Protein AF-A0A0S7Y2W1-F1 (afdb_monomer)

pLDDT: mean 72.7, std 24.84, range [23.05, 98.62]

Solvent-accessible surface area (backbone atoms only — not comparable to full-atom values): 31743 Å² total; per-residue (Å²): 130,84,72,62,83,74,75,79,83,82,77,90,70,100,69,80,58,69,64,49,76,47,76,58,91,68,38,47,42,45,44,77,60,74,34,75,77,49,68,63,55,72,82,65,51,53,74,35,91,76,59,32,92,58,105,47,81,64,59,63,89,79,58,59,99,83,70,77,91,80,84,64,79,58,63,87,35,86,49,98,77,64,60,84,53,72,41,71,43,101,91,46,84,44,82,55,78,64,83,71,84,94,58,95,67,83,90,63,98,88,68,87,90,90,82,95,78,75,82,55,83,41,72,62,61,70,60,70,80,49,94,81,67,68,93,90,64,47,70,59,57,53,54,50,50,42,67,77,53,62,88,75,54,52,67,42,35,39,42,66,37,43,69,32,78,87,80,55,23,41,34,30,38,50,73,44,78,52,29,36,39,40,33,69,56,30,81,81,44,50,72,45,35,38,37,40,31,68,49,90,41,62,29,4,46,45,51,47,34,90,98,47,94,46,58,49,43,32,32,12,60,16,82,62,76,68,64,96,71,57,97,48,104,56,62,100,58,93,60,91,67,76,49,76,45,42,71,76,43,52,32,34,33,39,36,40,66,44,77,35,32,56,87,38,67,35,53,38,41,36,35,72,36,74,11,11,30,57,23,36,31,77,66,22,72,60,48,35,30,38,29,36,29,52,78,41,101,50,57,36,27,34,38,23,66,65,68,37,26,40,29,40,36,28,12,71,92,36,88,53,42,34,30,40,37,33,51,54,40,37,28,39,85,88,53,93,47,68,71,46,35,20,56,43,71,74,44,77,45,82,72,36,34,12,39,67,32,32,29,37,36,37,30,20,19,22,87,74,58,28,35,39,19,37,30,41,39,40,31,64,26,84,60,67,20,45,44,42,38,32,44,38,35,41,39,28,63,47,53,40,78,56,40,58,39,26,62,43,46,46,23,48,45,96,52,61,49,74,88,73,47,66,50,42,37,38,43,36,31,40,73,88,67,54,73,35,36,47,70,78,50,84,83,58,90,90,67,75,83,41,64,83,61,54,70,52,53,48,34,40,17,37,33,39,26,39,7,75,38,15,19,46,36,38,33,37,37,49,61,34,56,50,84,46,45,29,31,45,46,78,40,91,55,46,61,30,43,40,36,27,44,51,47,96,64,55,54,42,52,52,76,45,62,40,33,37,38,36,34,40,35,29,24,40,28,57,83,56,45,69,68,58,46,52,52,52,26,53,50,24,60,74,71,72,43,75,66,37,72,80,30,48,64,78,75,76,73,82,78,68,79,84,73,90,128

Mean predicted aligned error: 14.21 Å

Structure (mmCIF, N/CA/C/O backbone):
data_AF-A0A0S7Y2W1-F1
#
_entry.id   AF-A0A0S7Y2W1-F1
#
loop_
_atom_site.group_PDB
_atom_site.id
_atom_site.type_symbol
_atom_site.label_atom_id
_atom_site.label_alt_id
_atom_site.label_comp_id
_atom_site.label_asym_id
_atom_site.label_entity_id
_atom_site.label_seq_id
_atom_site.pdbx_PDB_ins_code
_atom_site.Cartn_x
_atom_site.Cartn_y
_atom_site.Cartn_z
_atom_site.occupancy
_atom_site.B_iso_or_equiv
_atom_site.auth_seq_id
_atom_site.auth_comp_id
_atom_site.auth_asym_id
_atom_site.auth_atom_id
_atom_site.pdbx_PDB_model_num
ATOM 1 N N . GLY A 1 1 ? -55.046 2.857 3.311 1.00 31.03 1 GLY A N 1
ATOM 2 C CA . GLY A 1 1 ? -55.440 1.716 4.162 1.00 31.03 1 GLY A CA 1
ATOM 3 C C . GLY A 1 1 ? -55.831 2.244 5.523 1.00 31.03 1 GLY A C 1
ATOM 4 O O . GLY A 1 1 ? -55.173 3.163 5.993 1.00 31.03 1 GLY A O 1
ATOM 5 N N . ARG A 1 2 ? -56.920 1.745 6.119 1.00 23.05 2 ARG A N 1
ATOM 6 C CA . ARG A 1 2 ? -57.318 2.135 7.481 1.00 23.05 2 ARG A CA 1
ATOM 7 C C . ARG A 1 2 ? -56.310 1.540 8.466 1.00 23.05 2 ARG A C 1
ATOM 9 O O . ARG A 1 2 ? -56.149 0.326 8.495 1.00 23.05 2 ARG A O 1
ATOM 16 N N . LEU A 1 3 ? -55.638 2.386 9.244 1.00 25.62 3 LEU A N 1
ATOM 17 C CA . LEU A 1 3 ? -54.863 1.946 10.404 1.00 25.62 3 LEU A CA 1
ATOM 18 C C . LEU A 1 3 ? -55.822 1.201 11.342 1.00 25.62 3 LEU A C 1
ATOM 20 O O . LEU A 1 3 ? -56.829 1.768 11.765 1.00 25.62 3 LEU A O 1
ATOM 24 N N . ARG A 1 4 ? -55.549 -0.076 11.630 1.00 31.97 4 ARG A N 1
ATOM 25 C CA . ARG A 1 4 ? -56.208 -0.764 12.749 1.00 31.97 4 ARG A CA 1
ATOM 26 C C . ARG A 1 4 ? -55.829 -0.035 14.038 1.00 31.97 4 ARG A C 1
ATOM 28 O O . ARG A 1 4 ? -54.741 0.537 14.108 1.00 31.97 4 ARG A O 1
ATOM 35 N N . GLU A 1 5 ? -56.726 -0.038 15.025 1.00 28.73 5 GLU A N 1
ATOM 36 C CA . GLU A 1 5 ? -56.510 0.651 16.302 1.00 28.73 5 GLU A CA 1
ATOM 37 C C . GLU A 1 5 ? -55.088 0.403 16.842 1.00 28.73 5 GLU A C 1
ATOM 39 O O . GLU A 1 5 ? -54.649 -0.755 16.893 1.00 28.73 5 GLU A O 1
ATOM 44 N N . PRO A 1 6 ? -54.346 1.462 17.226 1.00 32.47 6 PRO A N 1
ATOM 45 C CA . PRO A 1 6 ? -53.005 1.309 17.765 1.00 32.47 6 PRO A CA 1
ATOM 46 C C . PRO A 1 6 ? -53.057 0.406 18.998 1.00 32.47 6 PRO A C 1
ATOM 48 O O . PRO A 1 6 ? -53.756 0.698 19.970 1.00 32.47 6 PRO A O 1
ATOM 51 N N . ARG A 1 7 ? -52.300 -0.695 18.992 1.00 31.27 7 ARG A N 1
ATOM 52 C CA . ARG A 1 7 ? -52.049 -1.442 20.227 1.00 31.27 7 ARG A CA 1
ATOM 53 C C . ARG A 1 7 ? -51.009 -0.681 21.037 1.00 31.27 7 ARG A C 1
ATOM 55 O O . ARG A 1 7 ? -49.819 -0.732 20.743 1.00 31.27 7 ARG A O 1
ATOM 62 N N . TRP A 1 8 ? -51.476 0.023 22.059 1.00 31.52 8 TRP A N 1
ATOM 63 C CA . TRP A 1 8 ? -50.626 0.680 23.042 1.00 31.52 8 TRP A CA 1
ATOM 64 C C . TRP A 1 8 ? -50.061 -0.367 24.003 1.00 31.52 8 TRP A C 1
ATOM 66 O O . TRP A 1 8 ? -50.803 -1.003 24.752 1.00 31.52 8 TRP A O 1
ATOM 76 N N . PHE A 1 9 ? -48.745 -0.560 23.997 1.00 32.03 9 PHE A N 1
ATOM 77 C CA . PHE A 1 9 ? -48.080 -1.400 24.988 1.00 32.03 9 PHE A CA 1
ATOM 78 C C . PHE A 1 9 ? -47.732 -0.541 26.205 1.00 32.03 9 PHE A C 1
ATOM 80 O O . PHE A 1 9 ? -46.790 0.247 26.167 1.00 32.03 9 PHE A O 1
ATOM 87 N N . ARG A 1 10 ? -48.493 -0.684 27.296 1.00 29.34 10 ARG A N 1
ATOM 88 C CA . ARG A 1 10 ? -48.122 -0.124 28.602 1.00 29.34 10 ARG A CA 1
ATOM 89 C C . ARG A 1 10 ? -47.265 -1.162 29.324 1.00 29.34 10 ARG A C 1
ATOM 91 O O . ARG A 1 10 ? -47.771 -2.208 29.722 1.00 29.34 10 ARG A O 1
ATOM 98 N N . LEU A 1 11 ? -45.961 -0.914 29.426 1.00 32.41 11 LEU A N 1
ATOM 99 C CA . LEU A 1 11 ? -45.044 -1.823 30.114 1.00 32.41 11 LEU A CA 1
ATOM 100 C C . LEU A 1 11 ? -45.219 -1.677 31.638 1.00 32.41 11 LEU A C 1
ATOM 102 O O . LEU A 1 11 ? -45.155 -0.555 32.144 1.00 32.41 11 LEU A O 1
ATOM 106 N N . PRO A 1 12 ? -45.450 -2.771 32.383 1.00 23.36 12 PRO A N 1
ATOM 107 C CA . PRO A 1 12 ? -45.489 -2.727 33.837 1.00 23.36 12 PRO A CA 1
ATOM 108 C C . PRO A 1 12 ? -44.055 -2.658 34.382 1.00 23.36 12 PRO A C 1
ATOM 110 O O . PRO A 1 12 ? -43.239 -3.537 34.111 1.00 23.36 12 PRO A O 1
ATOM 113 N N . GLY A 1 13 ? -43.756 -1.614 35.155 1.00 24.48 13 GLY A N 1
ATOM 114 C CA . GLY A 1 13 ? -42.472 -1.429 35.838 1.00 24.48 13 GLY A CA 1
ATOM 115 C C . GLY A 1 13 ? -41.826 -0.089 35.499 1.00 24.48 13 GLY A C 1
ATOM 116 O O . GLY A 1 13 ? -41.272 0.087 34.418 1.00 24.48 13 GLY A O 1
ATOM 117 N N . GLY A 1 14 ? -41.899 0.856 36.437 1.00 25.89 14 GLY A N 1
ATOM 118 C CA . GLY A 1 14 ? -41.299 2.187 36.334 1.00 25.89 14 GLY A CA 1
ATOM 119 C C . GLY A 1 14 ? -39.775 2.169 36.442 1.00 25.89 14 GLY A C 1
ATOM 120 O O . GLY A 1 14 ? -39.230 2.602 37.450 1.00 25.89 14 GLY A O 1
ATOM 121 N N . VAL A 1 15 ? -39.087 1.683 35.407 1.00 26.41 15 VAL A N 1
ATOM 122 C CA . VAL A 1 15 ? -37.630 1.827 35.268 1.00 26.41 15 VAL A CA 1
ATOM 123 C C . VAL A 1 15 ? -37.313 2.431 33.890 1.00 26.41 15 VAL A C 1
ATOM 125 O O . VAL A 1 15 ? -37.639 1.804 32.878 1.00 26.41 15 VAL A O 1
ATOM 128 N N . PRO A 1 16 ? -36.695 3.625 33.814 1.00 29.11 16 PRO A N 1
ATOM 129 C CA . PRO A 1 16 ? -36.333 4.260 32.551 1.00 29.11 16 PRO A CA 1
ATOM 130 C C . PRO A 1 16 ? -35.096 3.607 31.910 1.00 29.11 16 PRO A C 1
ATOM 132 O O . PRO A 1 16 ? -34.121 3.295 32.588 1.00 29.11 16 PRO A O 1
ATOM 135 N N . GLY A 1 17 ? -35.134 3.442 30.581 1.00 35.44 17 GLY A N 1
ATOM 136 C CA . GLY A 1 17 ? -34.006 3.008 29.747 1.00 35.44 17 GLY A CA 1
ATOM 137 C C . GLY A 1 17 ? -33.986 1.512 29.427 1.00 35.44 17 GLY A C 1
ATOM 138 O O . GLY A 1 17 ? -33.156 0.777 29.959 1.00 35.44 17 GLY A O 1
ATOM 139 N N . ARG A 1 18 ? -34.864 1.036 28.528 1.00 37.72 18 ARG A N 1
ATOM 140 C CA . ARG A 1 18 ? -34.728 -0.299 27.909 1.00 37.72 18 ARG A CA 1
ATOM 141 C C . ARG A 1 18 ? -35.209 -0.345 26.459 1.00 37.72 18 ARG A C 1
ATOM 143 O O . ARG A 1 18 ? -36.130 0.359 26.066 1.00 37.72 18 ARG A O 1
ATOM 150 N N . PHE A 1 19 ? -34.564 -1.230 25.696 1.00 44.97 19 PHE A N 1
ATOM 151 C CA . PHE A 1 19 ? -34.805 -1.522 24.284 1.00 44.97 19 PHE A CA 1
ATOM 152 C C . PHE A 1 19 ? -36.180 -2.163 24.053 1.00 44.97 19 PHE A C 1
ATOM 154 O O . PHE A 1 19 ? -36.626 -2.989 24.851 1.00 44.97 19 PHE A O 1
ATOM 161 N N . VAL A 1 20 ? -36.800 -1.880 22.905 1.00 41.03 20 VAL A N 1
ATOM 162 C CA . VAL A 1 20 ? -37.996 -2.593 22.427 1.00 41.03 20 VAL A CA 1
ATOM 163 C C . VAL A 1 20 ? -37.582 -3.522 21.299 1.00 41.03 20 VAL A C 1
ATOM 165 O O . VAL A 1 20 ? -37.137 -3.059 20.257 1.00 41.03 20 VAL A O 1
ATOM 168 N N . VAL A 1 21 ? -37.740 -4.830 21.485 1.00 40.34 21 VAL A N 1
ATOM 169 C CA . VAL A 1 21 ? -37.571 -5.821 20.416 1.00 40.34 21 VAL A CA 1
ATOM 170 C C . VAL A 1 21 ? -38.959 -6.288 19.986 1.00 40.34 21 VAL A C 1
ATOM 172 O O . VAL A 1 21 ? -39.668 -6.924 20.762 1.00 40.34 21 VAL A O 1
ATOM 175 N N . ALA A 1 22 ? -39.350 -5.963 18.759 1.00 43.84 22 ALA A N 1
ATOM 176 C CA . ALA A 1 22 ? -40.616 -6.351 18.155 1.00 43.84 22 ALA A CA 1
ATOM 177 C C . ALA A 1 22 ? -40.390 -7.434 17.090 1.00 43.84 22 ALA A C 1
ATOM 179 O O . ALA A 1 22 ? -39.445 -7.369 16.303 1.00 43.84 22 ALA A O 1
ATOM 180 N N . ARG A 1 23 ? -41.278 -8.429 17.052 1.00 40.25 23 ARG A N 1
ATOM 181 C CA . ARG A 1 23 ? -41.306 -9.479 16.028 1.00 40.25 23 ARG A CA 1
ATOM 182 C C . ARG A 1 23 ? -42.548 -9.302 15.158 1.00 40.25 23 ARG A C 1
ATOM 184 O O . ARG A 1 23 ? -43.637 -9.130 15.700 1.00 40.25 23 ARG A O 1
ATOM 191 N N . SER A 1 24 ? -42.402 -9.394 13.839 1.00 39.84 24 SER A N 1
ATOM 192 C CA . SER A 1 24 ? -43.529 -9.564 12.909 1.00 39.84 24 SER A CA 1
ATOM 193 C C . SER A 1 24 ? -43.168 -10.613 11.866 1.00 39.84 24 SER A C 1
ATOM 195 O O . SER A 1 24 ? -42.170 -10.472 11.160 1.00 39.84 24 SER A O 1
ATOM 197 N N . GLY A 1 25 ? -43.943 -11.699 11.817 1.00 50.44 25 GLY A N 1
ATOM 198 C CA . GLY A 1 25 ? -43.584 -12.893 11.049 1.00 50.44 25 GLY A CA 1
ATOM 199 C C . GLY A 1 25 ? -42.219 -13.451 11.476 1.00 50.44 25 GLY A C 1
ATOM 200 O O . GLY A 1 25 ? -41.982 -13.709 12.665 1.00 50.44 25 GLY A O 1
ATOM 201 N N . ASP A 1 26 ? -41.315 -13.592 10.507 1.00 41.84 26 ASP A N 1
ATOM 202 C CA . ASP A 1 26 ? -39.933 -14.054 10.708 1.00 41.84 26 ASP A CA 1
ATOM 203 C C . ASP A 1 26 ? -38.921 -12.912 10.909 1.00 41.84 26 ASP A C 1
ATOM 205 O O . ASP A 1 26 ? -37.743 -13.162 11.165 1.00 41.84 26 ASP A O 1
ATOM 209 N N . ALA A 1 27 ? -39.366 -11.655 10.834 1.00 36.28 27 ALA A N 1
ATOM 210 C CA . ALA A 1 27 ? -38.512 -10.485 10.983 1.00 36.28 27 ALA A CA 1
ATOM 211 C C . ALA A 1 27 ? -38.484 -9.975 12.431 1.00 36.28 27 ALA A C 1
ATOM 213 O O . ALA A 1 27 ? -39.504 -9.932 13.131 1.00 36.28 27 ALA A O 1
ATOM 214 N N . TRP A 1 28 ? -37.301 -9.534 12.855 1.00 41.47 28 TRP A N 1
ATOM 215 C CA . TRP A 1 28 ? -37.066 -8.898 14.148 1.00 41.47 28 TRP A CA 1
ATOM 216 C C . TRP A 1 28 ? -36.629 -7.450 13.944 1.00 41.47 28 TRP A C 1
ATOM 218 O O . TRP A 1 28 ? -35.726 -7.177 13.155 1.00 41.47 28 TRP A O 1
ATOM 228 N N . VAL A 1 29 ? -37.250 -6.536 14.686 1.00 41.69 29 VAL A N 1
ATOM 229 C CA . VAL A 1 29 ? -36.908 -5.111 14.724 1.00 41.69 29 VAL A CA 1
ATOM 230 C C . VAL A 1 29 ? -36.593 -4.742 16.165 1.00 41.69 29 VAL A C 1
ATOM 232 O O . VAL A 1 29 ? -37.319 -5.133 17.076 1.00 41.69 29 VAL A O 1
ATOM 235 N N . ALA A 1 30 ? -35.512 -4.001 16.386 1.00 40.59 30 ALA A N 1
ATOM 236 C CA . ALA A 1 30 ? -35.139 -3.531 17.712 1.00 40.59 30 ALA A CA 1
ATOM 237 C C . ALA A 1 30 ? -34.963 -2.012 17.743 1.00 40.59 30 ALA A C 1
ATOM 239 O O . ALA A 1 30 ? -34.388 -1.434 16.823 1.00 40.59 30 ALA A O 1
ATOM 240 N N . PHE A 1 31 ? -35.427 -1.399 18.829 1.00 43.69 31 PHE A N 1
ATOM 241 C CA . PHE A 1 31 ? -35.347 0.028 19.119 1.00 43.69 31 PHE A CA 1
ATOM 242 C C . PHE A 1 31 ? -34.580 0.241 20.418 1.00 43.69 31 PHE A C 1
ATOM 244 O O . PHE A 1 31 ? -34.719 -0.549 21.351 1.00 43.69 31 PHE A O 1
ATOM 251 N N . THR A 1 32 ? -33.816 1.327 20.493 1.00 41.78 32 THR A N 1
ATOM 252 C CA . THR A 1 32 ? -33.110 1.762 21.703 1.00 41.78 32 THR A CA 1
ATOM 253 C C . THR A 1 32 ? -33.430 3.217 22.004 1.00 41.78 32 THR A C 1
ATOM 255 O O . THR A 1 32 ? -33.570 4.006 21.072 1.00 41.78 32 THR A O 1
ATOM 258 N N . TRP A 1 33 ? -33.516 3.571 23.285 1.00 42.47 33 TRP A N 1
ATOM 259 C CA . TRP A 1 33 ? -33.535 4.959 23.746 1.00 42.47 33 TRP A CA 1
ATOM 260 C C . TRP A 1 33 ? -32.718 5.089 25.041 1.00 42.47 33 TRP A C 1
ATOM 262 O O . TRP A 1 33 ? -32.592 4.127 25.803 1.00 42.47 33 TRP A O 1
ATOM 272 N N . PHE A 1 34 ? -32.142 6.269 25.267 1.00 37.03 34 PHE A N 1
ATOM 273 C CA . PHE A 1 34 ? -31.281 6.582 26.414 1.00 37.03 34 PHE A CA 1
ATOM 274 C C . PHE A 1 34 ? -32.102 7.235 27.542 1.00 37.03 34 PHE A C 1
ATOM 276 O O . PHE A 1 34 ? -33.079 7.920 27.256 1.00 37.03 34 PHE A O 1
ATOM 283 N N . ASN A 1 35 ? -31.770 6.964 28.810 1.00 35.28 35 ASN A N 1
ATOM 284 C CA . ASN A 1 35 ? -32.618 7.311 29.962 1.00 35.28 35 ASN A CA 1
ATOM 285 C C . ASN A 1 35 ? -32.823 8.828 30.178 1.00 35.28 35 ASN A C 1
ATOM 287 O O . ASN A 1 35 ? -32.133 9.664 29.608 1.00 35.28 35 ASN A O 1
ATOM 291 N N . ASP A 1 36 ? -33.768 9.143 31.063 1.00 34.94 36 ASP A N 1
ATOM 292 C CA . ASP A 1 36 ? -34.206 10.472 31.508 1.00 34.94 36 ASP A CA 1
ATOM 293 C C . ASP A 1 36 ? -33.162 11.272 32.307 1.00 34.94 36 ASP A C 1
ATOM 295 O O . ASP A 1 36 ? -33.399 12.435 32.622 1.00 34.94 36 ASP A O 1
ATOM 299 N N . ARG A 1 37 ? -32.010 10.674 32.629 1.00 35.69 37 ARG A N 1
ATOM 300 C CA . ARG A 1 37 ? -30.893 11.353 33.296 1.00 35.69 37 ARG A CA 1
ATOM 301 C C . ARG A 1 37 ? -29.730 11.664 32.361 1.00 35.69 37 ARG A C 1
ATOM 303 O O . ARG A 1 37 ? -28.777 12.263 32.822 1.00 35.69 37 ARG A O 1
ATOM 310 N N . GLY A 1 38 ? -29.743 11.214 31.103 1.00 35.00 38 GLY A N 1
ATOM 311 C CA . GLY A 1 38 ? -28.592 11.349 30.195 1.00 35.00 38 GLY A CA 1
ATOM 312 C C . GLY A 1 38 ? -27.335 10.568 30.632 1.00 35.00 38 GLY A C 1
ATOM 313 O O . GLY A 1 38 ? -26.314 10.583 29.943 1.00 35.00 38 GLY A O 1
ATOM 314 N N . ASN A 1 39 ? -27.388 9.830 31.746 1.00 36.19 39 ASN A N 1
ATOM 315 C CA . ASN A 1 39 ? -26.213 9.242 32.385 1.00 36.19 39 ASN A CA 1
ATOM 316 C C . ASN A 1 39 ? -25.981 7.802 31.921 1.00 36.19 39 ASN A C 1
ATOM 318 O O . ASN A 1 39 ? -26.181 6.857 32.675 1.00 36.19 39 ASN A O 1
ATOM 322 N N . CYS A 1 40 ? -25.546 7.612 30.674 1.00 35.12 40 CYS A N 1
ATOM 323 C CA . CYS A 1 40 ? -24.935 6.341 30.256 1.00 35.12 40 CYS A CA 1
ATOM 324 C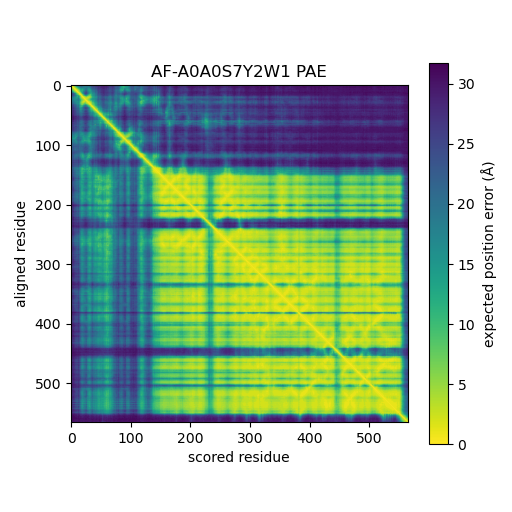 C . CYS A 1 40 ? -23.430 6.276 30.581 1.00 35.12 40 CYS A C 1
ATOM 326 O O . CYS A 1 40 ? -22.810 5.229 30.425 1.00 35.12 40 CYS A O 1
ATOM 328 N N . TYR A 1 41 ? -22.829 7.387 31.018 1.00 36.97 41 TYR A N 1
ATOM 329 C CA . TYR A 1 41 ? -21.380 7.528 31.162 1.00 36.97 41 TYR A CA 1
ATOM 330 C C . TYR A 1 41 ? -20.813 6.935 32.460 1.00 36.97 41 TYR A C 1
ATOM 332 O O . TYR A 1 41 ? -19.689 6.439 32.439 1.00 36.97 41 TYR A O 1
ATOM 340 N N . GLU A 1 42 ? -21.571 6.935 33.562 1.00 36.41 42 GLU A N 1
ATOM 341 C CA . GLU A 1 42 ? -21.140 6.316 34.829 1.00 36.41 42 GLU A CA 1
ATOM 342 C C . GLU A 1 42 ? -21.306 4.788 34.805 1.00 36.41 42 GLU A C 1
ATOM 344 O O . GLU A 1 42 ? -20.407 4.059 35.228 1.00 36.41 42 GLU A O 1
ATOM 349 N N . ASP A 1 43 ? -22.395 4.287 34.211 1.00 34.91 43 ASP A N 1
ATOM 350 C CA . ASP A 1 43 ? -22.717 2.851 34.184 1.00 34.91 43 ASP A CA 1
ATOM 351 C C . ASP A 1 43 ? -21.922 2.046 33.138 1.00 34.91 43 ASP A C 1
ATOM 353 O O . ASP A 1 43 ? -21.851 0.818 33.217 1.00 34.91 43 ASP A O 1
ATOM 357 N N . LEU A 1 44 ? -21.288 2.710 32.162 1.00 36.09 44 LEU A N 1
ATOM 358 C CA . LEU A 1 44 ? -20.422 2.057 31.167 1.00 36.09 44 LEU A CA 1
ATOM 359 C C . LEU A 1 44 ? -18.949 1.951 31.606 1.00 36.09 44 LEU A C 1
ATOM 361 O O . LEU A 1 44 ? -18.152 1.351 30.883 1.00 36.09 44 LEU A O 1
ATOM 365 N N . GLY A 1 45 ? -18.612 2.450 32.803 1.00 33.44 45 GLY A N 1
ATOM 366 C CA . GLY A 1 45 ? -17.292 2.360 33.431 1.00 33.44 45 GLY A CA 1
ATOM 367 C C . GLY A 1 45 ? -16.219 3.226 32.756 1.00 33.44 45 GLY A C 1
ATOM 368 O O . GLY A 1 45 ? -16.026 3.181 31.549 1.00 33.44 45 GLY A O 1
ATOM 369 N N . GLY A 1 46 ? -15.463 4.009 33.529 1.00 39.00 46 GLY A N 1
ATOM 370 C CA . GLY A 1 46 ? -14.368 4.847 33.019 1.00 39.00 46 GLY A CA 1
ATOM 371 C C . GLY A 1 46 ? -14.237 6.170 33.776 1.00 39.00 46 GLY A C 1
ATOM 372 O O . GLY A 1 46 ? -15.036 6.462 34.656 1.00 39.00 46 GLY A O 1
ATOM 373 N N . ALA A 1 47 ? -13.232 6.984 33.435 1.00 38.53 47 ALA A N 1
ATOM 374 C CA . ALA A 1 47 ? -13.009 8.308 34.043 1.00 38.53 47 ALA A CA 1
ATOM 375 C C . ALA A 1 47 ? -13.958 9.412 33.509 1.00 38.53 47 ALA A C 1
ATOM 377 O O . ALA A 1 47 ? -13.742 10.587 33.782 1.00 38.53 47 ALA A O 1
ATOM 378 N N . GLY A 1 48 ? -14.977 9.044 32.724 1.00 37.38 48 GLY A N 1
ATOM 379 C CA . GLY A 1 48 ? -15.837 9.971 31.985 1.00 37.38 48 GLY A CA 1
ATOM 380 C C . GLY A 1 48 ? -15.228 10.427 30.651 1.00 37.38 48 GLY A C 1
ATOM 381 O O . GLY A 1 48 ? -14.008 10.510 30.496 1.00 37.38 48 GLY A O 1
ATOM 382 N N . ALA A 1 49 ? -16.090 10.730 29.673 1.00 35.16 49 ALA A N 1
ATOM 383 C CA . ALA A 1 49 ? -15.699 11.227 28.345 1.00 35.16 49 ALA A CA 1
ATOM 384 C C . ALA A 1 49 ? -15.008 12.608 28.392 1.00 35.16 49 ALA A C 1
ATOM 386 O O . ALA A 1 49 ? -14.282 12.967 27.471 1.00 35.16 49 ALA A O 1
ATOM 387 N N . TRP A 1 50 ? -15.197 13.342 29.494 1.00 37.94 50 TRP A N 1
ATOM 388 C CA . TRP A 1 50 ? -14.625 14.666 29.746 1.00 37.94 50 TRP A CA 1
ATOM 389 C C . TRP A 1 50 ? -13.194 14.634 30.302 1.00 37.94 50 TRP A C 1
ATOM 391 O O . TRP A 1 50 ? -12.519 15.660 30.311 1.00 37.94 50 TRP A O 1
ATOM 401 N N . ALA A 1 51 ? -12.700 13.475 30.756 1.00 36.78 51 ALA A N 1
ATOM 402 C CA . ALA A 1 51 ? -11.332 13.352 31.248 1.00 36.78 51 ALA A CA 1
ATOM 403 C C . ALA A 1 51 ? -10.352 13.336 30.062 1.00 36.78 51 ALA A C 1
ATOM 405 O O . ALA A 1 51 ? -10.093 12.287 29.463 1.00 36.78 51 ALA A O 1
ATOM 406 N N . GLY A 1 52 ? -9.811 14.505 29.724 1.00 36.38 52 GLY A N 1
ATOM 407 C CA . GLY A 1 52 ? -8.889 14.712 28.613 1.00 36.38 52 GLY A CA 1
ATOM 408 C C . GLY A 1 52 ? -7.538 13.985 28.735 1.00 36.38 52 GLY A C 1
ATOM 409 O O . GLY A 1 52 ? -7.230 13.288 29.718 1.00 36.38 52 GLY A O 1
ATOM 410 N N . PRO A 1 53 ? -6.706 14.064 27.686 1.00 33.16 53 PRO A N 1
ATOM 411 C CA . PRO A 1 53 ? -5.339 13.582 27.709 1.00 33.16 53 PRO A CA 1
ATOM 412 C C . PRO A 1 53 ? -4.418 14.628 28.370 1.00 33.16 53 PRO A C 1
ATOM 414 O O . PRO A 1 53 ? -3.722 15.347 27.677 1.00 33.16 53 PRO A O 1
ATOM 417 N N . GLY A 1 54 ? -4.365 14.647 29.705 1.00 36.91 54 GLY A N 1
ATOM 418 C CA . GLY A 1 54 ? -3.694 15.719 30.464 1.00 36.91 54 GLY A CA 1
ATOM 419 C C . GLY A 1 54 ? -4.720 16.735 30.968 1.00 36.91 54 GLY A C 1
ATOM 420 O O . GLY A 1 54 ? -5.888 16.623 30.604 1.00 36.91 54 GLY A O 1
ATOM 421 N N . ASP A 1 55 ? -4.311 17.690 31.801 1.00 35.38 55 ASP A N 1
ATOM 422 C CA . ASP A 1 55 ? -5.168 18.761 32.348 1.00 35.38 55 ASP A CA 1
ATOM 423 C C . ASP A 1 55 ? -5.637 19.784 31.278 1.00 35.38 55 ASP A C 1
ATOM 425 O O . ASP A 1 55 ? -5.934 20.934 31.586 1.00 35.38 55 ASP A O 1
ATOM 429 N N . GLU A 1 56 ? -5.724 19.375 30.009 1.00 35.03 56 GLU A N 1
ATOM 430 C CA . GLU A 1 56 ? -6.214 20.170 28.882 1.00 35.03 56 GLU A CA 1
ATOM 431 C C . GLU A 1 56 ? -7.455 19.511 28.256 1.00 35.03 56 GLU A C 1
ATOM 433 O O . GLU A 1 56 ? -7.550 18.283 28.129 1.00 35.03 56 GLU A O 1
ATOM 438 N N . ALA A 1 57 ? -8.434 20.346 27.895 1.00 32.50 57 ALA A N 1
ATOM 439 C CA . ALA A 1 57 ? -9.757 19.937 27.426 1.00 32.50 57 ALA A CA 1
ATOM 440 C C . ALA A 1 57 ? -9.687 19.003 26.191 1.00 32.50 57 ALA A C 1
ATOM 442 O O . ALA A 1 57 ? -8.895 19.245 25.279 1.00 32.50 57 ALA A O 1
ATOM 443 N N . PRO A 1 58 ? -10.496 17.927 26.123 1.00 37.66 58 PRO A N 1
ATOM 444 C CA . PRO A 1 58 ? -10.432 16.968 25.021 1.00 37.66 58 PRO A CA 1
ATOM 445 C C . PRO A 1 58 ? -10.977 17.553 23.706 1.00 37.66 58 PRO A C 1
ATOM 447 O O . PRO A 1 58 ? -12.173 17.807 23.581 1.00 37.66 58 PRO A O 1
ATOM 450 N N . TYR A 1 59 ? -10.095 17.696 22.714 1.00 45.28 59 TYR A N 1
ATOM 451 C CA . TYR A 1 59 ? -10.405 18.073 21.328 1.00 45.28 59 TYR A CA 1
ATOM 452 C C . TYR A 1 59 ? -11.423 17.121 20.642 1.00 45.28 59 TYR A C 1
ATOM 454 O O . TYR A 1 59 ? -11.541 15.943 20.996 1.00 45.28 59 TYR A O 1
ATOM 462 N N . TYR A 1 60 ? -12.161 17.657 19.658 1.00 48.41 60 TYR A N 1
ATOM 463 C CA . TYR A 1 60 ? -13.310 17.063 18.940 1.00 48.41 60 TYR A CA 1
ATOM 464 C C . TYR A 1 60 ? -13.045 15.722 18.224 1.00 48.41 60 TYR A C 1
ATOM 466 O O . TYR A 1 60 ? -13.967 14.960 17.943 1.00 48.41 60 TYR A O 1
ATOM 474 N N . ASP A 1 61 ? -11.788 15.406 17.921 1.00 44.59 61 ASP A N 1
ATOM 475 C CA . ASP A 1 61 ? -11.353 14.251 17.121 1.00 44.59 61 ASP A CA 1
ATOM 476 C C . ASP A 1 61 ? -11.539 12.893 17.822 1.00 44.59 61 ASP A C 1
ATOM 478 O O . ASP A 1 61 ? -11.549 11.837 17.176 1.00 44.59 61 ASP A O 1
ATOM 482 N N . ARG A 1 62 ? -11.676 12.926 19.152 1.00 47.34 62 ARG A N 1
ATOM 483 C CA . ARG A 1 62 ? -11.729 11.753 20.044 1.00 47.34 62 ARG A CA 1
ATOM 484 C C . ARG A 1 62 ? -13.111 11.520 20.653 1.00 47.34 62 ARG A C 1
ATOM 486 O O . ARG A 1 62 ? -13.284 10.598 21.455 1.00 47.34 62 ARG A O 1
ATOM 493 N N . TRP A 1 63 ? -14.078 12.340 20.256 1.00 46.62 63 TRP A N 1
ATOM 494 C CA . TRP A 1 63 ? -15.475 12.284 20.659 1.00 46.62 63 TRP A CA 1
ATOM 495 C C . TRP A 1 63 ? -16.185 11.120 19.943 1.00 46.62 63 TRP A C 1
ATOM 497 O O . TRP A 1 63 ? -15.964 10.871 18.761 1.00 46.62 63 TRP A O 1
ATOM 507 N N . GLY A 1 64 ? -17.048 10.385 20.645 1.00 38.06 64 GLY A N 1
ATOM 508 C CA . GLY A 1 64 ? -18.056 9.545 20.001 1.00 38.06 64 GLY A CA 1
ATOM 509 C C . GLY A 1 64 ? -19.099 10.440 19.329 1.00 38.06 64 GLY A C 1
ATOM 510 O O . GLY A 1 64 ? -19.431 11.498 19.854 1.00 38.06 64 GLY A O 1
ATOM 511 N N . HIS A 1 65 ? -19.638 10.041 18.175 1.00 34.69 65 HIS A N 1
ATOM 512 C CA . HIS A 1 65 ? -20.473 10.929 17.342 1.00 34.69 65 HIS A CA 1
ATOM 513 C C . HIS A 1 65 ? -21.875 11.278 17.907 1.00 34.69 65 HIS A C 1
ATOM 515 O O . HIS A 1 65 ? -22.776 11.618 17.146 1.00 34.69 65 HIS A O 1
ATOM 521 N N . LEU A 1 66 ? -22.097 11.153 19.219 1.00 37.62 66 LEU A N 1
ATOM 522 C CA . LEU A 1 66 ? -23.384 11.385 19.891 1.00 37.62 66 LEU A CA 1
ATOM 523 C C . LEU A 1 66 ? -23.389 12.609 20.818 1.00 37.62 66 LEU A C 1
ATOM 525 O O . LEU A 1 66 ? -24.338 12.774 21.581 1.00 37.62 66 LEU A O 1
ATOM 529 N N . TYR A 1 67 ? -22.341 13.430 20.804 1.00 42.34 67 TYR A N 1
ATOM 530 C CA . TYR A 1 67 ? -22.201 14.532 21.753 1.00 42.34 67 TYR A CA 1
ATOM 531 C C . TYR A 1 67 ? -22.644 15.864 21.139 1.00 42.34 67 TYR A C 1
ATOM 533 O O . TYR A 1 67 ? -22.204 16.227 20.049 1.00 42.34 67 TYR A O 1
ATOM 541 N N . ASP A 1 68 ? -23.518 16.576 21.853 1.00 39.03 68 ASP A N 1
ATOM 542 C CA . ASP A 1 68 ? -23.840 17.979 21.591 1.00 39.03 68 ASP A CA 1
ATOM 543 C C . ASP A 1 68 ? -22.720 18.865 22.164 1.00 39.03 68 ASP A C 1
ATOM 545 O O . ASP A 1 68 ? -22.218 18.623 23.263 1.00 39.03 68 ASP A O 1
ATOM 549 N N . GLN A 1 69 ? -22.283 19.846 21.379 1.00 41.38 69 GLN A N 1
ATOM 550 C CA . GLN A 1 69 ? -21.027 20.581 21.544 1.00 41.38 69 GLN A CA 1
ATOM 551 C C . GLN A 1 69 ? -21.159 21.863 22.387 1.00 41.38 69 GLN A C 1
ATOM 553 O O . GLN A 1 69 ? -20.139 22.459 22.722 1.00 41.38 69 GLN A O 1
ATOM 558 N N . TRP A 1 70 ? -22.374 22.301 22.745 1.00 36.66 70 TRP A N 1
ATOM 559 C CA . TRP A 1 70 ? -22.592 23.684 23.207 1.00 36.66 70 TRP A CA 1
ATOM 560 C C . TRP A 1 70 ? -23.526 23.837 24.419 1.00 36.66 70 TRP A C 1
ATOM 562 O O . TRP A 1 70 ? -24.283 24.800 24.508 1.00 36.66 70 TRP A O 1
ATOM 572 N N . GLY A 1 71 ? -23.428 22.933 25.398 1.00 34.19 71 GLY A N 1
ATOM 573 C CA . GLY A 1 71 ? -24.000 23.167 26.732 1.00 34.19 71 GLY A CA 1
ATOM 574 C C . GLY A 1 71 ? -25.509 22.934 26.860 1.00 34.19 71 GLY A C 1
ATOM 575 O O . GLY A 1 71 ? -26.174 23.646 27.607 1.00 34.19 71 GLY A O 1
ATOM 576 N N . GLY A 1 72 ? -26.042 21.929 26.166 1.00 34.09 72 GLY A N 1
ATOM 577 C CA . GLY A 1 72 ? -27.342 21.336 26.481 1.00 34.09 72 GLY A CA 1
ATOM 578 C C . GLY A 1 72 ? -27.170 20.026 27.248 1.00 34.09 72 GLY A C 1
ATOM 579 O O . GLY A 1 72 ? -26.169 19.331 27.060 1.00 34.09 72 GLY A O 1
ATOM 580 N N . ASP A 1 73 ? -28.138 19.674 28.099 1.00 33.97 73 ASP A N 1
ATOM 581 C CA . ASP A 1 73 ? -28.216 18.332 28.684 1.00 33.97 73 ASP A CA 1
ATOM 582 C C . ASP A 1 73 ? -28.080 17.283 27.561 1.00 33.97 73 ASP A C 1
ATOM 584 O O . ASP A 1 73 ? -28.886 17.282 26.624 1.00 33.97 73 ASP A O 1
ATOM 588 N N . PRO A 1 74 ? -27.066 16.398 27.592 1.00 33.12 74 PRO A N 1
ATOM 589 C CA . PRO A 1 74 ? -26.855 15.456 26.509 1.00 33.12 74 PRO A CA 1
ATOM 590 C C . PRO A 1 74 ? -27.995 14.435 26.463 1.00 33.12 74 PRO A C 1
ATOM 592 O O . PRO A 1 74 ? -28.223 13.673 27.403 1.00 33.12 74 PRO A O 1
ATOM 595 N N . GLY A 1 75 ? -28.666 14.367 25.313 1.00 34.38 75 GLY A N 1
ATOM 596 C CA . GLY A 1 75 ? -29.616 13.310 24.985 1.00 34.38 75 GLY A CA 1
ATOM 597 C C . GLY A 1 75 ? -31.086 13.727 24.980 1.00 34.38 75 GLY A C 1
ATOM 598 O O . GLY A 1 75 ? -31.483 14.846 25.275 1.00 34.38 75 GLY A O 1
ATOM 599 N N . TRP A 1 76 ? -31.920 12.761 24.605 1.00 34.38 76 TRP A N 1
ATOM 600 C CA . TRP A 1 76 ? -33.353 12.862 24.299 1.00 34.38 76 TRP A CA 1
ATOM 601 C C . TRP A 1 76 ? -34.252 13.173 25.512 1.00 34.38 76 TRP A C 1
ATOM 603 O O . TRP A 1 76 ? -35.470 13.012 25.448 1.00 34.38 76 TRP A O 1
ATOM 613 N N . SER A 1 77 ? -33.653 13.579 26.625 1.00 35.62 77 SER A N 1
ATOM 614 C CA . SER A 1 77 ? -34.243 13.639 27.958 1.00 35.62 77 SER A CA 1
ATOM 615 C C . SER A 1 77 ? -34.416 15.056 28.505 1.00 35.62 77 SER A C 1
ATOM 617 O O . SER A 1 77 ? -34.750 15.207 29.674 1.00 35.62 77 SER A O 1
ATOM 619 N N . ALA A 1 78 ? -34.302 16.094 27.674 1.00 33.56 78 ALA A N 1
ATOM 620 C CA . ALA A 1 78 ? -34.535 17.479 28.100 1.00 33.56 78 ALA A CA 1
ATOM 621 C C . ALA A 1 78 ? -36.014 17.815 28.436 1.00 33.56 78 ALA A C 1
ATOM 623 O O . ALA A 1 78 ? -36.335 18.967 28.710 1.00 33.56 78 ALA A O 1
ATOM 624 N N . GLY A 1 79 ? -36.947 16.848 28.432 1.00 38.25 79 GLY A N 1
ATOM 625 C CA . GLY A 1 79 ? -38.348 17.114 28.783 1.00 38.25 79 GLY A CA 1
ATOM 626 C C . GLY A 1 79 ? -39.160 15.884 29.199 1.00 38.25 79 GLY A C 1
ATOM 627 O O . GLY A 1 79 ? -39.084 14.826 28.576 1.00 38.25 79 GLY A O 1
ATOM 628 N N . ARG A 1 80 ? -40.008 16.046 30.229 1.00 38.75 80 ARG A N 1
ATOM 629 C CA . ARG A 1 80 ? -40.914 15.010 30.782 1.00 38.75 80 ARG A CA 1
ATOM 630 C C . ARG A 1 80 ? -41.962 14.473 29.785 1.00 38.75 80 ARG A C 1
ATOM 632 O O . ARG A 1 80 ? -42.649 13.506 30.101 1.00 38.75 80 ARG A O 1
ATOM 639 N N . SER A 1 81 ? -42.111 15.096 28.616 1.00 39.72 81 SER A N 1
ATOM 640 C CA . SER A 1 81 ? -43.161 14.843 27.615 1.00 39.72 81 SER A CA 1
ATOM 641 C C . SER A 1 81 ? -42.703 14.047 26.377 1.00 39.72 81 SER A C 1
ATOM 643 O O . SER A 1 81 ? -43.523 13.748 25.501 1.00 39.72 81 SER A O 1
ATOM 645 N N . ALA A 1 82 ? -41.425 13.663 26.285 1.00 40.66 82 ALA A N 1
ATOM 646 C CA . ALA A 1 82 ? -40.905 12.877 25.163 1.00 40.66 82 ALA A CA 1
ATOM 647 C C . ALA A 1 82 ? -41.533 11.465 25.102 1.00 40.66 82 ALA A C 1
ATOM 649 O O . ALA A 1 82 ? -41.609 10.766 26.113 1.00 40.66 82 ALA A O 1
ATOM 650 N N . HIS A 1 83 ? -41.977 11.017 23.918 1.00 39.69 83 HIS A N 1
ATOM 651 C CA . HIS A 1 83 ? -42.582 9.689 23.737 1.00 39.69 83 HIS A CA 1
ATOM 652 C C . HIS A 1 83 ? -42.342 9.093 22.339 1.00 39.69 83 HIS A C 1
ATOM 654 O O . HIS A 1 83 ? -42.202 9.807 21.350 1.00 39.69 83 HIS A O 1
ATOM 660 N N . LEU A 1 84 ? -42.329 7.755 22.260 1.00 39.62 84 LEU A N 1
ATOM 661 C CA . LEU A 1 84 ? -42.158 6.972 21.031 1.00 39.62 84 LEU A CA 1
ATOM 662 C C . LEU A 1 84 ? -43.400 6.102 20.772 1.00 39.62 84 LEU A C 1
ATOM 664 O O . LEU A 1 84 ? -43.800 5.332 21.646 1.00 39.62 84 LEU A O 1
ATOM 668 N N . GLY A 1 85 ? -43.981 6.176 19.569 1.00 35.97 85 GLY A N 1
ATOM 669 C CA . GLY A 1 85 ? -45.123 5.354 19.151 1.00 35.97 85 GLY A CA 1
ATOM 670 C C . GLY A 1 85 ? -44.760 4.356 18.047 1.00 35.97 85 GLY A C 1
ATOM 671 O O . GLY A 1 85 ? -44.165 4.727 17.037 1.00 35.97 85 GLY A O 1
ATOM 672 N N . LEU A 1 86 ? -45.144 3.087 18.212 1.00 37.44 86 LEU A N 1
ATOM 673 C CA . LEU A 1 86 ? -45.005 2.057 17.178 1.00 37.44 86 LEU A CA 1
ATOM 674 C C . LEU A 1 86 ? -46.383 1.698 16.610 1.00 37.44 86 LEU A C 1
ATOM 676 O O . LEU A 1 86 ? -47.266 1.304 17.372 1.00 37.44 86 LEU A O 1
ATOM 680 N N . ALA A 1 87 ? -46.561 1.783 15.290 1.00 35.25 87 ALA A N 1
ATOM 681 C CA . ALA A 1 87 ? -47.798 1.386 14.624 1.00 35.25 87 ALA A CA 1
ATOM 682 C C . ALA A 1 87 ? -47.554 0.213 13.663 1.00 35.25 87 ALA A C 1
ATOM 684 O O . ALA A 1 87 ? -46.572 0.164 12.920 1.00 35.25 87 ALA A O 1
ATOM 685 N N . ASN A 1 88 ? -48.464 -0.759 13.677 1.00 35.75 88 ASN A N 1
ATOM 686 C CA . ASN A 1 88 ? -48.462 -1.861 12.721 1.00 35.75 88 ASN A CA 1
ATOM 687 C C . ASN A 1 88 ? -49.491 -1.555 11.626 1.00 35.75 88 ASN A C 1
ATOM 689 O O . ASN A 1 88 ? -50.663 -1.344 11.943 1.00 35.75 88 ASN A O 1
ATOM 693 N N . ALA A 1 89 ? -49.058 -1.500 10.367 1.00 36.56 89 ALA A N 1
ATOM 694 C CA . ALA A 1 89 ? -49.933 -1.312 9.218 1.00 36.56 89 ALA A CA 1
ATOM 695 C C . ALA A 1 89 ? -50.029 -2.614 8.410 1.00 36.56 89 ALA A C 1
ATOM 697 O O . ALA A 1 89 ? -49.114 -3.435 8.413 1.00 36.56 89 ALA A O 1
ATOM 698 N N . ASP A 1 90 ? -51.119 -2.782 7.660 1.00 34.16 90 ASP A N 1
ATOM 699 C CA . ASP A 1 90 ? -51.360 -3.988 6.852 1.00 34.16 90 ASP A CA 1
ATOM 700 C C . ASP A 1 90 ? -50.284 -4.223 5.758 1.00 34.16 90 ASP A C 1
ATOM 702 O O . ASP A 1 90 ? -50.209 -5.309 5.191 1.00 34.16 90 ASP A O 1
ATOM 706 N N . THR A 1 91 ? -49.424 -3.233 5.472 1.00 33.69 91 THR A N 1
ATOM 707 C CA . THR A 1 91 ? -48.321 -3.297 4.491 1.00 33.69 91 THR A CA 1
ATOM 708 C C . THR A 1 91 ? -46.919 -3.375 5.115 1.00 33.69 91 THR A C 1
ATOM 710 O O . THR A 1 91 ? -45.932 -3.330 4.384 1.00 33.69 91 THR A O 1
ATOM 713 N N . GLY A 1 92 ? -46.798 -3.453 6.446 1.00 33.69 92 GLY A N 1
ATOM 714 C CA . GLY A 1 92 ? -45.516 -3.476 7.163 1.00 33.69 92 GLY A CA 1
ATOM 715 C C . GLY A 1 92 ? -45.493 -2.584 8.410 1.00 33.69 92 GLY A C 1
ATOM 716 O O . GLY A 1 92 ? -46.497 -1.989 8.799 1.00 33.69 92 GLY A O 1
ATOM 717 N N . PHE A 1 93 ? -44.330 -2.477 9.059 1.00 36.75 93 PHE A N 1
ATOM 718 C CA . PHE A 1 93 ? -44.163 -1.578 10.204 1.00 36.75 93 PHE A CA 1
ATOM 719 C C . PHE A 1 93 ? -44.136 -0.114 9.758 1.00 36.75 93 PHE A C 1
ATOM 721 O O . PHE A 1 93 ? -43.363 0.249 8.873 1.00 36.75 93 PHE A O 1
ATOM 728 N N . ALA A 1 94 ? -44.917 0.728 10.434 1.00 33.75 94 ALA A N 1
ATOM 729 C CA . ALA A 1 94 ? -44.788 2.175 10.362 1.00 33.75 94 ALA A CA 1
ATOM 730 C C . ALA A 1 94 ? -44.234 2.680 11.701 1.00 33.75 94 ALA A C 1
ATOM 732 O O . ALA A 1 94 ? -44.824 2.480 12.765 1.00 33.75 94 ALA A O 1
ATOM 733 N N . VAL A 1 95 ? -43.066 3.314 11.650 1.00 37.97 95 VAL A N 1
ATOM 734 C CA . VAL A 1 95 ? -42.459 3.974 12.807 1.00 37.97 95 VAL A CA 1
ATOM 735 C C . VAL A 1 95 ? -42.757 5.464 12.675 1.00 37.97 95 VAL A C 1
ATOM 737 O O . VAL A 1 95 ? -42.298 6.098 11.730 1.00 37.97 95 VAL A O 1
ATOM 740 N N . THR A 1 96 ? -43.544 6.009 13.598 1.00 34.44 96 THR A N 1
ATOM 741 C CA . THR A 1 96 ? -43.925 7.431 13.633 1.00 34.44 96 THR A CA 1
ATOM 742 C C . THR A 1 96 ? -43.321 8.087 14.865 1.00 34.44 96 THR A C 1
ATOM 744 O O . THR A 1 96 ? -43.489 7.595 15.981 1.00 34.44 96 THR A O 1
ATOM 747 N N . TRP A 1 97 ? -42.564 9.164 14.652 1.00 42.47 97 TRP A N 1
ATOM 748 C CA . TRP A 1 97 ? -41.746 9.838 15.663 1.00 42.47 97 TRP A CA 1
ATOM 749 C C . TRP A 1 97 ? -42.209 11.279 15.864 1.00 42.47 97 TRP A C 1
ATOM 751 O O . TRP A 1 97 ? -42.444 11.985 14.886 1.00 42.47 97 TRP A O 1
ATOM 761 N N . HIS A 1 98 ? -42.293 11.716 17.124 1.00 35.16 98 HIS A N 1
ATOM 762 C CA . HIS A 1 98 ? -42.687 13.075 17.496 1.00 35.16 98 HIS A CA 1
ATOM 763 C C . HIS A 1 98 ? -41.813 13.582 18.654 1.00 35.16 98 HIS A C 1
ATOM 765 O O . HIS A 1 98 ? -41.608 12.864 19.631 1.00 35.16 98 HIS A O 1
ATOM 771 N N . TRP A 1 99 ? -41.313 14.817 18.559 1.00 38.53 99 TRP A N 1
ATOM 772 C CA . TRP A 1 99 ? -40.637 15.529 19.649 1.00 38.53 99 TRP A CA 1
ATOM 773 C C . TRP A 1 99 ? -41.207 16.945 19.749 1.00 38.53 99 TRP A C 1
ATOM 775 O O . TRP A 1 99 ? -41.397 17.597 18.723 1.00 38.53 99 TRP A O 1
ATOM 785 N N . LEU A 1 100 ? -41.504 17.400 20.967 1.00 35.69 100 LEU A N 1
ATOM 786 C CA . LEU A 1 100 ? -42.090 18.711 21.239 1.00 35.69 100 LEU A CA 1
ATOM 787 C C . LEU A 1 100 ? -41.362 19.355 22.425 1.00 35.69 100 LEU A C 1
ATOM 789 O O . LEU A 1 100 ? -41.399 18.827 23.537 1.00 35.69 100 LEU A O 1
ATOM 793 N N . HIS A 1 101 ? -40.705 20.488 22.179 1.00 32.78 101 HIS A N 1
ATOM 794 C CA . HIS A 1 101 ? -40.137 21.339 23.222 1.00 32.78 101 HIS A CA 1
ATOM 795 C C . HIS A 1 101 ? -41.254 22.203 23.812 1.00 32.78 101 HIS A C 1
ATOM 797 O O . HIS A 1 101 ? -41.923 22.901 23.057 1.00 32.78 101 HIS A O 1
ATOM 803 N N . GLU A 1 102 ? -41.485 22.107 25.124 1.00 35.25 102 GLU A N 1
ATOM 804 C CA . GLU A 1 102 ? -42.461 22.929 25.868 1.00 35.25 102 GLU A CA 1
ATOM 805 C C . GLU A 1 102 ? -43.898 22.970 25.299 1.00 35.25 102 GLU A C 1
ATOM 807 O O . GLU A 1 102 ? -44.624 23.936 25.510 1.00 35.25 102 GLU A O 1
ATOM 812 N N . ALA A 1 103 ? -44.350 21.935 24.582 1.00 34.97 103 ALA A N 1
ATOM 813 C CA . ALA A 1 103 ? -45.704 21.943 24.027 1.00 34.97 103 ALA A CA 1
AT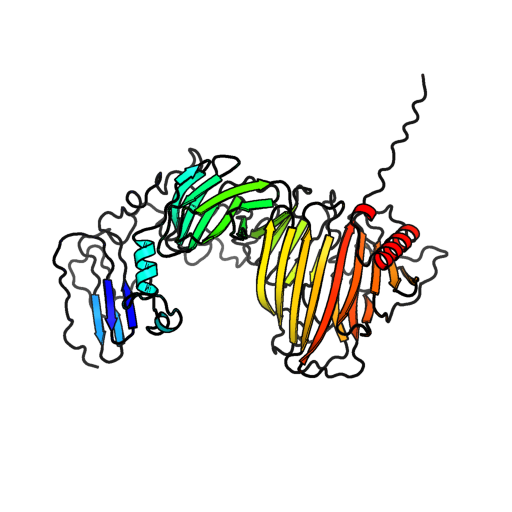OM 814 C C . ALA A 1 103 ? -46.742 21.384 25.009 1.00 34.97 103 ALA A C 1
ATOM 816 O O . ALA A 1 103 ? -46.673 20.218 25.405 1.00 34.97 103 ALA A O 1
ATOM 817 N N . ASP A 1 104 ? -47.766 22.189 25.285 1.00 37.41 104 ASP A N 1
ATOM 818 C CA . ASP A 1 104 ? -49.028 21.758 25.898 1.00 37.41 104 ASP A CA 1
ATOM 819 C C . ASP A 1 104 ? -49.959 21.033 24.896 1.00 37.41 104 ASP A C 1
ATOM 821 O O . ASP A 1 104 ? -51.004 20.496 25.274 1.00 37.41 104 ASP A O 1
ATOM 825 N N . GLU A 1 105 ? -49.594 20.978 23.608 1.00 39.12 105 GLU A N 1
ATOM 826 C CA . GLU A 1 105 ? -50.413 20.386 22.544 1.00 39.12 105 GLU A CA 1
ATOM 827 C C . GLU A 1 105 ? -49.982 18.967 22.128 1.00 39.12 105 GLU A C 1
ATOM 829 O O . GLU A 1 105 ? -48.804 18.615 22.079 1.00 39.12 105 GLU A O 1
ATOM 834 N N . LYS A 1 106 ? -50.966 18.128 21.773 1.00 40.78 106 LYS A N 1
ATOM 835 C CA . LYS A 1 106 ? -50.751 16.767 21.249 1.00 40.78 106 LYS A CA 1
ATOM 836 C C . LYS A 1 106 ? -50.234 16.812 19.806 1.00 40.78 106 LYS A C 1
ATOM 838 O O . LYS A 1 106 ? -50.845 17.440 18.948 1.00 40.78 106 LYS A O 1
ATOM 843 N N . ALA A 1 107 ? -49.171 16.060 19.520 1.00 38.53 107 ALA A N 1
ATOM 844 C CA . ALA A 1 107 ? -48.601 15.932 18.178 1.00 38.53 107 ALA A CA 1
ATOM 845 C C . ALA A 1 107 ? -49.634 15.466 17.124 1.00 38.53 107 ALA A C 1
ATOM 847 O O . ALA A 1 107 ? -50.418 14.548 17.376 1.00 38.53 107 ALA A O 1
ATOM 848 N N . THR A 1 108 ? -49.602 16.065 15.925 1.00 39.34 108 THR A N 1
ATOM 849 C CA . THR A 1 108 ? -50.436 15.683 14.769 1.00 39.34 108 THR A CA 1
ATOM 850 C C . THR A 1 108 ? -49.583 15.154 13.600 1.00 39.34 108 THR A C 1
ATOM 852 O O . THR A 1 108 ? -48.376 15.402 13.557 1.00 39.34 108 THR A O 1
ATOM 855 N N . PRO A 1 109 ? -50.170 14.419 12.630 1.00 34.22 109 PRO A N 1
ATOM 856 C CA . PRO A 1 109 ? -49.431 13.714 11.570 1.00 34.22 109 PRO A CA 1
ATOM 857 C C . PRO A 1 109 ? -48.611 14.574 10.587 1.00 34.22 109 PRO A C 1
ATOM 859 O O . PRO A 1 109 ? -47.900 14.004 9.765 1.00 34.22 109 PRO A O 1
ATOM 862 N N . ASN A 1 110 ? -48.697 15.909 10.641 1.00 35.25 110 ASN A N 1
ATOM 863 C CA . ASN A 1 110 ? -48.142 16.812 9.619 1.00 35.25 110 ASN A CA 1
ATOM 864 C C . ASN A 1 110 ? -46.925 17.644 10.084 1.00 35.25 110 ASN A C 1
ATOM 866 O O . ASN A 1 110 ? -46.530 18.584 9.399 1.00 35.25 110 ASN A O 1
ATOM 870 N N . MET A 1 111 ? -46.322 17.323 11.230 1.00 33.34 111 MET A N 1
ATOM 871 C CA . MET A 1 111 ? -45.168 18.042 11.797 1.00 33.34 111 MET A CA 1
ATOM 872 C C . MET A 1 111 ? -43.878 17.215 11.654 1.00 33.34 111 MET A C 1
ATOM 874 O O . MET A 1 111 ? -43.890 16.021 11.947 1.00 33.34 111 MET A O 1
ATOM 878 N N . ALA A 1 112 ? -42.761 17.819 11.225 1.00 26.84 112 ALA A N 1
ATOM 879 C CA . ALA A 1 112 ? -41.527 17.090 10.890 1.00 26.84 112 ALA A CA 1
ATOM 880 C C . ALA A 1 112 ? -40.256 17.746 11.453 1.00 26.84 112 ALA A C 1
ATOM 882 O O . ALA A 1 112 ? -39.942 18.821 10.972 1.00 26.84 112 ALA A O 1
ATOM 883 N N . TYR A 1 113 ? -39.488 17.090 12.350 1.00 38.75 113 TYR A N 1
ATOM 884 C CA . TYR A 1 113 ? -38.080 17.429 12.702 1.00 38.75 113 TYR A CA 1
ATOM 885 C C . TYR A 1 113 ? -37.283 16.238 13.329 1.00 38.75 113 TYR A C 1
ATOM 887 O O . TYR A 1 113 ? -37.855 15.176 13.564 1.00 38.75 113 TYR A O 1
ATOM 895 N N . ARG A 1 114 ? -35.942 16.379 13.490 1.00 23.95 114 ARG A N 1
ATOM 896 C CA . ARG A 1 114 ? -34.872 15.333 13.387 1.00 23.95 114 ARG A CA 1
ATOM 897 C C . ARG A 1 114 ? -34.310 14.740 14.708 1.00 23.95 114 ARG A C 1
ATOM 899 O O . ARG A 1 114 ? -34.131 15.465 15.674 1.00 23.95 114 ARG A O 1
ATOM 906 N N . GLY A 1 115 ? -33.873 13.465 14.668 1.00 33.53 115 GLY A N 1
ATOM 907 C CA . GLY A 1 115 ? -33.028 12.787 15.678 1.00 33.53 115 GLY A CA 1
ATOM 908 C C . GLY A 1 115 ? -32.420 11.452 15.179 1.00 33.53 115 GLY A C 1
ATOM 909 O O . GLY A 1 115 ? -32.858 10.924 14.156 1.00 33.53 115 GLY A O 1
ATOM 910 N N . LEU A 1 116 ? -31.391 10.913 15.860 1.00 34.31 116 LEU A N 1
ATOM 911 C CA . LEU A 1 116 ? -30.687 9.670 15.480 1.00 34.31 116 LEU A CA 1
ATOM 912 C C . LEU A 1 116 ? -31.447 8.383 15.853 1.00 34.31 116 LEU A C 1
ATOM 914 O O . LEU A 1 116 ? -31.738 8.113 17.016 1.00 34.31 116 LEU A O 1
ATOM 918 N N . LEU A 1 117 ? -31.651 7.531 14.851 1.00 38.22 117 LEU A N 1
ATOM 919 C CA . LEU A 1 117 ? -32.277 6.220 14.960 1.00 38.22 117 LEU A CA 1
ATOM 920 C C . LEU A 1 117 ? -31.310 5.118 14.510 1.00 38.22 117 LEU A C 1
ATOM 922 O O . LEU A 1 117 ? -30.831 5.141 13.378 1.00 38.22 117 LEU A O 1
ATOM 926 N N . ALA A 1 118 ? -31.085 4.106 15.349 1.00 37.94 118 ALA A N 1
ATOM 927 C CA . ALA A 1 118 ? -30.376 2.891 14.950 1.00 37.94 118 ALA A CA 1
ATOM 928 C C . ALA A 1 118 ? -31.380 1.766 14.652 1.00 37.94 118 ALA A C 1
ATOM 930 O O . ALA A 1 118 ? -31.764 1.013 15.544 1.00 37.94 118 ALA A O 1
ATOM 931 N N . LEU A 1 119 ? -31.800 1.638 13.390 1.00 40.81 119 LEU A N 1
ATOM 932 C CA . LEU A 1 119 ? -32.578 0.485 12.925 1.00 40.81 119 LEU A CA 1
ATOM 933 C C . LEU A 1 119 ? -31.631 -0.653 12.553 1.00 40.81 119 LEU A C 1
ATOM 935 O O . LEU A 1 119 ? -30.713 -0.485 11.747 1.00 40.81 119 LEU A O 1
ATOM 939 N N . ARG A 1 120 ? -31.859 -1.831 13.131 1.00 42.25 120 ARG A N 1
ATOM 940 C CA . ARG A 1 120 ? -31.144 -3.056 12.768 1.00 42.25 120 ARG A CA 1
ATOM 941 C C . ARG A 1 120 ? -32.152 -4.065 12.244 1.00 42.25 120 ARG A C 1
ATOM 943 O O . ARG A 1 120 ? -33.068 -4.454 12.963 1.00 42.25 120 ARG A O 1
ATOM 950 N N . PHE A 1 121 ? -31.950 -4.480 11.001 1.00 39.00 121 PHE A N 1
ATOM 951 C CA . PHE A 1 121 ? -32.716 -5.530 10.351 1.00 39.00 121 PHE A CA 1
ATOM 952 C C . PHE A 1 121 ? -31.840 -6.779 10.317 1.00 39.00 121 PHE A C 1
ATOM 954 O O . PHE A 1 121 ? -30.719 -6.727 9.818 1.00 39.00 121 PHE A O 1
ATOM 961 N N . GLY A 1 122 ? -32.327 -7.871 10.896 1.00 40.47 122 GLY A N 1
ATOM 962 C CA . GLY A 1 122 ? -31.789 -9.202 10.646 1.00 40.47 122 GLY A CA 1
ATOM 963 C C . GLY A 1 122 ? -32.814 -9.958 9.823 1.00 40.47 122 GLY A C 1
ATOM 964 O O . GLY A 1 122 ? -33.999 -9.938 10.173 1.00 40.47 122 GLY A O 1
ATOM 965 N N . ASP A 1 123 ? -32.384 -10.599 8.740 1.00 40.53 123 ASP A N 1
ATOM 966 C CA . ASP A 1 123 ? -33.236 -11.597 8.114 1.00 40.53 123 ASP A CA 1
ATOM 967 C C . ASP A 1 123 ? -33.353 -12.796 9.071 1.00 40.53 123 ASP A C 1
ATOM 969 O O . ASP A 1 123 ? -32.420 -13.155 9.792 1.00 40.53 123 ASP A O 1
ATOM 973 N N . GLY A 1 124 ? -34.541 -13.387 9.176 1.00 40.88 124 GLY A N 1
ATOM 974 C CA . GLY A 1 124 ? -34.753 -14.561 10.027 1.00 40.88 124 GLY A CA 1
ATOM 975 C C . GLY A 1 124 ? -33.986 -15.809 9.558 1.00 40.88 124 GLY A C 1
ATOM 976 O O . GLY A 1 124 ? -34.054 -16.842 10.223 1.00 40.88 124 GLY A O 1
ATOM 977 N N . SER A 1 125 ? -33.268 -15.742 8.429 1.00 43.16 125 SER A N 1
ATOM 978 C CA . SER A 1 125 ? -32.612 -16.872 7.764 1.00 43.16 125 SER A CA 1
ATOM 979 C C . SER A 1 125 ? -31.162 -17.109 8.195 1.00 43.16 125 SER A C 1
ATOM 981 O O . SER A 1 125 ? -30.685 -18.243 8.089 1.00 43.16 125 SER A O 1
ATOM 983 N N . ASP A 1 126 ? -30.472 -16.118 8.761 1.00 43.22 126 ASP A N 1
ATOM 984 C CA . ASP A 1 126 ? -29.069 -16.281 9.176 1.00 43.22 126 ASP A CA 1
ATOM 985 C C . ASP A 1 126 ? -28.856 -17.186 10.409 1.00 43.22 126 ASP A C 1
ATOM 987 O O . ASP A 1 126 ? -27.742 -17.649 10.676 1.00 43.22 126 ASP A O 1
ATOM 991 N N . GLY A 1 127 ? -29.934 -17.575 11.101 1.00 41.91 127 GLY A N 1
ATOM 992 C CA . GLY A 1 127 ? -29.904 -18.650 12.101 1.00 41.91 127 GLY A CA 1
ATOM 993 C C . GLY A 1 127 ? -29.702 -20.056 11.506 1.00 41.91 127 GLY A C 1
ATOM 994 O O . GLY A 1 127 ? -29.271 -20.967 12.214 1.00 41.91 127 GLY A O 1
ATOM 995 N N . ALA A 1 128 ? -29.962 -20.258 10.206 1.00 38.19 128 ALA A N 1
ATOM 996 C CA . ALA A 1 128 ? -29.949 -21.587 9.584 1.00 38.19 128 ALA A CA 1
ATOM 997 C C . ALA A 1 128 ? -28.564 -22.041 9.078 1.00 38.19 128 ALA A C 1
ATOM 999 O O . ALA A 1 128 ? -28.327 -23.243 8.934 1.00 38.19 128 ALA A O 1
ATOM 1000 N N . ARG A 1 129 ? -27.614 -21.123 8.832 1.00 40.22 129 ARG A N 1
ATOM 1001 C CA . ARG A 1 129 ? -26.274 -21.474 8.304 1.00 40.22 129 ARG A CA 1
ATOM 1002 C C . ARG A 1 129 ? -25.201 -21.711 9.369 1.00 40.22 129 ARG A C 1
ATOM 1004 O O . ARG A 1 129 ? -24.154 -22.277 9.057 1.00 40.22 129 ARG A O 1
ATOM 1011 N N . ARG A 1 130 ? -25.460 -21.397 10.642 1.00 43.59 130 ARG A N 1
ATOM 1012 C CA . ARG A 1 130 ? -24.605 -21.792 11.777 1.00 43.59 130 ARG A CA 1
ATOM 1013 C C . ARG A 1 130 ? -25.313 -22.862 12.611 1.00 43.59 130 ARG A C 1
ATOM 1015 O O . ARG A 1 130 ? -25.958 -22.554 13.605 1.00 43.59 130 ARG A O 1
ATOM 1022 N N . ARG A 1 131 ? -25.131 -24.137 12.238 1.00 39.31 131 ARG A N 1
ATOM 1023 C CA . ARG A 1 131 ? -25.686 -25.374 12.855 1.00 39.31 131 ARG A CA 1
ATOM 1024 C C . ARG 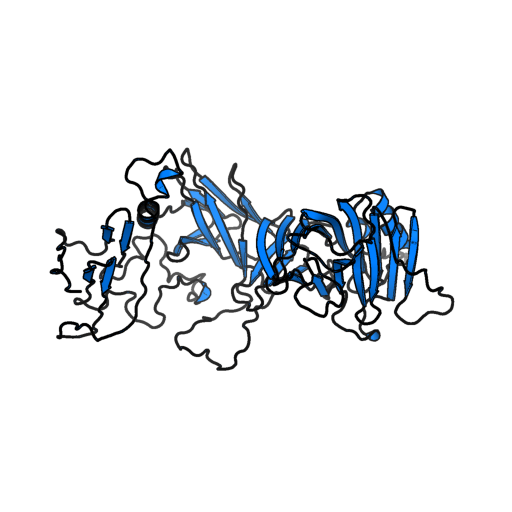A 1 131 ? -25.408 -25.600 14.367 1.00 39.31 131 ARG A C 1
ATOM 1026 O O . ARG A 1 131 ? -25.509 -26.724 14.846 1.00 39.31 131 ARG A O 1
ATOM 1033 N N . ARG A 1 132 ? -25.033 -24.579 15.142 1.00 42.50 132 ARG A N 1
ATOM 1034 C CA . ARG A 1 132 ? -24.720 -24.674 16.581 1.00 42.50 132 ARG A CA 1
ATOM 1035 C C . ARG A 1 132 ? -25.219 -23.491 17.426 1.00 42.50 132 ARG A C 1
ATOM 1037 O O . ARG A 1 132 ? -24.721 -23.315 18.535 1.00 42.50 132 ARG A O 1
ATOM 1044 N N . GLN A 1 133 ? -26.166 -22.675 16.956 1.00 41.69 133 GLN A N 1
ATOM 1045 C CA . GLN A 1 133 ? -26.824 -21.708 17.846 1.00 41.69 133 GLN A CA 1
ATOM 1046 C C . GLN A 1 133 ? -28.104 -22.308 18.465 1.00 41.69 133 GLN A C 1
ATOM 1048 O O . GLN A 1 133 ? -28.875 -22.944 17.747 1.00 41.69 133 GLN A O 1
ATOM 1053 N N . PRO A 1 134 ? -28.338 -22.150 19.785 1.00 40.94 134 PRO A N 1
ATOM 1054 C CA . PRO A 1 134 ? -29.578 -22.579 20.433 1.00 40.94 134 PRO A CA 1
ATOM 1055 C C . PRO A 1 134 ? -30.798 -21.910 19.787 1.00 40.94 134 PRO A C 1
ATOM 1057 O O . PRO A 1 134 ? -30.753 -20.718 19.475 1.00 40.94 134 PRO A O 1
ATOM 1060 N N . ALA A 1 135 ? -31.892 -22.657 19.625 1.00 37.88 135 ALA A N 1
ATOM 1061 C CA . ALA A 1 135 ? -33.152 -22.145 19.090 1.00 37.88 135 ALA A CA 1
ATOM 1062 C C . ALA A 1 135 ? -33.604 -20.880 19.855 1.00 37.88 135 ALA A C 1
ATOM 1064 O O . ALA A 1 135 ? -33.766 -20.914 21.074 1.00 37.88 135 ALA A O 1
ATOM 1065 N N . GLY A 1 136 ? -33.779 -19.754 19.147 1.00 44.25 136 GLY A N 1
ATOM 1066 C CA . GLY A 1 136 ? -34.281 -18.487 19.712 1.00 44.25 136 GLY A CA 1
ATOM 1067 C C . GLY A 1 136 ? -33.281 -17.323 19.826 1.00 44.25 136 GLY A C 1
ATOM 1068 O O . GLY A 1 136 ? -33.643 -16.267 20.362 1.00 44.25 136 GLY A O 1
ATOM 1069 N N . ARG A 1 137 ? -32.045 -17.472 19.330 1.00 47.88 137 ARG A N 1
ATOM 1070 C CA . ARG A 1 137 ? -31.088 -16.362 19.158 1.00 47.88 137 ARG A CA 1
ATOM 1071 C C . ARG A 1 137 ? -31.065 -15.874 17.710 1.00 47.88 137 ARG A C 1
ATOM 1073 O O . ARG A 1 137 ? -30.973 -16.678 16.792 1.00 47.88 137 ARG A O 1
ATOM 1080 N N . THR A 1 138 ? -31.157 -14.560 17.526 1.00 52.91 138 THR A N 1
ATOM 1081 C CA . THR A 1 138 ? -30.946 -13.873 16.243 1.00 52.91 138 THR A CA 1
ATOM 1082 C C . THR A 1 138 ? -29.717 -12.980 16.356 1.00 52.91 138 THR A C 1
ATOM 1084 O O . THR A 1 138 ? -29.391 -12.524 17.454 1.00 52.91 138 THR A O 1
ATOM 1087 N N . GLU A 1 139 ? -29.052 -12.681 15.239 1.00 51.28 139 GLU A N 1
ATOM 1088 C CA . GLU A 1 139 ? -27.891 -11.780 15.224 1.00 51.28 139 GLU A CA 1
ATOM 1089 C C . GLU A 1 139 ? -28.212 -10.417 15.862 1.00 51.28 139 GLU A C 1
ATOM 1091 O O . GLU A 1 139 ? -27.418 -9.886 16.638 1.00 51.28 139 GLU A O 1
ATOM 1096 N N . ALA A 1 140 ? -29.408 -9.881 15.605 1.00 49.19 140 ALA A N 1
ATOM 1097 C CA . ALA A 1 140 ? -29.881 -8.650 16.231 1.00 49.19 140 ALA A CA 1
ATOM 1098 C C . ALA A 1 140 ? -29.906 -8.762 17.767 1.00 49.19 140 ALA A C 1
ATOM 1100 O O . ALA A 1 140 ? -29.386 -7.887 18.459 1.00 49.19 140 ALA A O 1
ATOM 1101 N N . ARG A 1 141 ? -30.438 -9.865 18.315 1.00 51.22 141 ARG A N 1
ATOM 1102 C CA . ARG A 1 141 ? -30.477 -10.115 19.764 1.00 51.22 141 ARG A CA 1
ATOM 1103 C C . ARG A 1 141 ? -29.079 -10.305 20.355 1.00 51.22 141 ARG A C 1
ATOM 1105 O O . ARG A 1 141 ? -28.820 -9.796 21.445 1.00 51.22 141 ARG A O 1
ATOM 1112 N N . ASP A 1 142 ? -28.183 -10.997 19.654 1.00 54.69 142 ASP A N 1
ATOM 1113 C CA . ASP A 1 142 ? -26.795 -11.197 20.086 1.00 54.69 142 ASP A CA 1
ATOM 1114 C C . ASP A 1 142 ? -26.017 -9.868 20.103 1.00 54.69 142 ASP A C 1
ATOM 1116 O O . ASP A 1 142 ? -25.322 -9.583 21.079 1.00 54.69 142 ASP A O 1
ATOM 1120 N N . ARG A 1 143 ? -26.194 -9.006 19.091 1.00 51.38 143 ARG A N 1
ATOM 1121 C CA . ARG A 1 143 ? -25.597 -7.657 19.040 1.00 51.38 143 ARG A CA 1
ATOM 1122 C C . ARG A 1 143 ? -26.135 -6.740 20.145 1.00 51.38 143 ARG A C 1
ATOM 1124 O O . ARG A 1 143 ? -25.354 -6.045 20.785 1.00 51.38 143 ARG A O 1
ATOM 1131 N N . ILE A 1 144 ? -27.437 -6.781 20.429 1.00 52.22 144 ILE A N 1
ATOM 1132 C CA . ILE A 1 144 ? -28.055 -6.022 21.536 1.00 52.22 144 ILE A CA 1
ATOM 1133 C C . ILE A 1 144 ? -27.579 -6.539 22.897 1.00 52.22 144 ILE A C 1
ATOM 1135 O O . ILE A 1 144 ? -27.249 -5.761 23.786 1.00 52.22 144 ILE A O 1
ATOM 1139 N N . THR A 1 145 ? -27.492 -7.859 23.065 1.00 53.78 145 THR A N 1
ATOM 1140 C CA . THR A 1 145 ? -26.951 -8.464 24.292 1.00 53.78 145 THR A CA 1
ATOM 1141 C C . THR A 1 145 ? -25.486 -8.078 24.484 1.00 53.78 145 THR A C 1
ATOM 1143 O O . THR A 1 145 ? -25.063 -7.823 25.610 1.00 53.78 145 THR A O 1
ATOM 1146 N N . ALA A 1 146 ? -24.715 -8.006 23.394 1.00 52.66 146 ALA A N 1
ATOM 1147 C CA . ALA A 1 146 ? -23.337 -7.541 23.427 1.00 52.66 146 ALA A CA 1
ATOM 1148 C C . ALA A 1 146 ? -23.230 -6.055 23.800 1.00 52.66 146 ALA A C 1
ATOM 1150 O O . ALA A 1 146 ? -22.336 -5.710 24.563 1.00 52.66 146 ALA A O 1
ATOM 1151 N N . PHE A 1 147 ? -24.160 -5.218 23.332 1.00 52.66 147 PHE A N 1
ATOM 1152 C CA . PHE A 1 147 ? -24.261 -3.809 23.711 1.00 52.66 147 PHE A CA 1
ATOM 1153 C C . PHE A 1 147 ? -24.603 -3.617 25.197 1.00 52.66 147 PHE A C 1
ATOM 1155 O O . PHE A 1 147 ? -24.003 -2.783 25.861 1.00 52.66 147 PHE A O 1
ATOM 1162 N N . HIS A 1 148 ? -25.529 -4.413 25.740 1.00 50.88 148 HIS A N 1
ATOM 1163 C CA . HIS A 1 148 ? -25.900 -4.366 27.161 1.00 50.88 148 HIS A CA 1
ATOM 1164 C C . HIS A 1 148 ? -24.835 -4.919 28.106 1.00 50.88 148 HIS A C 1
ATOM 1166 O O . HIS A 1 148 ? -24.836 -4.595 29.287 1.00 50.88 148 HIS A O 1
ATOM 1172 N N . ASN A 1 149 ? -23.966 -5.791 27.601 1.00 60.59 149 ASN A N 1
ATOM 1173 C CA . ASN A 1 149 ? -22.897 -6.408 28.371 1.00 60.59 149 ASN A CA 1
ATOM 1174 C C . ASN A 1 149 ? -21.573 -6.238 27.623 1.00 60.59 149 ASN A C 1
ATOM 1176 O O . ASN A 1 149 ? -21.024 -7.240 27.131 1.00 60.59 149 ASN A O 1
ATOM 1180 N N . PRO A 1 150 ? -21.073 -4.996 27.487 1.00 66.50 150 PRO A N 1
ATOM 1181 C CA . PRO A 1 150 ? -19.834 -4.751 26.775 1.00 66.50 150 PRO A CA 1
ATOM 1182 C C . PRO A 1 150 ? -18.696 -5.504 27.459 1.00 66.50 150 PRO A C 1
ATOM 1184 O O . PRO A 1 150 ? -18.616 -5.592 28.687 1.00 66.50 150 PRO A O 1
ATOM 1187 N N . VAL A 1 151 ? -17.815 -6.106 26.661 1.00 76.25 151 VAL A N 1
ATOM 1188 C CA . VAL A 1 151 ? -16.668 -6.825 27.218 1.00 76.25 151 VAL A CA 1
ATOM 1189 C C . VAL A 1 151 ? -15.571 -5.826 27.526 1.00 76.25 151 VAL A C 1
ATOM 1191 O O . VAL A 1 151 ? -14.780 -5.484 26.653 1.00 76.25 151 VAL A O 1
ATOM 1194 N N . ILE A 1 152 ? -15.507 -5.384 28.776 1.00 82.06 152 ILE A N 1
ATOM 1195 C CA . ILE A 1 152 ? -14.452 -4.486 29.243 1.00 82.06 152 ILE A CA 1
ATOM 1196 C C . ILE A 1 152 ? -13.251 -5.331 29.713 1.00 82.06 152 ILE A C 1
ATOM 1198 O O . ILE A 1 152 ? -13.416 -6.221 30.556 1.00 82.06 152 ILE A O 1
ATOM 1202 N N . PRO A 1 153 ? -12.041 -5.116 29.166 1.00 90.25 153 PRO A N 1
ATOM 1203 C CA . PRO A 1 153 ? -10.840 -5.817 29.599 1.00 90.25 153 PRO A CA 1
ATOM 1204 C C . PRO A 1 153 ? -10.310 -5.251 30.918 1.00 90.25 153 PRO A C 1
ATOM 1206 O O . PRO A 1 153 ? -10.455 -4.069 31.217 1.00 90.25 153 PRO A O 1
ATOM 1209 N N . THR A 1 154 ? -9.582 -6.073 31.671 1.00 93.62 154 THR A N 1
ATOM 1210 C CA . THR A 1 154 ? -8.637 -5.549 32.667 1.00 93.62 154 THR A CA 1
ATOM 1211 C C . THR A 1 154 ? -7.410 -5.004 31.939 1.00 93.62 154 THR A C 1
ATOM 1213 O O . THR A 1 154 ? -6.872 -5.684 31.058 1.00 93.62 154 THR A O 1
ATOM 1216 N N . LEU A 1 155 ? -6.970 -3.797 32.300 1.00 92.81 155 LEU A N 1
ATOM 1217 C CA . LEU A 1 155 ? -5.880 -3.087 31.632 1.00 92.81 155 LEU A CA 1
ATOM 1218 C C . LEU A 1 155 ? -4.624 -2.996 32.499 1.00 92.81 155 LEU A C 1
ATOM 1220 O O . LEU A 1 155 ? -4.699 -2.789 33.706 1.00 92.81 155 LEU A O 1
ATOM 1224 N N . GLN A 1 156 ? -3.471 -3.095 31.845 1.00 96.81 156 GLN A N 1
ATOM 1225 C CA . GLN A 1 156 ? -2.163 -2.715 32.376 1.00 96.81 156 GLN A CA 1
ATOM 1226 C C . GLN A 1 156 ? -1.466 -1.846 31.323 1.00 96.81 156 GLN A C 1
ATOM 1228 O O . GLN A 1 156 ? -1.482 -2.193 30.142 1.00 96.81 156 GLN A O 1
ATOM 1233 N N . GLY A 1 157 ? -0.876 -0.718 31.728 1.00 92.56 157 GLY A N 1
ATOM 1234 C CA . GLY A 1 157 ? -0.222 0.209 30.791 1.00 92.56 157 GLY A CA 1
ATOM 1235 C C . GLY A 1 157 ? -1.183 0.926 29.832 1.00 92.56 157 GLY A C 1
ATOM 1236 O O . GLY A 1 157 ? -0.778 1.375 28.757 1.00 92.56 157 GLY A O 1
ATOM 1237 N N . GLY A 1 158 ? -2.465 1.003 30.194 1.00 89.75 158 GLY A N 1
ATOM 1238 C CA . GLY A 1 158 ? -3.471 1.789 29.491 1.00 89.75 158 GLY A CA 1
ATOM 1239 C C . GLY A 1 158 ? -4.643 2.147 30.400 1.00 89.75 158 GLY A C 1
ATOM 1240 O O . GLY A 1 158 ? -4.822 1.557 31.465 1.00 89.75 158 GLY A O 1
ATOM 1241 N N . GLN A 1 159 ? -5.447 3.111 29.964 1.00 82.25 159 GLN A N 1
ATOM 1242 C CA . GLN A 1 159 ? -6.618 3.608 30.677 1.00 82.25 159 GLN A CA 1
ATOM 1243 C C . GLN A 1 159 ? -7.854 3.476 29.790 1.00 82.25 159 GLN A C 1
ATOM 1245 O O . GLN A 1 159 ? -7.893 4.037 28.693 1.00 82.25 159 GLN A O 1
ATOM 1250 N N . PHE A 1 160 ? -8.863 2.748 30.272 1.00 79.62 160 PHE A N 1
ATOM 1251 C CA . PHE A 1 160 ? -10.155 2.650 29.599 1.00 79.62 160 PHE A CA 1
ATOM 1252 C C . PHE A 1 160 ? -10.846 4.009 29.651 1.00 79.62 160 PHE A C 1
ATOM 1254 O O . PHE A 1 160 ? -10.903 4.632 30.715 1.00 79.62 160 PHE A O 1
ATOM 1261 N N . ARG A 1 161 ? -11.323 4.482 28.500 1.00 71.00 161 ARG A N 1
ATOM 1262 C CA . ARG A 1 161 ? -11.989 5.780 28.385 1.00 71.00 161 ARG A CA 1
ATOM 1263 C C . ARG A 1 161 ? -13.487 5.609 28.234 1.00 71.00 161 ARG A C 1
ATOM 1265 O O . ARG A 1 161 ? -14.226 6.079 29.092 1.00 71.00 161 ARG A O 1
ATOM 1272 N N . CYS A 1 162 ? -13.914 4.921 27.182 1.00 63.53 162 CYS A N 1
ATOM 1273 C CA . CYS A 1 162 ? -15.323 4.670 26.910 1.00 63.53 162 CYS A CA 1
ATOM 1274 C C . CYS A 1 162 ? -15.506 3.523 25.905 1.00 63.53 162 CYS A C 1
ATOM 1276 O O . CYS A 1 162 ? -14.546 3.008 25.324 1.00 63.53 162 CYS A O 1
ATOM 1278 N N . LEU A 1 163 ? -16.763 3.142 25.691 1.00 63.84 163 LEU A N 1
ATOM 1279 C CA . LEU A 1 163 ? -17.205 2.370 24.535 1.00 63.84 163 LEU A CA 1
ATOM 1280 C C . LEU A 1 163 ? -17.785 3.341 23.498 1.00 63.84 163 LEU A C 1
ATOM 1282 O O . LEU A 1 163 ? -18.809 3.973 23.756 1.00 63.84 163 LEU A O 1
ATOM 1286 N N . ASP A 1 164 ? -17.163 3.431 22.325 1.00 62.31 164 ASP A N 1
ATOM 1287 C CA . ASP A 1 164 ? -17.751 4.083 21.158 1.00 62.31 164 ASP A CA 1
ATOM 1288 C C . ASP A 1 164 ? -18.888 3.202 20.640 1.00 62.31 164 ASP A C 1
ATOM 1290 O O . ASP A 1 164 ? -18.673 2.124 20.085 1.00 62.31 164 ASP A O 1
ATOM 1294 N N . VAL A 1 165 ? -20.119 3.638 20.875 1.00 53.88 165 VAL A N 1
ATOM 1295 C CA . VAL A 1 165 ? -21.327 2.869 20.565 1.00 53.88 165 VAL A CA 1
ATOM 1296 C C . VAL A 1 165 ? -21.664 2.829 19.075 1.00 53.88 165 VAL A C 1
ATOM 1298 O O . VAL A 1 165 ? -22.396 1.935 18.643 1.00 53.88 165 VAL A O 1
ATOM 1301 N N . LEU A 1 166 ? -21.146 3.771 18.285 1.00 52.75 166 LEU A N 1
ATOM 1302 C CA . LEU A 1 166 ? -21.398 3.838 16.846 1.00 52.75 166 LEU A CA 1
ATOM 1303 C C . LEU A 1 166 ? -20.431 2.939 16.087 1.00 52.75 166 LEU A C 1
ATOM 1305 O O . LEU A 1 166 ? -20.859 2.159 15.233 1.00 52.75 166 LEU A O 1
ATOM 1309 N N . GLU A 1 167 ? -19.156 2.992 16.465 1.00 58.78 167 GLU A N 1
ATOM 1310 C CA . GLU A 1 167 ? -18.118 2.112 15.924 1.00 58.78 167 GLU A CA 1
ATOM 1311 C C . GLU A 1 167 ? -18.083 0.741 16.624 1.00 58.78 167 GLU A C 1
ATOM 1313 O O . GLU A 1 167 ? -17.439 -0.191 16.141 1.00 58.78 167 GLU A O 1
ATOM 1318 N N . ASN A 1 168 ? -18.803 0.589 17.745 1.00 66.06 168 ASN A N 1
ATOM 1319 C CA . ASN A 1 168 ? -18.747 -0.571 18.640 1.00 66.06 168 ASN A CA 1
ATOM 1320 C C . ASN A 1 168 ? -17.300 -0.896 19.067 1.00 66.06 168 ASN A C 1
ATOM 1322 O O . ASN A 1 168 ? -16.858 -2.049 19.010 1.00 66.06 168 ASN A O 1
ATOM 1326 N N . ALA A 1 169 ? -16.555 0.137 19.469 1.00 74.44 169 ALA A N 1
ATOM 1327 C CA . ALA A 1 169 ? -15.125 0.063 19.751 1.00 74.44 169 ALA A CA 1
ATOM 1328 C C . ALA A 1 169 ? -14.786 0.507 21.178 1.00 74.44 169 ALA A C 1
ATOM 1330 O O . ALA A 1 169 ? -15.261 1.526 21.668 1.00 74.44 169 ALA A O 1
ATOM 1331 N N . LEU A 1 170 ? -13.925 -0.247 21.858 1.00 80.75 170 LEU A N 1
ATOM 1332 C CA . LEU A 1 170 ? -13.352 0.154 23.139 1.00 80.75 170 LEU A CA 1
ATOM 1333 C C . LEU A 1 170 ? -12.280 1.211 22.910 1.00 80.75 170 LEU A C 1
ATOM 1335 O O . LEU A 1 170 ? -11.294 0.943 22.225 1.00 80.75 170 LEU A O 1
ATOM 1339 N N . VAL A 1 171 ? -12.434 2.369 23.538 1.00 79.62 171 VAL A N 1
ATOM 1340 C CA . VAL A 1 171 ? -11.485 3.475 23.443 1.00 79.62 171 VAL A CA 1
ATOM 1341 C C . VAL A 1 171 ? -10.549 3.442 24.647 1.00 79.62 171 VAL A C 1
ATOM 1343 O O . VAL A 1 171 ? -10.982 3.487 25.803 1.00 79.62 171 VAL A O 1
ATOM 1346 N N . ILE A 1 172 ? -9.248 3.337 24.384 1.00 84.69 172 ILE A N 1
ATOM 1347 C CA . ILE A 1 172 ? -8.209 3.160 25.401 1.00 84.69 172 ILE A CA 1
ATOM 1348 C C . ILE A 1 172 ? -7.091 4.174 25.160 1.00 84.69 172 ILE A C 1
ATOM 1350 O O . ILE A 1 172 ? -6.601 4.315 24.044 1.00 84.69 172 ILE A O 1
ATOM 1354 N N . LYS A 1 173 ? -6.643 4.850 26.222 1.00 86.44 173 LYS A N 1
ATOM 1355 C CA . LYS A 1 173 ? -5.424 5.669 26.201 1.00 86.44 173 LYS A CA 1
ATOM 1356 C C . LYS A 1 173 ? -4.226 4.808 26.583 1.00 86.44 173 LYS A C 1
ATOM 1358 O O . LYS A 1 173 ? -4.254 4.170 27.636 1.00 86.44 173 LYS A O 1
ATOM 1363 N N . LYS A 1 174 ? -3.160 4.831 25.790 1.00 90.75 174 LYS A N 1
ATOM 1364 C CA . LYS A 1 174 ? -1.859 4.261 26.161 1.00 90.75 174 LYS A CA 1
ATOM 1365 C C . LYS A 1 174 ? -1.232 5.076 27.300 1.00 90.75 174 LYS A C 1
ATOM 1367 O O . LYS A 1 174 ? -1.192 6.302 27.235 1.00 90.75 174 LYS A O 1
ATOM 1372 N N . THR A 1 175 ? -0.757 4.407 28.351 1.00 90.88 175 THR A N 1
ATOM 1373 C CA . THR A 1 175 ? -0.106 5.063 29.509 1.00 90.88 175 THR A CA 1
ATOM 1374 C C . THR A 1 175 ? 1.271 4.494 29.847 1.00 90.88 175 THR A C 1
ATOM 1376 O O . THR A 1 175 ? 1.972 5.054 30.681 1.00 90.88 175 THR A O 1
ATOM 1379 N N . ALA A 1 176 ? 1.681 3.407 29.193 1.00 92.75 176 ALA A N 1
ATOM 1380 C CA . ALA A 1 176 ? 3.018 2.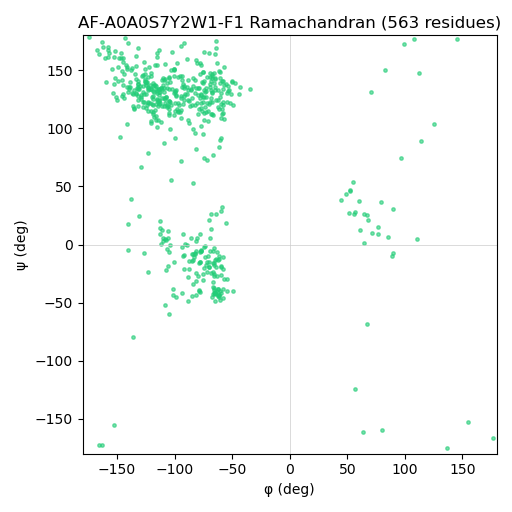831 29.291 1.00 92.75 176 ALA A CA 1
ATOM 1381 C C . ALA A 1 176 ? 3.485 2.354 27.909 1.00 92.75 176 ALA A C 1
ATOM 1383 O O . ALA A 1 176 ? 2.707 2.352 26.959 1.00 92.75 176 ALA A O 1
ATOM 1384 N N . GLU A 1 177 ? 4.742 1.923 27.792 1.00 91.31 177 GLU A N 1
ATOM 1385 C CA . GLU A 1 177 ? 5.314 1.394 26.542 1.00 91.31 177 GLU A CA 1
ATOM 1386 C C . GLU A 1 177 ? 4.541 0.178 26.000 1.00 91.31 177 GLU A C 1
ATOM 1388 O O . GLU A 1 177 ? 4.321 0.060 24.795 1.00 91.31 177 GLU A O 1
ATOM 1393 N N . VAL A 1 178 ? 4.090 -0.698 26.903 1.00 95.50 178 VAL A N 1
ATOM 1394 C CA . VAL A 1 178 ? 3.284 -1.878 26.582 1.00 95.50 178 VAL A CA 1
ATOM 1395 C C . VAL A 1 178 ? 1.902 -1.733 27.207 1.00 95.50 178 VAL A C 1
ATOM 1397 O O . VAL A 1 178 ? 1.778 -1.608 28.427 1.00 95.50 178 VAL A O 1
ATOM 1400 N N . THR A 1 179 ? 0.860 -1.825 26.381 1.00 96.88 179 THR A N 1
ATOM 1401 C CA . THR A 1 179 ? -0.532 -1.881 26.839 1.00 96.88 179 THR A CA 1
ATOM 1402 C C . THR A 1 179 ? -1.046 -3.313 26.741 1.00 96.88 179 THR A C 1
ATOM 1404 O O . THR A 1 179 ? -1.091 -3.899 25.660 1.00 96.88 179 THR A O 1
ATOM 1407 N N . LYS A 1 180 ? -1.458 -3.888 27.872 1.00 97.94 180 LYS A N 1
ATOM 1408 C CA . LYS A 1 180 ? -1.992 -5.251 27.961 1.00 97.94 180 LYS A CA 1
ATOM 1409 C C . LYS A 1 180 ? -3.481 -5.225 28.284 1.00 97.94 180 LYS A C 1
ATOM 1411 O O . LYS A 1 180 ? -3.894 -4.643 29.286 1.00 97.94 180 LYS A O 1
ATOM 1416 N N . LEU A 1 181 ? -4.269 -5.907 27.457 1.00 97.12 181 LEU A N 1
ATOM 1417 C CA . LEU A 1 181 ? -5.711 -6.067 27.591 1.00 97.12 181 LEU A CA 1
ATOM 1418 C C . LEU A 1 181 ? -6.007 -7.522 27.949 1.00 97.12 181 LEU A C 1
ATOM 1420 O O . LEU A 1 181 ? -5.679 -8.435 27.191 1.00 97.12 181 LEU A O 1
ATOM 1424 N N . THR A 1 182 ? -6.628 -7.751 29.103 1.00 96.75 182 THR A N 1
ATOM 1425 C CA . THR A 1 182 ? -7.032 -9.091 29.544 1.00 96.75 182 THR A CA 1
ATOM 1426 C C . THR A 1 182 ? -8.547 -9.200 29.544 1.00 96.75 182 THR A C 1
ATOM 1428 O O . THR A 1 182 ? -9.224 -8.686 30.433 1.00 96.75 182 THR A O 1
ATOM 1431 N N . PHE A 1 183 ? -9.078 -9.912 28.558 1.00 94.31 183 PHE A N 1
ATOM 1432 C CA . PHE A 1 183 ? -10.491 -10.239 28.466 1.00 94.31 183 PHE A CA 1
ATOM 1433 C C . PHE A 1 183 ? -10.767 -11.553 29.197 1.00 94.31 183 PHE A C 1
ATOM 1435 O O . PHE A 1 183 ? -10.034 -12.541 29.058 1.00 94.31 183 PHE A O 1
ATOM 1442 N N . ARG A 1 184 ? -11.847 -11.581 29.984 1.00 92.56 184 ARG A N 1
ATOM 1443 C CA . ARG A 1 184 ? -12.360 -12.832 30.559 1.00 92.56 184 ARG A CA 1
ATOM 1444 C C . ARG A 1 184 ? -12.856 -13.751 29.438 1.00 92.56 184 ARG A C 1
ATOM 1446 O O . ARG A 1 184 ? -13.076 -13.313 28.312 1.00 92.56 184 ARG A O 1
ATOM 1453 N N . ARG A 1 185 ? -13.041 -15.032 29.769 1.00 90.75 185 ARG A N 1
ATOM 1454 C CA . ARG A 1 185 ? -13.699 -15.997 28.881 1.00 90.75 185 ARG A CA 1
ATOM 1455 C C . ARG A 1 185 ? -15.029 -15.426 28.404 1.00 90.75 185 ARG A C 1
ATOM 1457 O O . ARG A 1 185 ? -15.855 -15.047 29.231 1.00 90.75 185 ARG A O 1
ATOM 1464 N N . ASP A 1 186 ? -15.248 -15.454 27.097 1.00 86.62 186 ASP A N 1
ATOM 1465 C CA . ASP A 1 186 ? -16.499 -15.019 26.495 1.00 86.62 186 ASP A CA 1
ATOM 1466 C C . ASP A 1 186 ? -17.200 -16.201 25.830 1.00 86.62 186 ASP A C 1
ATOM 1468 O O . ASP A 1 186 ? -16.840 -16.615 24.732 1.00 86.62 186 ASP A O 1
ATOM 1472 N N . ALA A 1 187 ? -18.213 -16.765 26.493 1.00 80.62 187 ALA A N 1
ATOM 1473 C CA . ALA A 1 187 ? -18.913 -17.962 26.011 1.00 80.62 187 ALA A CA 1
ATOM 1474 C C . ALA A 1 187 ? -19.580 -17.780 24.632 1.00 80.62 187 ALA A C 1
ATOM 1476 O O . ALA A 1 187 ? -19.898 -18.769 23.974 1.00 80.62 187 ALA A O 1
ATOM 1477 N N . LEU A 1 188 ? -19.787 -16.532 24.205 1.00 76.38 188 LEU A N 1
ATOM 1478 C CA . LEU A 1 188 ? -20.348 -16.171 22.906 1.00 76.38 188 LEU A CA 1
ATOM 1479 C C . LEU A 1 188 ? -19.297 -16.123 21.784 1.00 76.38 188 LEU A C 1
ATOM 1481 O O . LEU A 1 188 ? -19.679 -16.107 20.616 1.00 76.38 188 LEU A O 1
ATOM 1485 N N . GLY A 1 189 ? -18.001 -16.118 22.113 1.00 80.94 189 GLY A N 1
ATOM 1486 C CA . GLY A 1 189 ? -16.920 -15.983 21.136 1.00 80.94 189 GLY A CA 1
ATOM 1487 C C . GLY A 1 189 ? -16.999 -14.675 20.345 1.00 80.94 189 GLY A C 1
ATOM 1488 O O . GLY A 1 189 ? -16.773 -14.677 19.136 1.00 80.94 189 GLY A O 1
ATOM 1489 N N . ARG A 1 190 ? -17.397 -13.578 21.003 1.00 81.44 190 ARG A N 1
ATOM 1490 C CA . ARG A 1 190 ? -17.560 -12.254 20.389 1.00 81.44 190 ARG A CA 1
ATOM 1491 C C . ARG A 1 190 ? -16.237 -11.712 19.859 1.00 81.44 190 ARG A C 1
ATOM 1493 O O . ARG A 1 190 ? -15.165 -12.044 20.360 1.00 81.44 190 ARG A O 1
ATOM 1500 N N . THR A 1 191 ? -16.328 -10.810 18.888 1.00 86.00 191 THR A N 1
ATOM 1501 C CA . THR A 1 191 ? -15.213 -9.962 18.461 1.00 86.00 191 THR A CA 1
ATOM 1502 C C . THR A 1 191 ? -15.371 -8.583 19.083 1.00 86.00 191 THR A C 1
ATOM 1504 O O . THR A 1 191 ? -16.444 -7.990 19.005 1.00 86.00 191 THR A O 1
ATOM 1507 N N . VAL A 1 192 ? -14.306 -8.089 19.705 1.00 86.62 192 VAL A N 1
ATOM 1508 C CA . VAL A 1 192 ? -14.236 -6.739 20.270 1.00 86.62 192 VAL A CA 1
ATOM 1509 C C . VAL A 1 192 ? -13.375 -5.875 19.363 1.00 86.62 192 VAL A C 1
ATOM 1511 O O . VAL A 1 192 ? -12.288 -6.303 18.976 1.00 86.62 192 VAL A O 1
ATOM 1514 N N . HIS A 1 193 ? -13.831 -4.669 19.044 1.00 87.75 193 HIS A N 1
ATOM 1515 C CA . HIS A 1 193 ? -13.006 -3.671 18.368 1.00 87.75 193 HIS A CA 1
ATOM 1516 C C . HIS A 1 193 ? -12.334 -2.791 19.417 1.00 87.75 193 HIS A C 1
ATOM 1518 O O . HIS A 1 193 ? -12.946 -2.438 20.423 1.00 87.75 193 HIS A O 1
ATOM 1524 N N . VAL A 1 194 ? -11.061 -2.479 19.216 1.00 92.00 194 VAL A N 1
ATOM 1525 C CA . VAL A 1 194 ? -10.260 -1.679 20.139 1.00 92.00 194 VAL A CA 1
ATOM 1526 C C . VAL A 1 194 ? -9.631 -0.538 19.364 1.00 92.00 194 VAL A C 1
ATOM 1528 O O . VAL A 1 194 ? -9.012 -0.778 18.332 1.00 92.00 194 VAL A O 1
ATOM 1531 N N . ARG A 1 195 ? -9.762 0.671 19.907 1.00 91.00 195 ARG A N 1
ATOM 1532 C CA . ARG A 1 195 ? -9.102 1.902 19.482 1.00 91.00 195 ARG A CA 1
ATOM 1533 C C . ARG A 1 195 ? -8.157 2.336 20.599 1.00 91.00 195 ARG A C 1
ATOM 1535 O O . ARG A 1 195 ? -8.602 2.758 21.666 1.00 91.00 195 ARG A O 1
ATOM 1542 N N . LEU A 1 196 ? -6.856 2.176 20.383 1.00 92.12 196 LEU A N 1
ATOM 1543 C CA . LEU A 1 196 ? -5.811 2.591 21.317 1.00 92.12 196 LEU A CA 1
ATOM 1544 C C . LEU A 1 196 ? -5.123 3.847 20.776 1.00 92.12 196 LEU A C 1
ATOM 1546 O O . LEU A 1 196 ? -4.519 3.794 19.710 1.00 92.12 196 LEU A O 1
ATOM 1550 N N . PHE A 1 197 ? -5.179 4.945 21.526 1.00 89.94 197 PHE A N 1
ATOM 1551 C CA . PHE A 1 197 ? -4.555 6.218 21.150 1.00 89.94 197 PHE A CA 1
ATOM 1552 C C . PHE A 1 197 ? -3.432 6.620 22.113 1.00 89.94 197 PHE A C 1
ATOM 1554 O O . PHE A 1 197 ? -3.324 6.094 23.227 1.00 89.94 197 PHE A O 1
ATOM 1561 N N . GLY A 1 198 ? -2.609 7.582 21.695 1.00 87.56 198 GLY A N 1
ATOM 1562 C CA . GLY A 1 198 ? -1.407 8.004 22.421 1.00 87.56 198 GLY A CA 1
ATOM 1563 C C . GLY A 1 198 ? -0.164 7.215 22.010 1.00 87.56 198 GLY A C 1
ATOM 1564 O O . GLY A 1 198 ? 0.721 6.973 22.836 1.00 87.56 198 GLY A O 1
ATOM 1565 N N . LEU A 1 199 ? -0.121 6.768 20.753 1.00 90.62 199 LEU A N 1
ATOM 1566 C CA . LEU A 1 199 ? 1.105 6.259 20.151 1.00 90.62 199 LEU A CA 1
ATOM 1567 C C . LEU A 1 199 ? 2.109 7.406 19.982 1.00 90.62 199 LEU A C 1
ATOM 1569 O O . LEU A 1 199 ? 1.723 8.541 19.715 1.00 90.62 199 LEU A O 1
ATOM 1573 N N . SER A 1 200 ? 3.400 7.101 20.104 1.00 85.06 200 SER A N 1
ATOM 1574 C CA . SER A 1 200 ? 4.464 8.019 19.673 1.00 85.06 200 SER A CA 1
ATOM 1575 C C . SER A 1 200 ? 4.505 8.165 18.149 1.00 85.06 200 SER A C 1
ATOM 1577 O O . SER A 1 200 ? 5.009 9.156 17.626 1.00 85.06 200 SER A O 1
ATOM 1579 N N . GLY A 1 201 ? 3.999 7.148 17.441 1.00 79.62 201 GLY A N 1
ATOM 1580 C CA . GLY A 1 201 ? 3.919 7.123 15.987 1.00 79.62 201 GLY A CA 1
ATOM 1581 C C . GLY A 1 201 ? 5.257 6.838 15.296 1.00 79.62 201 GLY A C 1
ATOM 1582 O O . GLY A 1 201 ? 5.395 7.029 14.083 1.00 79.62 201 GLY A O 1
ATOM 1583 N N . THR A 1 202 ? 6.241 6.355 16.060 1.00 70.81 202 THR A N 1
ATOM 1584 C CA . THR A 1 202 ? 7.569 5.984 15.570 1.00 70.81 202 THR A CA 1
ATOM 1585 C C . THR A 1 202 ? 7.644 4.471 15.317 1.00 70.81 202 THR A C 1
ATOM 1587 O O . THR A 1 202 ? 7.537 3.659 16.229 1.00 70.81 202 THR A O 1
ATOM 1590 N N . GLY A 1 203 ? 7.818 4.062 14.054 1.00 81.38 203 GLY A N 1
ATOM 1591 C CA . GLY A 1 203 ? 8.008 2.648 13.685 1.00 81.38 203 GLY A CA 1
ATOM 1592 C C . GLY A 1 203 ? 6.732 1.797 13.610 1.00 81.38 203 GLY A C 1
ATOM 1593 O O . GLY A 1 203 ? 5.640 2.305 13.384 1.00 81.38 203 GLY A O 1
ATOM 1594 N N . GLY A 1 204 ? 6.880 0.476 13.703 1.00 90.94 204 GLY A N 1
ATOM 1595 C CA . GLY A 1 204 ? 5.780 -0.488 13.624 1.00 90.94 204 GLY A CA 1
ATOM 1596 C C . GLY A 1 204 ? 5.020 -0.641 14.944 1.00 90.94 204 GLY A C 1
ATOM 1597 O O . GLY A 1 204 ? 5.548 -0.379 16.022 1.00 90.94 204 GLY A O 1
ATOM 1598 N N . VAL A 1 205 ? 3.778 -1.124 14.870 1.00 94.00 205 VAL A N 1
ATOM 1599 C CA . VAL A 1 205 ? 2.996 -1.511 16.055 1.00 94.00 205 VAL A CA 1
ATOM 1600 C C . VAL A 1 205 ? 2.786 -3.017 16.046 1.00 94.00 205 VAL A C 1
ATOM 1602 O O . VAL A 1 205 ? 2.224 -3.569 15.103 1.00 94.00 205 VAL A O 1
ATOM 1605 N N . ALA A 1 206 ? 3.232 -3.689 17.103 1.00 94.06 206 ALA A N 1
ATOM 1606 C CA . ALA A 1 206 ? 2.984 -5.103 17.326 1.00 94.06 206 ALA A CA 1
ATOM 1607 C C . ALA A 1 206 ? 1.709 -5.281 18.155 1.00 94.06 206 ALA A C 1
ATOM 1609 O O . ALA A 1 206 ? 1.619 -4.771 19.274 1.00 94.06 206 ALA A O 1
ATOM 1610 N N . VAL A 1 207 ? 0.751 -6.051 17.635 1.00 95.38 207 VAL A N 1
ATOM 1611 C CA . VAL A 1 207 ? -0.415 -6.517 18.395 1.00 95.38 207 VAL A CA 1
ATOM 1612 C C . VAL A 1 207 ? -0.356 -8.032 18.477 1.00 95.38 207 VAL A C 1
ATOM 1614 O O . VAL A 1 207 ? -0.514 -8.731 17.480 1.00 95.38 207 VAL A O 1
ATOM 1617 N N . THR A 1 208 ? -0.098 -8.549 19.675 1.00 94.56 208 THR A N 1
ATOM 1618 C CA . THR A 1 208 ? 0.110 -9.982 19.898 1.00 94.56 208 THR A CA 1
ATOM 1619 C C . THR A 1 208 ? -0.990 -10.563 20.768 1.00 94.56 208 THR A C 1
ATOM 1621 O O . THR A 1 208 ? -1.352 -10.003 21.803 1.00 94.56 208 THR A O 1
ATOM 1624 N N . ALA A 1 209 ? -1.515 -11.710 20.349 1.00 91.56 209 ALA A N 1
ATOM 1625 C CA . ALA A 1 209 ? -2.416 -12.539 21.131 1.00 91.56 209 ALA A CA 1
ATOM 1626 C C . ALA A 1 209 ? -2.131 -14.014 20.789 1.00 91.56 209 ALA A C 1
ATOM 1628 O O . ALA A 1 209 ? -2.084 -14.357 19.605 1.00 91.56 209 ALA A O 1
ATOM 1629 N N . PRO A 1 210 ? -1.899 -14.903 21.775 1.00 85.00 210 PRO A N 1
ATOM 1630 C CA . PRO A 1 210 ? -1.514 -16.287 21.500 1.00 85.00 210 PRO A CA 1
ATOM 1631 C C . PRO A 1 210 ? -2.494 -17.003 20.562 1.00 85.00 210 PRO A C 1
ATOM 1633 O O . PRO A 1 210 ? -3.687 -17.093 20.851 1.00 85.00 210 PRO A O 1
ATOM 1636 N N . GLY A 1 211 ? -1.982 -17.517 19.439 1.00 80.94 211 GLY A N 1
ATOM 1637 C CA . GLY A 1 211 ? -2.769 -18.253 18.442 1.00 80.94 211 GLY A CA 1
ATOM 1638 C C . GLY A 1 211 ? -3.739 -17.403 17.612 1.00 80.94 211 GLY A C 1
ATOM 1639 O O . GLY A 1 211 ? -4.560 -17.972 16.895 1.00 80.94 211 GLY A O 1
ATOM 1640 N N . LEU A 1 212 ? -3.667 -16.070 17.697 1.00 82.06 212 LEU A N 1
ATOM 1641 C CA . LEU A 1 212 ? -4.554 -15.154 16.984 1.00 82.06 212 LEU A CA 1
ATOM 1642 C C . LEU A 1 212 ? -3.741 -14.183 16.117 1.00 82.06 212 LEU A C 1
ATOM 1644 O O . LEU A 1 212 ? -3.019 -13.346 16.662 1.00 82.06 212 LEU A O 1
ATOM 1648 N N . PRO A 1 213 ? -3.864 -14.242 14.780 1.00 77.88 213 PRO A N 1
ATOM 1649 C CA . PRO A 1 213 ? -3.301 -13.207 13.928 1.00 77.88 213 PRO A CA 1
ATOM 1650 C C . PRO A 1 213 ? -4.148 -11.937 14.071 1.00 77.88 213 PRO A C 1
ATOM 1652 O O . PRO A 1 213 ? -5.322 -11.924 13.697 1.00 77.88 213 PRO A O 1
ATOM 1655 N N . ILE A 1 214 ? -3.567 -10.873 14.627 1.00 90.75 214 ILE A N 1
ATOM 1656 C CA . ILE A 1 214 ? -4.202 -9.555 14.717 1.00 90.75 214 ILE A CA 1
ATOM 1657 C C . ILE A 1 214 ? -3.404 -8.590 13.847 1.00 90.75 214 ILE A C 1
ATOM 1659 O O . ILE A 1 214 ? -2.220 -8.372 14.084 1.00 90.75 214 ILE A O 1
ATOM 1663 N N . VAL A 1 215 ? -4.061 -8.014 12.840 1.00 92.69 215 VAL A N 1
ATOM 1664 C CA . VAL A 1 215 ? -3.466 -6.996 11.967 1.00 92.69 215 VAL A CA 1
ATOM 1665 C C . VAL A 1 215 ? -3.893 -5.621 12.484 1.00 92.69 215 VAL A C 1
ATOM 1667 O O . VAL A 1 215 ? -5.091 -5.323 12.456 1.00 92.69 215 VAL A O 1
ATOM 1670 N N . PRO A 1 216 ? -2.965 -4.791 12.989 1.00 94.56 216 PRO A N 1
ATOM 1671 C CA . PRO A 1 216 ? -3.301 -3.443 13.417 1.00 94.56 216 PRO A CA 1
ATOM 1672 C C . PRO A 1 216 ? -3.527 -2.516 12.221 1.00 94.56 216 PRO A C 1
ATOM 1674 O O . PRO A 1 216 ? -2.794 -2.537 11.231 1.00 94.56 216 PRO A O 1
ATOM 1677 N N . HIS A 1 217 ? -4.522 -1.648 12.343 1.00 93.50 217 HIS A N 1
ATOM 1678 C CA . HIS A 1 217 ? -4.780 -0.547 11.427 1.00 93.50 217 HIS A CA 1
ATOM 1679 C C . HIS A 1 217 ? -4.378 0.747 12.113 1.00 93.50 217 HIS A C 1
ATOM 1681 O O . HIS A 1 217 ? -4.928 1.087 13.153 1.00 93.50 217 HIS A O 1
ATOM 1687 N N . LEU A 1 218 ? -3.406 1.458 11.555 1.00 94.62 218 LEU A N 1
ATOM 1688 C CA . LEU A 1 218 ? -2.952 2.717 12.129 1.00 94.62 218 LEU A CA 1
ATOM 1689 C C . LEU A 1 218 ? -3.697 3.877 11.494 1.00 94.62 218 LEU A C 1
ATOM 1691 O O . LEU A 1 218 ? -4.011 3.849 10.300 1.00 94.62 218 LEU A O 1
ATOM 1695 N N . VAL A 1 219 ? -3.955 4.895 12.298 1.00 90.88 219 VAL A N 1
ATOM 1696 C CA . VAL A 1 219 ? -4.671 6.094 11.885 1.00 90.88 219 VAL A CA 1
ATOM 1697 C C . VAL A 1 219 ? -3.852 7.303 12.311 1.00 90.88 219 VAL A C 1
ATOM 1699 O O . VAL A 1 219 ? -3.286 7.336 13.402 1.00 90.88 219 VAL A O 1
ATOM 1702 N N . SER A 1 220 ? -3.752 8.273 11.409 1.00 89.50 220 SER A N 1
ATOM 1703 C CA . SER A 1 220 ? -3.230 9.599 11.706 1.00 89.50 220 SER A CA 1
ATOM 1704 C C . SER A 1 220 ? -4.300 10.630 11.386 1.00 89.50 220 SER A C 1
ATOM 1706 O O . SER A 1 220 ? -4.959 10.568 10.340 1.00 89.50 220 SER A O 1
ATOM 1708 N N . HIS A 1 221 ? -4.446 11.608 12.273 1.00 79.44 221 HIS A N 1
ATOM 1709 C CA . HIS A 1 221 ? -5.287 12.777 12.033 1.00 79.44 221 HIS A CA 1
ATOM 1710 C C . HIS A 1 221 ? -4.634 13.800 11.091 1.00 79.44 221 HIS A C 1
ATOM 1712 O O . HIS A 1 221 ? -5.289 14.759 10.693 1.00 79.44 221 HIS A O 1
ATOM 1718 N N . GLY A 1 222 ? -3.373 13.601 10.681 1.00 78.62 222 GLY A N 1
ATOM 1719 C CA . GLY A 1 222 ? -2.731 14.441 9.666 1.00 78.62 222 GLY A CA 1
ATOM 1720 C C . GLY A 1 222 ? -2.547 15.900 10.092 1.00 78.62 222 GLY A C 1
ATOM 1721 O O . GLY A 1 222 ? -2.556 16.779 9.236 1.00 78.62 222 GLY A O 1
ATOM 1722 N N . GLY A 1 223 ? -2.448 16.164 11.401 1.00 73.50 223 GLY A N 1
ATOM 1723 C CA . GLY A 1 223 ? -2.306 17.516 11.956 1.00 73.50 223 GLY A CA 1
ATOM 1724 C C . GLY A 1 223 ? -3.601 18.328 11.981 1.00 73.50 223 GLY A C 1
ATOM 1725 O O . GLY A 1 223 ? -3.562 19.520 12.260 1.00 73.50 223 GLY A O 1
ATOM 1726 N N . LEU A 1 224 ? -4.741 17.699 11.688 1.00 68.12 224 LEU A N 1
ATOM 1727 C CA . LEU A 1 224 ? -6.052 18.334 11.745 1.00 68.12 224 LEU A CA 1
ATOM 1728 C C . LEU A 1 224 ? -6.595 18.225 13.172 1.00 68.12 224 LEU A C 1
ATOM 1730 O O . LEU A 1 224 ? -6.766 17.122 13.689 1.00 68.12 224 LEU A O 1
ATOM 1734 N N . THR A 1 225 ? -6.833 19.370 13.808 1.00 54.78 225 THR A N 1
ATOM 1735 C CA . THR A 1 225 ? -7.237 19.477 15.221 1.00 54.78 225 THR A CA 1
ATOM 1736 C C . THR A 1 225 ? -8.698 19.894 15.416 1.00 54.78 225 THR A C 1
ATOM 1738 O O . THR A 1 225 ? -9.104 20.116 16.552 1.00 54.78 225 THR A O 1
ATOM 1741 N N . ASP A 1 226 ? -9.484 20.016 14.342 1.00 51.31 226 ASP A N 1
ATOM 1742 C CA . ASP A 1 226 ? -10.826 20.613 14.386 1.00 51.31 226 ASP A CA 1
ATOM 1743 C C . ASP A 1 226 ? -11.912 19.709 13.783 1.00 51.31 226 ASP A C 1
ATOM 1745 O O . ASP A 1 226 ? -11.613 18.824 12.976 1.00 51.31 226 ASP A O 1
ATOM 1749 N N . ASP A 1 227 ? -13.161 19.943 14.192 1.00 50.41 227 ASP A N 1
ATOM 1750 C CA . ASP A 1 227 ? -14.366 19.266 13.717 1.00 50.41 227 ASP A CA 1
ATOM 1751 C C . ASP A 1 227 ? -14.544 19.477 12.199 1.00 50.41 227 ASP A C 1
ATOM 1753 O O . ASP A 1 227 ? -14.909 20.572 11.759 1.00 50.41 227 ASP A O 1
ATOM 1757 N N . PRO A 1 228 ? -14.345 18.447 11.352 1.00 47.31 228 PRO A N 1
ATOM 1758 C CA . PRO A 1 228 ? -14.575 18.596 9.917 1.00 47.31 228 PRO A CA 1
ATOM 1759 C C . PRO A 1 228 ? -16.069 18.766 9.571 1.00 47.31 228 PRO A C 1
ATOM 1761 O O . PRO A 1 228 ? -16.397 18.993 8.402 1.00 47.31 228 PRO A O 1
ATOM 1764 N N . TYR A 1 229 ? -16.964 18.647 10.563 1.00 44.44 229 TYR A N 1
ATOM 1765 C CA . TYR A 1 229 ? -18.423 18.646 10.464 1.00 44.44 229 TYR A CA 1
ATOM 1766 C C . TYR A 1 229 ? -19.128 19.600 11.445 1.00 44.44 229 TYR A C 1
ATOM 1768 O O . TYR A 1 229 ? -20.311 19.378 11.719 1.00 44.44 229 TYR A O 1
ATOM 1776 N N . GLY A 1 230 ? -18.465 20.667 11.916 1.00 38.19 230 GLY A N 1
ATOM 1777 C CA . GLY A 1 230 ? -19.093 21.674 12.786 1.00 38.19 230 GLY A CA 1
ATOM 1778 C C . GLY A 1 230 ? -20.500 22.053 12.296 1.00 38.19 230 GLY A C 1
ATOM 1779 O O . GLY A 1 230 ? -20.684 22.201 11.081 1.00 38.19 230 GLY A O 1
ATOM 1780 N N . PRO A 1 231 ? -21.511 22.159 13.186 1.00 32.56 231 PRO A N 1
ATOM 1781 C CA . PRO A 1 231 ? -22.927 22.182 12.834 1.00 32.56 231 PRO A CA 1
ATOM 1782 C C . PRO A 1 231 ? -23.325 23.530 12.234 1.00 32.56 231 PRO A C 1
ATOM 1784 O O . PRO A 1 231 ? -24.002 24.351 12.836 1.00 32.56 231 PRO A O 1
ATOM 1787 N N . ASN A 1 232 ? -22.924 23.735 10.994 1.00 30.39 232 ASN A N 1
ATOM 1788 C CA . ASN A 1 232 ? -23.660 24.483 10.008 1.00 30.39 232 ASN A CA 1
ATOM 1789 C C . ASN A 1 232 ? -23.501 23.709 8.709 1.00 30.39 232 ASN A C 1
ATOM 1791 O O . ASN A 1 232 ? -22.421 23.247 8.355 1.00 30.39 232 ASN A O 1
ATOM 1795 N N . HIS A 1 233 ? -24.597 23.554 7.981 1.00 37.72 233 HIS A N 1
ATOM 1796 C CA . HIS A 1 233 ? -24.670 22.897 6.678 1.00 37.72 233 HIS A CA 1
ATOM 1797 C C . HIS A 1 233 ? -23.859 23.617 5.560 1.00 37.72 233 HIS A C 1
ATOM 1799 O O . HIS A 1 233 ? -24.165 23.475 4.380 1.00 37.72 233 HIS A O 1
ATOM 1805 N N . ALA A 1 234 ? -22.810 24.354 5.922 1.00 35.50 234 ALA A N 1
ATOM 1806 C CA . ALA A 1 234 ? -21.808 25.001 5.098 1.00 35.50 234 ALA A CA 1
ATOM 1807 C C . ALA A 1 234 ? -20.514 25.043 5.930 1.00 35.50 234 ALA A C 1
ATOM 1809 O O . ALA A 1 234 ? -20.515 25.539 7.058 1.00 35.50 234 ALA A O 1
ATOM 1810 N N . ARG A 1 235 ? -19.418 24.489 5.397 1.00 45.31 235 ARG A N 1
ATOM 1811 C CA . ARG A 1 235 ? -18.079 24.606 5.999 1.00 45.31 235 ARG A CA 1
ATOM 1812 C C . ARG A 1 235 ? -17.815 26.094 6.298 1.00 45.31 235 ARG A C 1
ATOM 1814 O O . ARG A 1 235 ? -18.160 26.908 5.442 1.00 45.31 235 ARG A O 1
ATOM 1821 N N . PRO A 1 236 ? -17.193 26.489 7.426 1.00 35.75 236 PRO A N 1
ATOM 1822 C CA . PRO A 1 236 ? -16.677 27.847 7.591 1.00 35.75 236 PRO A CA 1
ATOM 1823 C C . PRO A 1 236 ? -15.635 28.116 6.492 1.00 35.75 236 PRO A C 1
ATOM 1825 O O . PRO A 1 236 ? -14.467 27.751 6.593 1.00 35.75 236 PRO A O 1
ATOM 1828 N N . GLY A 1 237 ? -16.118 28.660 5.374 1.00 40.53 237 GLY A N 1
ATOM 1829 C CA . GLY A 1 237 ? -15.456 28.659 4.078 1.00 40.53 237 GLY A CA 1
ATOM 1830 C C . GLY A 1 237 ? -16.222 27.823 3.051 1.00 40.53 237 GLY A C 1
ATOM 1831 O O . GLY A 1 237 ? -15.868 26.675 2.795 1.00 40.53 237 GLY A O 1
ATOM 1832 N N . ASP A 1 238 ? -17.166 28.452 2.345 1.00 38.50 238 ASP A N 1
ATOM 1833 C CA . ASP A 1 238 ? -17.750 28.021 1.058 1.00 38.50 238 ASP A CA 1
ATOM 1834 C C . ASP A 1 238 ? -16.708 27.895 -0.081 1.00 38.50 238 ASP A C 1
ATOM 1836 O O . ASP A 1 238 ? -16.983 28.062 -1.269 1.00 38.50 238 ASP A O 1
ATOM 1840 N N . ARG A 1 239 ? -15.457 27.590 0.257 1.00 44.84 239 ARG A N 1
ATOM 1841 C CA . ARG A 1 239 ? -14.441 27.147 -0.681 1.00 44.84 239 ARG A CA 1
ATOM 1842 C C . ARG A 1 239 ? -14.479 25.631 -0.627 1.00 44.84 239 ARG A C 1
ATOM 1844 O O . ARG A 1 239 ? -14.049 25.035 0.352 1.00 44.84 239 ARG A O 1
ATOM 1851 N N . HIS A 1 240 ? -14.975 25.007 -1.690 1.00 54.97 240 HIS A N 1
ATOM 1852 C CA . HIS A 1 240 ? -14.971 23.562 -1.957 1.00 54.97 240 HIS A CA 1
ATOM 1853 C C . HIS A 1 240 ? -13.557 22.922 -1.998 1.00 54.97 240 HIS A C 1
ATOM 1855 O O . HIS A 1 240 ? -13.304 22.007 -2.780 1.00 54.97 240 HIS A O 1
ATOM 1861 N N . ALA A 1 241 ? -12.601 23.421 -1.213 1.00 58.59 241 ALA A N 1
ATOM 1862 C CA . ALA A 1 241 ? -11.247 22.918 -1.141 1.00 58.59 241 ALA A CA 1
ATOM 1863 C C . ALA A 1 241 ? -11.248 21.532 -0.475 1.00 58.59 241 ALA A C 1
ATOM 1865 O O . ALA A 1 241 ? -11.949 21.325 0.523 1.00 58.59 241 ALA A O 1
ATOM 1866 N N . PRO A 1 242 ? -10.498 20.568 -1.026 1.00 67.62 242 PRO A N 1
ATOM 1867 C CA . PRO A 1 242 ? -10.366 19.264 -0.402 1.00 67.62 242 PRO A CA 1
ATOM 1868 C C . PRO A 1 242 ? -9.650 19.386 0.950 1.00 67.62 242 PRO A C 1
ATOM 1870 O O . PRO A 1 242 ? -8.719 20.182 1.084 1.00 67.62 242 PRO A O 1
ATOM 1873 N N . LEU A 1 243 ? -10.056 18.581 1.933 1.00 70.62 243 LEU A N 1
ATOM 1874 C CA . LEU A 1 243 ? -9.289 18.395 3.163 1.00 70.62 243 LEU A CA 1
ATOM 1875 C C . LEU A 1 243 ? -8.072 17.529 2.842 1.00 70.62 243 LEU A C 1
ATOM 1877 O O . LEU A 1 243 ? -8.199 16.393 2.381 1.00 70.62 243 LEU A O 1
ATOM 1881 N N . ILE A 1 244 ? -6.885 18.090 3.048 1.00 78.94 244 ILE A N 1
ATOM 1882 C CA . ILE A 1 244 ? -5.610 17.436 2.770 1.00 78.94 244 ILE A CA 1
ATOM 1883 C C . ILE A 1 244 ? -4.855 17.337 4.091 1.00 78.94 244 ILE A C 1
ATOM 1885 O O . ILE A 1 244 ? -4.463 18.358 4.651 1.00 78.94 244 ILE A O 1
ATOM 1889 N N . GLY A 1 245 ? -4.678 16.115 4.591 1.00 80.44 245 GLY A N 1
ATOM 1890 C CA . GLY A 1 245 ? -3.901 15.877 5.806 1.00 80.44 245 GLY A CA 1
ATOM 1891 C C . GLY A 1 245 ? -2.406 15.997 5.522 1.00 80.44 245 GLY A C 1
ATOM 1892 O O . GLY A 1 245 ? -1.952 15.664 4.421 1.00 80.44 245 GLY A O 1
ATOM 1893 N N . ASP A 1 246 ? -1.632 16.438 6.512 1.00 88.94 246 ASP A N 1
ATOM 1894 C CA . ASP A 1 246 ? -0.174 16.448 6.416 1.00 88.94 246 ASP A CA 1
ATOM 1895 C C . ASP A 1 246 ? 0.369 15.015 6.563 1.00 88.94 246 ASP A C 1
ATOM 1897 O O . ASP A 1 246 ? 0.281 14.430 7.650 1.00 88.94 246 ASP A O 1
ATOM 1901 N N . PRO A 1 247 ? 0.963 14.423 5.505 1.00 90.69 247 PRO A N 1
ATOM 1902 C CA . PRO A 1 247 ? 1.525 13.082 5.586 1.00 90.69 247 PRO A CA 1
ATOM 1903 C C . PRO A 1 247 ? 2.721 13.000 6.540 1.00 90.69 247 PRO A C 1
ATOM 1905 O O . PRO A 1 247 ? 3.091 11.889 6.917 1.00 90.69 247 PRO A O 1
ATOM 1908 N N . ASN A 1 248 ? 3.330 14.126 6.941 1.00 90.56 248 ASN A N 1
ATOM 1909 C CA . ASN A 1 248 ? 4.448 14.163 7.885 1.00 90.56 248 ASN A CA 1
ATOM 1910 C C . ASN A 1 248 ? 4.021 13.994 9.342 1.00 90.56 248 ASN A C 1
ATOM 1912 O O . ASN A 1 248 ? 4.862 13.599 10.154 1.00 90.56 248 ASN A O 1
ATOM 1916 N N . VAL A 1 249 ? 2.736 14.143 9.659 1.00 89.56 249 VAL A N 1
ATOM 1917 C CA . VAL A 1 249 ? 2.221 13.820 10.990 1.00 89.56 249 VAL A CA 1
ATOM 1918 C C . VAL A 1 249 ? 2.154 12.294 11.147 1.00 89.56 249 VAL A C 1
ATOM 1920 O O . VAL A 1 249 ? 1.642 11.595 10.263 1.00 89.56 249 VAL A O 1
ATOM 1923 N N . PRO A 1 250 ? 2.747 11.723 12.208 1.00 91.19 250 PRO A N 1
ATOM 1924 C CA . PRO A 1 250 ? 2.741 10.282 12.415 1.00 91.19 250 PRO A CA 1
ATOM 1925 C C . PRO A 1 250 ? 1.360 9.783 12.891 1.00 91.19 250 PRO A C 1
ATOM 1927 O O . PRO A 1 250 ? 0.497 10.589 13.250 1.00 91.19 250 PRO A O 1
ATOM 1930 N N . PRO A 1 251 ? 1.097 8.465 12.854 1.00 92.44 251 PRO A N 1
ATOM 1931 C CA . PRO A 1 251 ? -0.105 7.906 13.463 1.00 92.44 251 PRO A CA 1
ATOM 1932 C C . PRO A 1 251 ? -0.051 8.008 14.986 1.00 92.44 251 PRO A C 1
ATOM 1934 O O . PRO A 1 251 ? 0.943 7.622 15.595 1.00 92.44 251 PRO A O 1
ATOM 1937 N N . ASP A 1 252 ? -1.133 8.470 15.600 1.00 90.94 252 ASP A N 1
ATOM 1938 C CA . ASP A 1 252 ? -1.302 8.541 17.055 1.00 90.94 252 ASP A CA 1
ATOM 1939 C C . ASP A 1 252 ? -2.284 7.482 17.585 1.00 90.94 252 ASP A C 1
ATOM 1941 O O . ASP A 1 252 ? -2.435 7.325 18.803 1.00 90.94 252 ASP A O 1
ATOM 1945 N N . GLU A 1 253 ? -2.905 6.720 16.680 1.00 91.56 253 GLU A N 1
ATOM 1946 C CA . GLU A 1 253 ? -3.948 5.742 16.968 1.00 91.56 253 GLU A CA 1
ATOM 1947 C C . GLU A 1 253 ? -3.710 4.400 16.253 1.00 91.56 253 GLU A C 1
ATOM 1949 O O . GLU A 1 253 ? -3.288 4.343 15.095 1.00 91.56 253 GLU A O 1
ATOM 1954 N N . VAL A 1 254 ? -4.036 3.304 16.946 1.00 94.69 254 VAL A N 1
ATOM 1955 C CA . VAL A 1 254 ? -4.165 1.960 16.377 1.00 94.69 254 VAL A CA 1
ATOM 1956 C C . VAL A 1 254 ? -5.547 1.375 16.654 1.00 94.69 254 VAL A C 1
ATOM 1958 O O . VAL A 1 254 ? -6.028 1.355 17.788 1.00 94.69 254 VAL A O 1
ATOM 1961 N N . VAL A 1 255 ? -6.152 0.823 15.607 1.00 92.69 255 VAL A N 1
ATOM 1962 C CA . VAL A 1 255 ? -7.427 0.114 15.628 1.00 92.69 255 VAL A CA 1
ATOM 1963 C C . VAL A 1 255 ? -7.201 -1.353 15.296 1.00 92.69 255 VAL A C 1
ATOM 1965 O O . VAL A 1 255 ? -6.497 -1.695 14.345 1.00 92.69 255 VAL A O 1
ATOM 1968 N N . PHE A 1 256 ? -7.799 -2.252 16.068 1.00 94.00 256 PHE A N 1
ATOM 1969 C CA . PHE A 1 256 ? -7.722 -3.686 15.805 1.00 94.00 256 PHE A CA 1
ATOM 1970 C C . PHE A 1 256 ? -8.939 -4.436 16.344 1.00 94.00 256 PHE A C 1
ATOM 1972 O O . PHE A 1 256 ? -9.678 -3.950 17.198 1.00 94.00 256 PHE A O 1
ATOM 1979 N N . SER A 1 257 ? -9.150 -5.645 15.825 1.00 91.81 257 SER A N 1
ATOM 1980 C CA . SER A 1 257 ? -10.244 -6.526 16.236 1.00 91.81 257 SER A CA 1
ATOM 1981 C C . SER A 1 257 ? -9.705 -7.739 16.986 1.00 91.81 257 SER A C 1
ATOM 1983 O O . SER A 1 257 ? -8.764 -8.390 16.536 1.00 91.81 257 SER A O 1
ATOM 1985 N N . VAL A 1 258 ? -10.325 -8.065 18.116 1.00 92.38 258 VAL A N 1
ATOM 1986 C CA . VAL A 1 258 ? -9.922 -9.154 19.007 1.00 92.38 258 VAL A CA 1
ATOM 1987 C C . VAL A 1 258 ? -11.030 -10.205 19.050 1.00 92.38 258 VAL A C 1
ATOM 1989 O O . VAL A 1 258 ? -12.072 -9.959 19.663 1.00 92.38 258 VAL A O 1
ATOM 1992 N N . PRO A 1 259 ? -10.850 -11.383 18.433 1.00 91.31 259 PRO A N 1
ATOM 1993 C CA . PRO A 1 259 ? -11.753 -12.506 18.652 1.00 91.31 259 PRO A CA 1
ATOM 1994 C C . PRO A 1 259 ? -11.532 -13.084 20.059 1.00 91.31 259 PRO A C 1
ATOM 1996 O O . PRO A 1 259 ? -10.424 -13.486 20.425 1.00 91.31 259 PRO A O 1
ATOM 1999 N N . LEU A 1 260 ? -12.585 -13.112 20.874 1.00 90.44 260 LEU A N 1
ATOM 2000 C CA . LEU A 1 260 ? -12.519 -13.597 22.249 1.00 90.44 260 LEU A CA 1
ATOM 2001 C C . LEU A 1 260 ? -12.656 -15.119 22.320 1.00 90.44 260 LEU A C 1
ATOM 2003 O O . LEU A 1 260 ? -13.425 -15.738 21.585 1.00 90.44 260 LEU A O 1
ATOM 2007 N N . SER A 1 261 ? -11.918 -15.736 23.243 1.00 90.19 261 SER A N 1
ATOM 2008 C CA . SER A 1 261 ? -11.940 -17.184 23.425 1.00 90.19 261 SER A CA 1
ATOM 2009 C C . SER A 1 261 ? -13.171 -17.627 24.229 1.00 90.19 261 SER A C 1
ATOM 2011 O O . SER A 1 261 ? -13.376 -17.165 25.358 1.00 90.19 261 SER A O 1
ATOM 2013 N N . PRO A 1 262 ? -13.945 -18.613 23.733 1.00 88.31 262 PRO A N 1
ATOM 2014 C CA . PRO A 1 262 ? -15.016 -19.230 24.507 1.00 88.31 262 PRO A CA 1
ATOM 2015 C C . PRO A 1 262 ? -14.510 -20.245 25.531 1.00 88.31 262 PRO A C 1
ATOM 2017 O O . PRO A 1 262 ? -15.308 -20.755 26.319 1.00 88.31 262 PRO A O 1
ATOM 2020 N N . ARG A 1 263 ? -13.207 -20.558 25.533 1.00 89.88 263 ARG A N 1
ATOM 2021 C CA . ARG A 1 263 ? -12.597 -21.592 26.386 1.00 89.88 263 ARG A CA 1
ATOM 2022 C C . ARG A 1 263 ? -11.756 -21.025 27.527 1.00 89.88 263 ARG A C 1
ATOM 2024 O O . ARG A 1 263 ? -11.565 -21.713 28.520 1.00 89.88 263 ARG A O 1
ATOM 2031 N N . GLY A 1 264 ? -11.276 -19.791 27.415 1.00 91.44 264 GLY A N 1
ATOM 2032 C CA . GLY A 1 264 ? -10.369 -19.203 28.399 1.00 91.44 264 GLY A CA 1
ATOM 2033 C C . GLY A 1 264 ? -10.232 -17.695 28.242 1.00 91.44 264 GLY A C 1
ATOM 2034 O O . GLY A 1 264 ? -10.961 -17.079 27.473 1.00 91.44 264 GLY A O 1
ATOM 2035 N N . LYS A 1 265 ? -9.305 -17.099 28.994 1.00 94.44 265 LYS A N 1
ATOM 2036 C CA . LYS A 1 265 ? -8.994 -15.668 28.885 1.00 94.44 265 LYS A CA 1
ATOM 2037 C C . LYS A 1 265 ? -8.339 -15.373 27.533 1.00 94.44 265 LYS A C 1
ATOM 2039 O O . LYS A 1 265 ? -7.534 -16.174 27.061 1.00 94.44 265 LYS A O 1
ATOM 2044 N N . THR A 1 266 ? -8.629 -14.208 26.965 1.00 95.69 266 THR A N 1
ATOM 2045 C CA . THR A 1 266 ? -7.889 -13.666 25.818 1.00 95.69 266 THR A CA 1
ATOM 2046 C C . THR A 1 266 ? -6.995 -12.541 26.319 1.00 95.69 266 THR A C 1
ATOM 2048 O O . THR A 1 266 ? -7.478 -11.597 26.942 1.00 95.69 266 THR A O 1
ATOM 2051 N N . ILE A 1 267 ? -5.691 -12.652 26.073 1.00 96.31 267 ILE A N 1
ATOM 2052 C CA . ILE A 1 267 ? -4.700 -11.646 26.458 1.00 96.31 267 ILE A CA 1
ATOM 2053 C C . ILE A 1 267 ? -4.129 -11.050 25.179 1.00 96.31 267 ILE A C 1
ATOM 2055 O O . ILE A 1 267 ? -3.608 -11.786 24.344 1.00 96.31 267 ILE A O 1
ATOM 2059 N N . VAL A 1 268 ? -4.227 -9.731 25.056 1.00 97.50 268 VAL A N 1
ATOM 2060 C CA . VAL A 1 268 ? -3.662 -8.962 23.948 1.00 97.50 268 VAL A CA 1
ATOM 2061 C C . VAL A 1 268 ? -2.602 -8.021 24.501 1.00 97.50 268 VAL A C 1
ATOM 2063 O O . VAL A 1 268 ? -2.846 -7.359 25.509 1.00 97.50 268 VAL A O 1
ATOM 2066 N N . ALA A 1 269 ? -1.442 -7.955 23.858 1.00 96.88 269 ALA A N 1
ATOM 2067 C CA . ALA A 1 269 ? -0.409 -6.968 24.151 1.00 96.88 269 ALA A CA 1
ATOM 2068 C C . ALA A 1 269 ? -0.152 -6.097 22.921 1.00 96.88 269 ALA A C 1
ATOM 2070 O O . ALA A 1 269 ? 0.015 -6.618 21.816 1.00 96.88 269 ALA A O 1
ATOM 2071 N N . VAL A 1 270 ? -0.116 -4.784 23.136 1.00 96.50 270 VAL A N 1
ATOM 2072 C CA . VAL A 1 270 ? 0.171 -3.767 22.123 1.00 96.50 270 VAL A CA 1
ATOM 2073 C C . VAL A 1 270 ? 1.470 -3.058 22.488 1.00 96.50 270 VAL A C 1
ATOM 2075 O O . VAL A 1 270 ? 1.632 -2.640 23.638 1.00 96.50 270 VAL A O 1
ATOM 2078 N N . ARG A 1 271 ? 2.389 -2.936 21.527 1.00 94.88 271 ARG A N 1
ATOM 2079 C CA . ARG A 1 271 ? 3.699 -2.296 21.707 1.00 94.88 271 ARG A CA 1
ATOM 2080 C C . ARG A 1 271 ? 4.140 -1.576 20.436 1.00 94.88 271 ARG A C 1
ATOM 2082 O O . ARG A 1 271 ? 3.955 -2.100 19.341 1.00 94.88 271 ARG A O 1
ATOM 2089 N N . GLU A 1 272 ? 4.757 -0.411 20.594 1.00 92.56 272 GLU A N 1
ATOM 2090 C CA . GLU A 1 272 ? 5.475 0.280 19.517 1.00 92.56 272 GLU A CA 1
ATOM 2091 C C . GLU A 1 272 ? 6.909 -0.253 19.439 1.00 92.56 272 GLU A C 1
ATOM 2093 O O . GLU A 1 272 ? 7.582 -0.398 20.460 1.00 92.56 272 GLU A O 1
ATOM 2098 N N . THR A 1 273 ? 7.377 -0.574 18.240 1.00 91.44 273 THR A N 1
ATOM 2099 C CA . THR A 1 273 ? 8.718 -1.122 18.009 1.00 91.44 273 THR A CA 1
ATOM 2100 C C . THR A 1 273 ? 9.304 -0.539 16.725 1.00 91.44 273 THR A C 1
ATOM 2102 O O . THR A 1 273 ? 8.547 -0.234 15.802 1.00 91.44 273 THR A O 1
ATOM 2105 N N . PRO A 1 274 ? 10.638 -0.443 16.587 1.00 92.00 274 PRO A N 1
ATOM 2106 C CA . PRO A 1 274 ? 11.252 -0.137 15.298 1.00 92.00 274 PRO A CA 1
ATOM 2107 C C . PRO A 1 274 ? 10.712 -1.060 14.199 1.00 92.00 274 PRO A C 1
ATOM 2109 O O . PRO A 1 274 ? 10.460 -2.238 14.444 1.00 92.00 274 PRO A O 1
ATOM 2112 N N . GLY A 1 275 ? 10.489 -0.519 13.007 1.00 92.94 275 GLY A N 1
ATOM 2113 C CA . GLY A 1 275 ? 9.953 -1.284 11.891 1.00 92.94 275 GLY A CA 1
ATOM 2114 C C . GLY A 1 275 ? 9.229 -0.422 10.866 1.00 92.94 275 GLY A C 1
ATOM 2115 O O . GLY A 1 275 ? 9.532 0.762 10.716 1.00 92.94 275 GLY A O 1
ATOM 2116 N N . ILE A 1 276 ? 8.271 -1.018 10.157 1.00 93.69 276 ILE A N 1
ATOM 2117 C CA . ILE A 1 276 ? 7.470 -0.349 9.129 1.00 93.69 276 ILE A CA 1
ATOM 2118 C C . ILE A 1 276 ? 5.998 -0.323 9.510 1.00 93.69 276 ILE A C 1
ATOM 2120 O O . ILE A 1 276 ? 5.511 -1.163 10.265 1.00 93.69 276 ILE A O 1
ATOM 2124 N N . ASN A 1 277 ? 5.282 0.660 8.985 1.00 94.44 277 ASN A N 1
ATOM 2125 C CA . ASN A 1 277 ? 3.851 0.739 9.141 1.00 94.44 277 ASN A CA 1
ATOM 2126 C C . ASN A 1 277 ? 3.166 1.389 7.936 1.00 94.44 277 ASN A C 1
ATOM 2128 O O . ASN A 1 277 ? 3.797 2.100 7.153 1.00 94.44 277 ASN A O 1
ATOM 2132 N N . LEU A 1 278 ? 1.867 1.132 7.819 1.00 95.94 278 LEU A N 1
ATOM 2133 C CA . LEU A 1 278 ? 0.922 1.812 6.949 1.00 95.94 278 LEU A CA 1
ATOM 2134 C C . LEU A 1 278 ? -0.174 2.437 7.817 1.00 95.94 278 LEU A C 1
ATOM 2136 O O . LEU A 1 278 ? -0.893 1.717 8.519 1.00 95.94 278 LEU A O 1
ATOM 2140 N N . ALA A 1 279 ? -0.323 3.756 7.736 1.00 95.19 279 ALA A N 1
ATOM 2141 C CA . ALA A 1 279 ? -1.338 4.512 8.461 1.00 95.19 279 ALA A CA 1
ATOM 2142 C C . ALA A 1 279 ? -2.302 5.217 7.506 1.00 95.19 279 ALA A C 1
ATOM 2144 O O . ALA A 1 279 ? -1.874 5.804 6.516 1.00 95.19 279 ALA A O 1
ATOM 2145 N N . TYR A 1 280 ? -3.599 5.179 7.800 1.00 92.69 280 TYR A N 1
ATOM 2146 C CA . TYR A 1 280 ? -4.605 5.929 7.052 1.00 92.69 280 TYR A CA 1
ATOM 2147 C C . TYR A 1 280 ? -4.665 7.385 7.527 1.00 92.69 280 TYR A C 1
ATOM 2149 O O . TYR A 1 280 ? -4.712 7.637 8.732 1.00 92.69 280 TYR A O 1
ATOM 2157 N N . LEU A 1 281 ? -4.704 8.338 6.591 1.00 88.31 281 LEU A N 1
ATOM 2158 C CA . LEU A 1 281 ? -4.985 9.743 6.897 1.00 88.31 281 LEU A CA 1
ATOM 2159 C C . LEU A 1 281 ? -6.505 9.943 6.962 1.00 88.31 281 LEU A C 1
ATOM 2161 O O . LEU A 1 281 ? -7.161 10.059 5.927 1.00 88.31 281 LEU A O 1
ATOM 2165 N N . LYS A 1 282 ? -7.059 9.957 8.184 1.00 80.75 282 LYS A N 1
ATOM 2166 C CA . LYS A 1 282 ? -8.504 9.826 8.483 1.00 80.75 282 LYS A CA 1
ATOM 2167 C C . LYS A 1 282 ? -9.407 10.758 7.665 1.00 80.75 282 LYS A C 1
ATOM 2169 O O . LYS A 1 282 ? -10.465 10.334 7.204 1.00 80.75 282 LYS A O 1
ATOM 2174 N N . TRP A 1 283 ? -8.959 11.995 7.460 1.00 74.62 283 TRP A N 1
ATOM 2175 C CA . TRP A 1 283 ? -9.734 13.083 6.854 1.00 74.62 283 TRP A CA 1
ATOM 2176 C C . TRP A 1 283 ? -9.257 13.496 5.462 1.00 74.62 283 TRP A C 1
ATOM 2178 O O . TRP A 1 283 ? -9.744 14.477 4.911 1.00 74.62 283 TRP A O 1
ATOM 2188 N N . ASP A 1 284 ? -8.288 12.781 4.892 1.00 76.62 284 ASP A N 1
ATOM 2189 C CA . ASP A 1 284 ? -7.714 13.166 3.612 1.00 76.62 284 ASP A CA 1
ATOM 2190 C C . ASP A 1 284 ? -8.631 12.762 2.444 1.00 76.62 284 ASP A C 1
ATOM 2192 O O . ASP A 1 284 ? -8.840 11.575 2.170 1.00 76.62 284 ASP A O 1
ATOM 2196 N N . ASP A 1 285 ? -9.131 13.749 1.697 1.00 75.06 285 ASP A N 1
ATOM 2197 C CA . ASP A 1 285 ? -10.041 13.557 0.555 1.00 75.06 285 ASP A CA 1
ATOM 2198 C C . ASP A 1 285 ? -9.403 12.772 -0.615 1.00 75.06 285 ASP A C 1
ATOM 2200 O O . ASP A 1 285 ? -10.090 12.312 -1.543 1.00 75.06 285 ASP A O 1
ATOM 2204 N N . ARG A 1 286 ? -8.077 12.575 -0.605 1.00 76.62 286 ARG A N 1
ATOM 2205 C CA . ARG A 1 286 ? -7.356 11.721 -1.567 1.00 76.62 286 ARG A CA 1
ATOM 2206 C C . ARG A 1 286 ? -7.379 10.243 -1.162 1.00 76.62 286 ARG A C 1
ATOM 2208 O O . ARG A 1 286 ? -6.983 9.400 -1.979 1.00 76.62 286 ARG A O 1
ATOM 2215 N N . ARG A 1 287 ? -7.870 9.923 0.046 1.00 86.88 287 ARG A N 1
ATOM 2216 C CA . ARG A 1 287 ? -7.922 8.580 0.653 1.00 86.88 287 ARG A CA 1
ATOM 2217 C C . ARG A 1 287 ? -6.544 7.921 0.690 1.00 86.88 287 ARG A C 1
ATOM 2219 O O . ARG A 1 287 ? -6.329 6.828 0.143 1.00 86.88 287 ARG A O 1
ATOM 2226 N N . THR A 1 288 ? -5.607 8.658 1.274 1.00 90.81 288 THR A N 1
ATOM 2227 C CA . THR A 1 288 ? -4.182 8.335 1.297 1.00 90.81 288 THR A CA 1
ATOM 2228 C C . THR A 1 288 ? -3.816 7.531 2.535 1.00 90.81 288 THR A C 1
ATOM 2230 O O . THR A 1 288 ? -4.219 7.837 3.656 1.00 90.81 288 THR A O 1
ATOM 2233 N N . PHE A 1 289 ? -3.000 6.512 2.312 1.00 95.75 289 PHE A N 1
ATOM 2234 C CA . PHE A 1 289 ? -2.250 5.814 3.333 1.00 95.75 289 PHE A CA 1
ATOM 2235 C C . PHE A 1 289 ? -0.791 6.254 3.269 1.00 95.75 289 PHE A C 1
ATOM 2237 O O . PHE A 1 289 ? -0.226 6.398 2.186 1.00 95.75 289 PHE A O 1
ATOM 2244 N N . VAL A 1 290 ? -0.164 6.436 4.419 1.00 96.50 290 VAL A N 1
ATOM 2245 C CA . VAL A 1 290 ? 1.239 6.826 4.538 1.00 96.50 290 VAL A CA 1
ATOM 2246 C C . VAL A 1 290 ? 2.030 5.620 5.014 1.00 96.50 290 VAL A C 1
ATOM 2248 O O . VAL A 1 290 ? 1.681 5.004 6.019 1.00 96.50 290 VAL A O 1
ATOM 2251 N N . ILE A 1 291 ? 3.092 5.283 4.286 1.00 96.06 291 ILE A N 1
ATOM 2252 C CA . ILE A 1 291 ? 4.036 4.233 4.661 1.00 96.06 291 ILE A CA 1
ATOM 2253 C C . ILE A 1 291 ? 5.191 4.887 5.404 1.00 96.06 291 ILE A C 1
ATOM 2255 O O . ILE A 1 291 ? 5.833 5.803 4.886 1.00 96.06 291 ILE A O 1
ATOM 2259 N N . ARG A 1 292 ? 5.489 4.401 6.605 1.00 93.62 292 ARG A N 1
ATOM 2260 C CA . ARG A 1 292 ? 6.574 4.913 7.448 1.00 93.62 292 ARG A CA 1
ATOM 2261 C C . ARG A 1 292 ? 7.505 3.793 7.844 1.00 93.62 292 ARG A C 1
ATOM 2263 O O . ARG A 1 292 ? 7.051 2.695 8.129 1.00 93.62 292 ARG A O 1
ATOM 2270 N N . SER A 1 293 ? 8.795 4.090 7.895 1.00 91.50 293 SER A N 1
ATOM 2271 C CA . SER A 1 293 ? 9.820 3.190 8.415 1.00 91.50 293 SER A CA 1
ATOM 2272 C C . SER A 1 293 ? 10.564 3.911 9.527 1.00 91.50 293 SER A C 1
ATOM 2274 O O . SER A 1 293 ? 10.879 5.087 9.375 1.00 91.50 293 SER A O 1
ATOM 2276 N N . SER A 1 294 ? 10.896 3.220 10.615 1.00 89.62 294 SER A N 1
ATOM 2277 C CA . SER A 1 294 ? 11.730 3.772 11.688 1.00 89.62 294 SER A CA 1
ATOM 2278 C C . SER A 1 294 ? 13.141 4.153 11.223 1.00 89.62 294 SER A C 1
ATOM 2280 O O . SER A 1 294 ? 13.842 4.851 11.943 1.00 89.62 294 SER A O 1
ATOM 2282 N N . ALA A 1 295 ? 13.566 3.713 10.032 1.00 86.44 295 ALA A N 1
ATOM 2283 C CA . ALA A 1 295 ? 14.820 4.131 9.404 1.00 86.44 295 ALA A CA 1
ATOM 2284 C C . ALA A 1 295 ? 14.748 5.536 8.762 1.00 86.44 295 ALA A C 1
ATOM 2286 O O . ALA A 1 295 ? 15.756 6.029 8.255 1.00 86.44 295 ALA A O 1
ATOM 2287 N N . LEU A 1 296 ? 13.571 6.176 8.745 1.00 85.75 296 LEU A N 1
ATOM 2288 C CA . LEU A 1 296 ? 13.344 7.504 8.177 1.00 85.75 296 LEU A CA 1
ATOM 2289 C C . LEU A 1 296 ? 12.565 8.397 9.145 1.00 85.75 296 LEU A C 1
ATOM 2291 O O . LEU A 1 296 ? 11.531 8.009 9.677 1.00 85.75 296 LEU A O 1
ATOM 2295 N N . GLY A 1 297 ? 13.013 9.646 9.290 1.00 85.44 297 GLY A N 1
ATOM 2296 C CA . GLY A 1 297 ? 12.262 10.692 9.997 1.00 85.44 297 GLY A CA 1
ATOM 2297 C C . GLY A 1 297 ? 11.067 11.247 9.207 1.00 85.44 297 GLY A C 1
ATOM 2298 O O . GLY A 1 297 ? 10.340 12.097 9.705 1.00 85.44 297 GLY A O 1
ATOM 2299 N N . CYS A 1 298 ? 10.855 10.784 7.974 1.00 89.56 298 CYS A N 1
ATOM 2300 C CA . CYS A 1 298 ? 9.790 11.220 7.074 1.00 89.56 298 CYS A CA 1
ATOM 2301 C C . CYS A 1 298 ? 9.059 10.010 6.457 1.00 89.56 298 CYS A C 1
ATOM 2303 O O . CYS A 1 298 ? 9.520 8.872 6.595 1.00 89.56 298 CYS A O 1
ATOM 2305 N N . PRO A 1 299 ? 7.911 10.216 5.783 1.00 93.56 299 PRO A N 1
ATOM 2306 C CA . PRO A 1 299 ? 7.230 9.152 5.052 1.00 93.56 299 PRO A CA 1
ATOM 2307 C C . PRO A 1 299 ? 8.136 8.452 4.036 1.00 93.56 299 PRO A C 1
ATOM 2309 O O . PRO A 1 299 ? 8.757 9.101 3.195 1.00 93.56 299 PRO A O 1
ATOM 2312 N N . LEU A 1 300 ? 8.159 7.119 4.061 1.00 94.69 300 LEU A N 1
ATOM 2313 C CA . LEU A 1 300 ? 8.863 6.322 3.059 1.00 94.69 300 LEU A CA 1
ATOM 2314 C C . LEU A 1 300 ? 8.185 6.450 1.690 1.00 94.69 300 LEU A C 1
ATOM 2316 O O . LEU A 1 300 ? 8.868 6.608 0.680 1.00 94.69 300 LEU A O 1
ATOM 2320 N N . ALA A 1 301 ? 6.855 6.357 1.673 1.00 96.38 301 ALA A N 1
ATOM 2321 C CA . ALA A 1 301 ? 6.010 6.469 0.491 1.00 96.38 301 ALA A CA 1
ATOM 2322 C C . ALA A 1 301 ? 4.555 6.750 0.902 1.00 96.38 301 ALA A C 1
ATOM 2324 O O . ALA A 1 301 ? 4.187 6.629 2.071 1.00 96.38 301 ALA A O 1
ATOM 2325 N N . GLU A 1 302 ? 3.709 7.077 -0.067 1.00 96.38 302 GLU A N 1
ATOM 2326 C CA . GLU A 1 302 ? 2.270 7.283 0.114 1.00 96.38 302 GLU A CA 1
ATOM 2327 C C . GLU A 1 302 ? 1.505 6.375 -0.851 1.00 96.38 302 GLU A C 1
ATOM 2329 O O . GLU A 1 302 ? 1.886 6.245 -2.006 1.00 96.38 302 GLU A O 1
ATOM 2334 N N . PHE A 1 303 ? 0.410 5.754 -0.431 1.00 96.81 303 PHE A N 1
ATOM 2335 C CA . PHE A 1 303 ? -0.460 4.966 -1.301 1.00 96.81 303 PHE A CA 1
ATOM 2336 C C . PHE A 1 303 ? -1.860 5.574 -1.330 1.00 96.81 303 PHE A C 1
ATOM 2338 O O . PHE A 1 303 ? -2.492 5.742 -0.292 1.00 96.81 303 PHE A O 1
ATOM 2345 N N . SER A 1 304 ? -2.380 5.884 -2.517 1.00 93.69 304 SER A N 1
ATOM 2346 C CA . SER A 1 304 ? -3.727 6.446 -2.663 1.00 93.69 304 SER A CA 1
ATOM 2347 C C . SER A 1 304 ? -4.688 5.402 -3.217 1.00 93.69 304 SER A C 1
ATOM 2349 O O . SER A 1 304 ? -4.548 4.954 -4.353 1.00 93.69 304 SER A O 1
ATOM 2351 N N . THR A 1 305 ? -5.738 5.086 -2.457 1.00 92.00 305 THR A N 1
ATOM 2352 C CA . THR A 1 305 ? -6.815 4.185 -2.916 1.00 92.00 305 THR A CA 1
ATOM 2353 C C . THR A 1 305 ? -7.691 4.798 -4.011 1.00 92.00 305 THR A C 1
ATOM 2355 O O . THR A 1 305 ? -8.414 4.082 -4.699 1.00 92.00 305 THR A O 1
ATOM 2358 N N . ARG A 1 306 ? -7.612 6.119 -4.210 1.00 88.19 306 ARG A N 1
ATOM 2359 C CA . ARG A 1 306 ? -8.301 6.828 -5.295 1.00 88.19 306 ARG A CA 1
ATOM 2360 C C . ARG A 1 306 ? -7.585 6.687 -6.637 1.00 88.19 306 ARG A C 1
ATOM 2362 O O . ARG A 1 306 ? -8.245 6.579 -7.663 1.00 88.19 306 ARG A O 1
ATOM 2369 N N . THR A 1 307 ? -6.252 6.739 -6.636 1.00 90.75 307 THR A N 1
ATOM 2370 C CA . THR A 1 307 ? -5.437 6.660 -7.867 1.00 90.75 307 THR A CA 1
ATOM 2371 C C . THR A 1 307 ? -4.833 5.281 -8.103 1.00 90.75 307 THR A C 1
ATOM 2373 O O . THR A 1 307 ? -4.389 5.002 -9.212 1.00 90.75 307 THR A O 1
ATOM 2376 N N . LEU A 1 308 ? -4.825 4.431 -7.072 1.00 95.50 308 LEU A N 1
ATOM 2377 C CA . LEU A 1 308 ? -4.142 3.137 -7.029 1.00 95.50 308 LEU A CA 1
ATOM 2378 C C . LEU A 1 308 ? -2.646 3.240 -7.316 1.00 95.50 308 LEU A C 1
ATOM 2380 O O . LEU A 1 308 ? -2.034 2.299 -7.809 1.00 95.50 308 LEU A O 1
ATOM 2384 N N . CYS A 1 309 ? -2.055 4.389 -7.002 1.00 95.75 309 CYS A N 1
ATOM 2385 C CA . CYS A 1 309 ? -0.634 4.631 -7.163 1.00 95.75 309 CYS A CA 1
ATOM 2386 C C . CYS A 1 309 ? 0.044 4.689 -5.798 1.00 95.75 309 CYS A C 1
ATOM 2388 O O . CYS A 1 309 ? -0.484 5.273 -4.844 1.00 95.75 309 CYS A O 1
ATOM 2390 N N . LEU A 1 310 ? 1.245 4.124 -5.751 1.00 96.94 310 LEU A N 1
ATOM 2391 C CA . LEU A 1 310 ? 2.254 4.493 -4.779 1.00 96.94 310 LEU A CA 1
ATOM 2392 C C . LEU A 1 310 ? 2.926 5.790 -5.258 1.00 96.94 310 LEU A C 1
ATOM 2394 O O . LEU A 1 310 ? 3.267 5.919 -6.435 1.00 96.94 310 LEU A O 1
ATOM 2398 N N . HIS A 1 311 ? 3.106 6.746 -4.361 1.00 96.50 311 HIS A N 1
ATOM 2399 C CA . HIS A 1 311 ? 3.695 8.052 -4.612 1.00 96.50 311 HIS A CA 1
ATOM 2400 C C . HIS A 1 311 ? 4.902 8.271 -3.710 1.00 96.50 311 HIS A C 1
ATOM 2402 O O . HIS A 1 311 ? 4.968 7.752 -2.593 1.00 96.50 311 HIS A O 1
ATOM 2408 N N . ASN A 1 312 ? 5.826 9.094 -4.194 1.00 96.00 312 ASN A N 1
ATOM 2409 C CA . ASN A 1 312 ? 6.939 9.637 -3.424 1.00 96.00 312 ASN A CA 1
ATOM 2410 C C . ASN A 1 312 ? 7.769 8.576 -2.678 1.00 96.00 312 ASN A C 1
ATOM 2412 O O . ASN A 1 312 ? 8.088 8.754 -1.506 1.00 96.00 312 ASN A O 1
ATOM 2416 N N . LEU A 1 313 ? 8.133 7.471 -3.325 1.00 96.62 313 LEU A N 1
ATOM 2417 C CA . LEU A 1 313 ? 9.025 6.490 -2.716 1.00 96.62 313 LEU A CA 1
ATOM 2418 C C . LEU A 1 313 ? 10.445 7.070 -2.590 1.00 96.62 313 LEU A C 1
ATOM 2420 O O . LEU A 1 313 ? 11.068 7.473 -3.578 1.00 96.62 313 LEU A O 1
ATOM 2424 N N . ARG A 1 314 ? 10.956 7.106 -1.358 1.00 95.06 314 ARG A N 1
ATOM 2425 C CA . ARG A 1 314 ? 12.268 7.666 -0.989 1.00 95.06 314 ARG A CA 1
ATOM 2426 C C . ARG A 1 314 ? 13.298 6.581 -0.736 1.00 95.06 314 ARG A C 1
ATOM 2428 O O . ARG A 1 314 ? 12.943 5.509 -0.266 1.00 95.06 314 ARG A O 1
ATOM 2435 N N . ALA A 1 315 ? 14.568 6.888 -0.994 1.00 92.19 315 ALA A N 1
ATOM 2436 C CA . ALA A 1 315 ? 15.690 6.113 -0.468 1.00 92.19 315 ALA A CA 1
ATOM 2437 C C . ALA A 1 315 ? 15.942 6.469 1.010 1.00 92.19 315 ALA A C 1
ATOM 2439 O O . ALA A 1 315 ? 15.605 7.568 1.458 1.00 92.19 315 ALA A O 1
ATOM 2440 N N . TYR A 1 316 ? 16.560 5.562 1.772 1.00 86.31 316 TYR A N 1
ATOM 2441 C CA . TYR A 1 316 ? 16.955 5.870 3.149 1.00 86.31 316 TYR A CA 1
ATOM 2442 C C . TYR A 1 316 ? 17.942 7.048 3.189 1.00 86.31 316 TYR A C 1
ATOM 2444 O O . TYR A 1 316 ? 18.774 7.197 2.297 1.00 86.31 316 TYR A O 1
ATOM 2452 N N . ALA A 1 317 ? 17.823 7.899 4.213 1.00 81.94 317 ALA A N 1
ATOM 2453 C CA . ALA A 1 317 ? 18.596 9.136 4.386 1.00 81.94 317 ALA A CA 1
ATOM 2454 C C . ALA A 1 317 ? 18.435 10.205 3.278 1.00 81.94 317 ALA A C 1
ATOM 2456 O O . ALA A 1 317 ? 19.208 11.162 3.236 1.00 81.94 317 ALA A O 1
ATOM 2457 N N . LYS A 1 318 ? 17.440 10.085 2.385 1.00 86.88 318 LYS A N 1
ATOM 2458 C CA . LYS A 1 318 ? 17.145 11.090 1.349 1.00 86.88 318 LYS A CA 1
ATOM 2459 C C . LYS A 1 318 ? 15.738 11.664 1.540 1.00 86.88 318 LYS A C 1
ATOM 2461 O O . LYS A 1 318 ? 14.769 10.923 1.679 1.00 86.88 318 LYS A O 1
ATOM 2466 N N . THR A 1 319 ? 15.620 12.991 1.513 1.00 88.12 319 THR A N 1
ATOM 2467 C CA . THR A 1 319 ? 14.328 13.692 1.645 1.00 88.12 319 THR A CA 1
ATOM 2468 C C . THR A 1 319 ? 13.539 13.757 0.332 1.00 88.12 319 THR A C 1
ATOM 2470 O O . THR A 1 319 ? 12.330 13.509 0.362 1.00 88.12 319 THR A O 1
ATOM 2473 N N . PRO A 1 320 ? 14.150 14.064 -0.832 1.00 92.38 320 PRO A N 1
ATOM 2474 C CA . PRO A 1 320 ? 13.429 14.014 -2.101 1.00 92.38 320 PRO A CA 1
ATOM 2475 C C . PRO A 1 320 ? 13.154 12.559 -2.524 1.00 92.38 320 PRO A C 1
ATOM 2477 O O . PRO A 1 320 ? 14.003 11.694 -2.299 1.00 92.38 320 PRO A O 1
ATOM 2480 N N . PRO A 1 321 ? 12.001 12.265 -3.151 1.00 94.81 321 PRO A N 1
ATOM 2481 C CA . PRO A 1 321 ? 11.677 10.917 -3.609 1.00 94.81 321 PRO A CA 1
ATOM 2482 C C . PRO A 1 321 ? 12.554 10.483 -4.788 1.00 94.81 321 PRO A C 1
ATOM 2484 O O . PRO A 1 321 ? 12.772 11.250 -5.721 1.00 94.81 321 PRO A O 1
ATOM 2487 N N . ALA A 1 322 ? 13.010 9.230 -4.774 1.00 95.00 322 ALA A N 1
ATOM 2488 C CA . ALA A 1 322 ? 13.683 8.605 -5.914 1.00 95.00 322 ALA A CA 1
ATOM 2489 C C . ALA A 1 322 ? 12.682 8.217 -7.015 1.00 95.00 322 ALA A C 1
ATOM 2491 O O . ALA A 1 322 ? 13.013 8.242 -8.199 1.00 95.00 322 ALA A O 1
ATOM 2492 N N . LEU A 1 323 ? 11.447 7.899 -6.617 1.00 95.62 323 LEU A N 1
ATOM 2493 C CA . LEU A 1 323 ? 10.340 7.564 -7.502 1.00 95.62 323 LEU A CA 1
ATOM 2494 C C . LEU A 1 323 ? 9.104 8.353 -7.089 1.00 95.62 323 LEU A C 1
ATOM 2496 O O . LEU A 1 323 ? 8.607 8.205 -5.974 1.00 95.62 323 LEU A O 1
ATOM 2500 N N . VAL A 1 324 ? 8.586 9.181 -7.987 1.00 95.62 324 VAL A N 1
ATOM 2501 C CA . VAL A 1 324 ? 7.452 10.048 -7.671 1.00 95.62 324 VAL A CA 1
ATOM 2502 C C . VAL A 1 324 ? 6.125 9.316 -7.826 1.00 95.62 324 VAL A C 1
ATOM 2504 O O . VAL A 1 324 ? 5.213 9.562 -7.037 1.00 95.62 324 VAL A O 1
ATOM 2507 N N . ARG A 1 325 ? 6.005 8.387 -8.783 1.00 95.69 325 ARG A N 1
ATOM 2508 C CA . ARG A 1 325 ? 4.767 7.624 -8.984 1.00 95.69 325 ARG A CA 1
ATOM 2509 C C . ARG A 1 325 ? 5.009 6.216 -9.521 1.00 95.69 325 ARG A C 1
ATOM 2511 O O . ARG A 1 325 ? 5.827 5.998 -10.411 1.00 95.69 325 ARG A O 1
ATOM 2518 N N . LEU A 1 326 ? 4.226 5.278 -9.000 1.00 96.50 326 LEU A N 1
ATOM 2519 C CA . LEU A 1 326 ? 4.172 3.878 -9.401 1.00 96.50 326 LEU A CA 1
ATOM 2520 C C . LEU A 1 326 ? 2.711 3.399 -9.362 1.00 96.50 326 LEU A C 1
ATOM 2522 O O . LEU A 1 326 ? 2.177 3.172 -8.273 1.00 96.50 326 LEU A O 1
ATOM 2526 N N . PRO A 1 327 ? 2.037 3.258 -10.515 1.00 95.94 327 PRO A N 1
ATOM 2527 C CA . PRO A 1 327 ? 0.730 2.618 -10.586 1.00 95.94 327 PRO A CA 1
ATOM 2528 C C . PRO A 1 327 ? 0.799 1.170 -10.093 1.00 95.94 327 PRO A C 1
ATOM 2530 O O . PRO A 1 327 ? 1.637 0.393 -10.543 1.00 95.94 327 PRO A O 1
ATOM 2533 N N . LEU A 1 328 ? -0.106 0.800 -9.189 1.00 97.25 328 LEU A N 1
ATOM 2534 C CA . LEU A 1 328 ? -0.307 -0.569 -8.716 1.00 97.25 328 LEU A CA 1
ATOM 2535 C C . LEU A 1 328 ? -1.550 -1.164 -9.385 1.00 97.25 328 LEU A C 1
ATOM 2537 O O . LEU A 1 328 ? -2.485 -1.617 -8.724 1.00 97.25 328 LEU A O 1
ATOM 2541 N N . TYR A 1 329 ? -1.558 -1.144 -10.716 1.00 97.00 329 TYR A N 1
ATOM 2542 C CA . TYR A 1 329 ? -2.545 -1.826 -11.544 1.00 97.00 329 TYR A CA 1
ATOM 2543 C C . TYR A 1 329 ? -2.040 -2.014 -12.978 1.00 97.00 329 TYR A C 1
ATOM 2545 O O . TYR A 1 329 ? -1.141 -1.304 -13.426 1.00 97.00 329 TYR A O 1
ATOM 2553 N N . TRP A 1 330 ? -2.651 -2.946 -13.710 1.00 96.19 330 TRP A N 1
ATOM 2554 C CA . TRP A 1 330 ? -2.357 -3.153 -15.129 1.00 96.19 330 TRP A CA 1
ATOM 2555 C C . TRP A 1 330 ? -3.118 -2.166 -16.021 1.00 96.19 330 TRP A C 1
ATOM 2557 O O . TRP A 1 330 ? -4.292 -1.868 -15.779 1.00 96.19 330 TRP A O 1
ATOM 2567 N N . TYR A 1 331 ? -2.490 -1.678 -17.086 1.00 93.00 331 TYR A N 1
ATOM 2568 C CA . TYR A 1 331 ? -3.139 -0.780 -18.044 1.00 93.00 331 TYR A CA 1
ATOM 2569 C C . TYR A 1 331 ? -2.442 -0.781 -19.401 1.00 93.00 331 TYR A C 1
ATOM 2571 O O . TYR A 1 331 ? -1.342 -1.294 -19.538 1.00 93.00 331 TYR A O 1
ATOM 2579 N N . GLN A 1 332 ? -3.074 -0.208 -20.419 1.00 88.25 332 GLN A N 1
ATOM 2580 C CA . GLN A 1 332 ? -2.408 0.041 -21.694 1.00 88.25 332 GLN A CA 1
ATOM 2581 C C . GLN A 1 332 ? -1.770 1.438 -21.711 1.00 88.25 332 GLN A C 1
ATOM 2583 O O . GLN A 1 332 ? -2.451 2.442 -21.483 1.00 88.25 332 GLN A O 1
ATOM 2588 N N . CYS A 1 333 ? -0.489 1.511 -22.079 1.00 77.62 333 CYS A N 1
ATOM 2589 C CA . CYS A 1 333 ? 0.203 2.773 -22.323 1.00 77.62 333 CYS A CA 1
ATOM 2590 C C . CYS A 1 333 ? -0.506 3.605 -23.413 1.00 77.62 333 CYS A C 1
ATOM 2592 O O . CYS A 1 333 ? -0.866 3.082 -24.470 1.00 77.62 333 CYS A O 1
ATOM 2594 N N . ASN A 1 334 ? -0.697 4.906 -23.154 1.00 73.56 334 ASN A N 1
ATOM 2595 C CA . ASN A 1 334 ? -1.366 5.867 -24.044 1.00 73.56 334 ASN A CA 1
ATOM 2596 C C . ASN A 1 334 ? -2.790 5.472 -24.476 1.00 73.56 334 ASN A C 1
ATOM 2598 O O . ASN A 1 334 ? -3.265 5.901 -25.528 1.00 73.56 334 ASN A O 1
ATOM 2602 N N . ALA A 1 335 ? -3.495 4.669 -23.673 1.00 74.06 335 ALA A N 1
ATOM 2603 C CA . ALA A 1 335 ? -4.882 4.335 -23.955 1.00 74.06 335 ALA A CA 1
ATOM 2604 C C . ALA A 1 335 ? -5.759 5.594 -24.002 1.00 74.06 335 ALA A C 1
ATOM 2606 O O . ALA A 1 335 ? -5.919 6.300 -23.008 1.00 74.06 335 ALA A O 1
ATOM 2607 N N . SER A 1 336 ? -6.403 5.833 -25.143 1.00 71.19 336 SER A N 1
ATOM 2608 C CA . SER A 1 336 ? -7.303 6.976 -25.345 1.00 71.19 336 SER A CA 1
ATOM 2609 C C . SER A 1 336 ? -8.650 6.830 -24.623 1.00 71.19 336 SER A C 1
ATOM 2611 O O . SER A 1 336 ? -9.499 7.712 -24.712 1.00 71.19 336 SER A O 1
ATOM 2613 N N . THR A 1 337 ? -8.884 5.711 -23.926 1.00 81.69 337 THR A N 1
ATOM 2614 C CA . THR A 1 337 ? -10.148 5.421 -23.242 1.00 81.69 337 THR A CA 1
ATOM 2615 C C . THR A 1 337 ? -9.932 4.784 -21.865 1.00 81.69 337 THR A C 1
ATOM 2617 O O . THR A 1 337 ? -9.113 3.868 -21.732 1.00 81.69 337 THR A O 1
ATOM 2620 N N . PRO A 1 338 ? -10.730 5.167 -20.843 1.00 79.06 338 PRO A N 1
ATOM 2621 C CA . PRO A 1 338 ? -10.732 4.519 -19.528 1.00 79.06 338 PRO A CA 1
ATOM 2622 C C . PRO A 1 338 ? -11.055 3.016 -19.557 1.00 79.06 338 PRO A C 1
ATOM 2624 O O . PRO A 1 338 ? -10.917 2.334 -18.543 1.00 79.06 338 PRO A O 1
ATOM 2627 N N . LEU A 1 339 ? -11.513 2.479 -20.695 1.00 84.94 339 LEU A N 1
ATOM 2628 C CA . LEU A 1 339 ? -11.755 1.048 -20.863 1.00 84.94 339 LEU A CA 1
ATOM 2629 C C . LEU A 1 339 ? -10.478 0.202 -20.804 1.00 84.94 339 LEU A C 1
ATOM 2631 O O . LEU A 1 339 ? -10.599 -0.990 -20.550 1.00 84.94 339 LEU A O 1
ATOM 2635 N N . TYR A 1 340 ? -9.283 0.770 -20.975 1.00 88.00 340 TYR A N 1
ATOM 2636 C CA . TYR A 1 340 ? -8.023 0.013 -20.910 1.00 88.00 340 TYR A CA 1
ATOM 2637 C C . TYR A 1 340 ? -7.143 0.389 -19.706 1.00 88.00 340 TYR A C 1
ATOM 2639 O O . TYR A 1 340 ? -5.949 0.098 -19.689 1.00 88.00 340 TYR A O 1
ATOM 2647 N N . CYS A 1 341 ? -7.741 0.988 -18.672 1.00 91.56 341 CYS A N 1
ATOM 2648 C CA . CYS A 1 341 ? -7.081 1.275 -17.399 1.00 91.56 341 CYS A CA 1
ATOM 2649 C C . CYS A 1 341 ? -7.773 0.496 -16.275 1.00 91.56 341 CYS A C 1
ATOM 2651 O O . CYS A 1 341 ? -8.947 0.745 -15.991 1.00 91.56 341 CYS A O 1
ATOM 2653 N N . LEU A 1 342 ? -7.075 -0.440 -15.619 1.00 94.62 342 LEU A N 1
ATOM 2654 C CA . LEU A 1 342 ? -7.638 -1.210 -14.499 1.00 94.62 342 LEU A CA 1
ATOM 2655 C C . LEU A 1 342 ? -7.510 -0.451 -13.173 1.00 94.62 342 LEU A C 1
ATOM 2657 O O . LEU A 1 342 ? -6.974 -0.969 -12.201 1.00 94.62 342 LEU A O 1
ATOM 2661 N N . ASN A 1 343 ? -7.982 0.794 -13.134 1.00 93.06 343 ASN A N 1
ATOM 2662 C CA . ASN A 1 343 ? -7.748 1.727 -12.031 1.00 93.06 343 ASN A CA 1
ATOM 2663 C C . ASN A 1 343 ? -8.964 1.960 -11.111 1.00 93.06 343 ASN A C 1
ATOM 2665 O O . ASN A 1 343 ? -8.948 2.883 -10.300 1.00 93.06 343 ASN A O 1
ATOM 2669 N N . ILE A 1 344 ? -10.023 1.154 -11.222 1.00 93.44 344 ILE A N 1
ATOM 2670 C CA . ILE A 1 344 ? -11.185 1.221 -10.326 1.00 93.44 344 ILE A CA 1
ATOM 2671 C C . ILE A 1 344 ? -10.990 0.216 -9.201 1.00 93.44 344 ILE A C 1
ATOM 2673 O O . ILE A 1 344 ? -10.953 -0.987 -9.453 1.00 93.44 344 ILE A O 1
ATOM 2677 N N . LEU A 1 345 ? -10.868 0.709 -7.967 1.00 94.25 345 LEU A N 1
ATOM 2678 C CA . LEU A 1 345 ? -10.691 -0.132 -6.788 1.00 94.25 345 LEU A CA 1
ATOM 2679 C C . LEU A 1 345 ? -11.901 -1.047 -6.581 1.00 94.25 345 LEU A C 1
ATOM 2681 O O . LEU A 1 345 ? -13.022 -0.572 -6.417 1.00 94.25 345 LEU A O 1
ATOM 2685 N N . GLN A 1 346 ? -11.645 -2.347 -6.513 1.00 94.44 346 GLN A N 1
ATOM 2686 C CA . GLN A 1 346 ? -12.613 -3.344 -6.072 1.00 94.44 346 GLN A CA 1
ATOM 2687 C C . GLN A 1 346 ? -12.386 -3.711 -4.604 1.00 94.44 346 GLN A C 1
ATOM 2689 O O . GLN A 1 346 ? -13.340 -3.807 -3.837 1.00 94.44 346 GLN A O 1
ATOM 2694 N N . ALA A 1 347 ? -11.128 -3.932 -4.213 1.00 92.94 347 ALA A N 1
ATOM 2695 C CA . ALA A 1 347 ? -10.768 -4.280 -2.845 1.00 92.94 347 ALA A CA 1
ATOM 2696 C C . ALA A 1 347 ? -9.349 -3.814 -2.505 1.00 92.94 347 ALA A C 1
ATOM 2698 O O . ALA A 1 347 ? -8.443 -3.891 -3.333 1.00 92.94 347 ALA A O 1
ATOM 2699 N N . PHE A 1 348 ? -9.164 -3.372 -1.263 1.00 94.56 348 PHE A N 1
ATOM 2700 C CA . PHE A 1 348 ? -7.861 -3.140 -0.651 1.00 94.56 348 PHE A CA 1
ATOM 2701 C C . PHE A 1 348 ? -7.784 -3.970 0.627 1.00 94.56 348 PHE A C 1
ATOM 2703 O O . PHE A 1 348 ? -8.641 -3.831 1.502 1.00 94.56 348 PHE A O 1
ATOM 2710 N N . ARG A 1 349 ? -6.788 -4.851 0.730 1.00 94.50 349 ARG A N 1
ATOM 2711 C CA . ARG A 1 349 ? -6.630 -5.750 1.875 1.00 94.50 349 ARG A CA 1
ATOM 2712 C C . ARG A 1 349 ? -5.260 -5.575 2.500 1.00 94.50 349 ARG A C 1
ATOM 2714 O O . ARG A 1 349 ? -4.249 -5.857 1.869 1.00 94.50 349 ARG A O 1
ATOM 2721 N N . LEU A 1 350 ? -5.242 -5.191 3.769 1.00 93.31 350 LEU A N 1
ATOM 2722 C CA . LEU A 1 350 ? -4.045 -5.207 4.599 1.00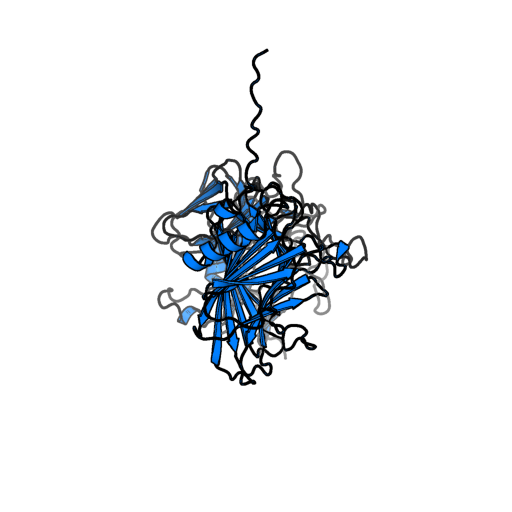 93.31 350 LEU A CA 1
ATOM 2723 C C . LEU A 1 350 ? -3.883 -6.610 5.199 1.00 93.31 350 LEU A C 1
ATOM 2725 O O . LEU A 1 350 ? -4.793 -7.114 5.856 1.00 93.31 350 LEU A O 1
ATOM 2729 N N . VAL A 1 351 ? -2.763 -7.267 4.909 1.00 95.12 351 VAL A N 1
ATOM 2730 C CA . VAL A 1 351 ? -2.465 -8.644 5.342 1.00 95.12 351 VAL A CA 1
ATOM 2731 C C . VAL A 1 351 ? -1.512 -8.642 6.532 1.00 95.12 351 VAL A C 1
ATOM 2733 O O . VAL A 1 351 ? -1.670 -9.441 7.448 1.00 95.12 351 VAL A O 1
ATOM 2736 N N . GLU A 1 352 ? -0.545 -7.731 6.526 1.00 95.25 352 GLU A N 1
ATOM 2737 C CA . GLU A 1 352 ? 0.435 -7.539 7.591 1.00 95.25 352 GLU A CA 1
ATOM 2738 C C . GLU A 1 352 ? 0.739 -6.044 7.683 1.00 95.25 352 GLU A C 1
ATOM 2740 O O . GLU A 1 352 ? 0.872 -5.381 6.654 1.00 95.25 352 GLU A O 1
ATOM 2745 N N . ASN A 1 353 ? 0.818 -5.501 8.892 1.00 95.31 353 ASN A N 1
ATOM 2746 C CA . ASN A 1 353 ? 1.140 -4.098 9.124 1.00 95.31 353 ASN A CA 1
ATOM 2747 C C . ASN A 1 353 ? 1.899 -3.996 10.433 1.00 95.31 353 ASN A C 1
ATOM 2749 O O . ASN A 1 353 ? 1.284 -3.974 11.497 1.00 95.31 353 ASN A O 1
ATOM 2753 N N . GLY A 1 354 ? 3.223 -4.033 10.380 1.00 91.19 354 GLY A N 1
ATOM 2754 C CA . GLY A 1 354 ? 3.954 -4.139 11.622 1.00 91.19 354 GLY A CA 1
ATOM 2755 C C . GLY A 1 354 ? 5.460 -4.260 11.477 1.00 91.19 354 GLY A C 1
ATOM 2756 O O . GLY A 1 354 ? 6.022 -4.010 10.413 1.00 91.19 354 GLY A O 1
ATOM 2757 N N . PRO A 1 355 ? 6.122 -4.638 12.578 1.00 92.62 355 PRO A N 1
ATOM 2758 C CA . PRO A 1 355 ? 7.545 -4.380 12.764 1.00 92.62 355 PRO A CA 1
ATOM 2759 C C . PRO A 1 355 ? 8.459 -5.076 11.761 1.00 92.62 355 PRO A C 1
ATOM 2761 O O . PRO A 1 355 ? 9.524 -4.550 11.472 1.00 92.62 355 PRO A O 1
ATOM 2764 N N . GLU A 1 356 ? 8.033 -6.212 11.212 1.00 93.69 356 GLU A N 1
ATOM 2765 C CA . GLU A 1 356 ? 8.831 -7.031 10.294 1.00 93.69 356 GLU A CA 1
ATOM 2766 C C . GLU A 1 356 ? 8.558 -6.699 8.824 1.00 93.69 356 GLU A C 1
ATOM 2768 O O . GLU A 1 356 ? 9.478 -6.612 8.004 1.00 93.69 356 GLU A O 1
ATOM 2773 N N . ALA A 1 357 ? 7.287 -6.498 8.473 1.00 95.19 357 ALA A N 1
ATOM 2774 C CA . ALA A 1 357 ? 6.877 -6.168 7.123 1.00 95.19 357 ALA A CA 1
ATOM 2775 C C . ALA A 1 357 ? 5.506 -5.482 7.070 1.00 95.19 357 ALA A C 1
ATOM 2777 O O . ALA A 1 357 ? 4.651 -5.590 7.950 1.00 95.19 357 ALA A O 1
ATOM 2778 N N . LEU A 1 358 ? 5.286 -4.823 5.941 1.00 96.12 358 LEU A N 1
ATOM 2779 C CA . LEU A 1 358 ? 3.990 -4.390 5.459 1.00 96.12 358 LEU A CA 1
ATOM 2780 C C . LEU A 1 358 ? 3.605 -5.275 4.271 1.00 96.12 358 LEU A C 1
ATOM 2782 O O . LEU A 1 358 ? 4.367 -5.393 3.310 1.00 96.12 358 LEU A O 1
ATOM 2786 N N . ARG A 1 359 ? 2.415 -5.878 4.313 1.00 97.94 359 ARG A N 1
ATOM 2787 C CA . ARG A 1 359 ? 1.851 -6.661 3.207 1.00 97.94 359 ARG A CA 1
ATOM 2788 C C . ARG A 1 359 ? 0.443 -6.202 2.901 1.00 97.94 359 ARG A C 1
ATOM 2790 O O . ARG A 1 359 ? -0.414 -6.211 3.785 1.00 97.94 359 ARG A O 1
ATOM 2797 N N . PHE A 1 360 ? 0.183 -5.868 1.646 1.00 97.88 360 PHE A N 1
ATOM 2798 C CA . PHE A 1 360 ? -1.152 -5.484 1.208 1.00 97.88 360 PHE A CA 1
ATOM 2799 C C . PHE A 1 360 ? -1.450 -5.960 -0.210 1.00 97.88 360 PHE A C 1
ATOM 2801 O O . PHE A 1 360 ? -0.551 -6.194 -1.012 1.00 97.88 360 PHE A O 1
ATOM 2808 N N . GLU A 1 361 ? -2.735 -6.089 -0.511 1.00 98.44 361 GLU A N 1
ATOM 2809 C CA . GLU A 1 361 ? -3.250 -6.457 -1.822 1.00 98.44 361 GLU A CA 1
ATOM 2810 C C . GLU A 1 361 ? -4.194 -5.368 -2.336 1.00 98.44 361 GLU A C 1
ATOM 2812 O O . GLU A 1 361 ? -5.072 -4.890 -1.610 1.00 98.44 361 GLU A O 1
ATOM 2817 N N . VAL A 1 362 ? -4.012 -4.992 -3.600 1.00 98.19 362 VAL A N 1
ATOM 2818 C CA . VAL A 1 362 ? -4.889 -4.086 -4.345 1.00 98.19 362 VAL A CA 1
ATOM 2819 C C . VAL A 1 362 ? -5.543 -4.881 -5.467 1.00 98.19 362 VAL A C 1
ATOM 2821 O O . VAL A 1 362 ? -4.854 -5.421 -6.332 1.00 98.19 362 VAL A O 1
ATOM 2824 N N . VAL A 1 363 ? -6.873 -4.942 -5.471 1.00 98.44 363 VAL A N 1
ATOM 2825 C CA . VAL A 1 363 ? -7.662 -5.553 -6.544 1.00 98.44 363 VAL A CA 1
ATOM 2826 C C . VAL A 1 363 ? -8.466 -4.471 -7.241 1.00 98.44 363 VAL A C 1
ATOM 2828 O O . VAL A 1 363 ? -9.184 -3.707 -6.591 1.00 98.44 363 VAL A O 1
ATOM 2831 N N . SER A 1 364 ? -8.374 -4.419 -8.563 1.00 97.81 364 SER A N 1
ATOM 2832 C CA . SER A 1 364 ? -9.002 -3.379 -9.370 1.00 97.81 364 SER A CA 1
ATOM 2833 C C . SER A 1 364 ? -9.465 -3.874 -10.738 1.00 97.81 364 SER A C 1
ATOM 2835 O O . SER A 1 364 ? -9.083 -4.947 -11.205 1.00 97.81 364 SER A O 1
ATOM 2837 N N . HIS A 1 365 ? -10.317 -3.090 -11.392 1.00 95.88 365 HIS A N 1
ATOM 2838 C CA . HIS A 1 365 ? -10.838 -3.366 -12.731 1.00 95.88 365 HIS A CA 1
ATOM 2839 C C . HIS A 1 365 ? -10.996 -2.069 -13.547 1.00 95.88 365 HIS A C 1
ATOM 2841 O O . HIS A 1 365 ? -10.735 -0.971 -13.062 1.00 95.88 365 HIS A O 1
ATOM 2847 N N . ASN A 1 366 ? -11.420 -2.180 -14.806 1.00 92.31 366 ASN A N 1
ATOM 2848 C CA . ASN A 1 366 ? -11.836 -1.054 -15.658 1.00 92.31 366 ASN A CA 1
ATOM 2849 C C . ASN A 1 366 ? -13.355 -0.833 -15.594 1.00 92.31 366 ASN A C 1
ATOM 2851 O O . ASN A 1 366 ? -14.102 -1.679 -15.101 1.00 92.31 366 ASN A O 1
ATOM 2855 N N . ARG A 1 367 ? -13.847 0.273 -16.174 1.00 87.06 367 ARG A N 1
ATOM 2856 C CA . ARG A 1 367 ? -15.294 0.583 -16.255 1.00 87.06 367 ARG A CA 1
ATOM 2857 C C . ARG A 1 367 ? -16.135 -0.529 -16.899 1.00 87.06 367 ARG A C 1
ATOM 2859 O O . ARG A 1 367 ? -17.296 -0.680 -16.551 1.00 87.06 367 ARG A O 1
ATOM 2866 N N . GLY A 1 368 ? -15.554 -1.308 -17.813 1.00 86.31 368 GLY A N 1
ATOM 2867 C CA . GLY A 1 368 ? -16.235 -2.416 -18.492 1.00 86.31 368 GLY A CA 1
ATOM 2868 C C . GLY A 1 368 ? -16.103 -3.784 -17.815 1.00 86.31 368 GLY A C 1
ATOM 2869 O O . GLY A 1 368 ? -16.582 -4.759 -18.388 1.00 86.31 368 GLY A O 1
ATOM 2870 N N . GLN A 1 369 ? -15.409 -3.877 -16.670 1.00 91.06 369 GLN A N 1
ATOM 2871 C CA . GLN A 1 369 ? -15.064 -5.138 -15.989 1.00 91.06 369 GLN A CA 1
ATOM 2872 C C . GLN A 1 369 ? -14.548 -6.223 -16.957 1.00 91.06 369 GLN A C 1
ATOM 2874 O O . GLN A 1 369 ? -14.889 -7.401 -16.855 1.00 91.06 369 GLN A O 1
ATOM 2879 N N . ARG A 1 370 ? -13.754 -5.817 -17.955 1.00 92.00 370 ARG A N 1
ATOM 2880 C CA . ARG A 1 370 ? -13.226 -6.721 -18.989 1.00 92.00 370 ARG A CA 1
ATOM 2881 C C . ARG A 1 370 ? -12.023 -7.511 -18.501 1.00 92.00 370 ARG A C 1
ATOM 2883 O O . ARG A 1 370 ? -11.776 -8.605 -18.999 1.00 92.00 370 ARG A O 1
ATOM 2890 N N . ALA A 1 371 ? -11.293 -6.954 -17.544 1.00 94.81 371 ALA A N 1
ATOM 2891 C CA . ALA A 1 371 ? -10.168 -7.592 -16.892 1.00 94.81 371 ALA A CA 1
ATOM 2892 C C . ALA A 1 371 ? -10.086 -7.146 -15.428 1.00 94.81 371 ALA A C 1
ATOM 2894 O O . ALA A 1 371 ? -10.652 -6.116 -15.044 1.00 94.81 371 ALA A O 1
ATOM 2895 N N . ARG A 1 372 ? -9.377 -7.939 -14.630 1.00 97.19 372 ARG A N 1
ATOM 2896 C CA . ARG A 1 372 ? -9.070 -7.680 -13.227 1.00 97.19 372 ARG A CA 1
ATOM 2897 C C . ARG A 1 372 ? -7.562 -7.627 -13.043 1.00 97.19 372 ARG A C 1
ATOM 2899 O O . ARG A 1 372 ? -6.853 -8.506 -13.522 1.00 97.19 372 ARG A O 1
ATOM 2906 N N . SER A 1 373 ? -7.111 -6.610 -12.327 1.00 98.31 373 SER A N 1
ATOM 2907 C CA . SER A 1 373 ? -5.744 -6.438 -11.860 1.00 98.31 373 SER A CA 1
ATOM 2908 C C . SER A 1 373 ? -5.680 -6.806 -10.382 1.00 98.31 373 SER A C 1
ATOM 2910 O O . SER A 1 373 ? -6.510 -6.348 -9.597 1.00 98.31 373 SER A O 1
ATOM 2912 N N . THR A 1 374 ? -4.685 -7.596 -10.003 1.00 98.62 374 THR A N 1
ATOM 2913 C CA . THR A 1 374 ? -4.339 -7.874 -8.609 1.00 98.62 374 THR A CA 1
ATOM 2914 C C . THR A 1 374 ? -2.862 -7.564 -8.412 1.00 98.62 374 THR A C 1
ATOM 2916 O O . THR A 1 374 ? -2.020 -8.132 -9.102 1.00 98.62 374 THR A O 1
ATOM 2919 N N . MET A 1 375 ? -2.557 -6.668 -7.475 1.00 98.50 375 MET A N 1
ATOM 2920 C CA . MET A 1 375 ? -1.195 -6.335 -7.061 1.00 98.50 375 MET A CA 1
ATOM 2921 C C . MET A 1 375 ? -1.021 -6.687 -5.587 1.00 98.50 375 MET A C 1
ATOM 2923 O O . MET A 1 375 ? -1.589 -6.017 -4.723 1.00 98.50 375 MET A O 1
ATOM 2927 N N . ALA A 1 376 ? -0.244 -7.727 -5.297 1.00 98.50 376 ALA A N 1
ATOM 2928 C CA . ALA A 1 376 ? 0.115 -8.109 -3.935 1.00 98.50 376 ALA A CA 1
ATOM 2929 C C . ALA A 1 376 ? 1.530 -7.612 -3.622 1.00 98.50 376 ALA A C 1
ATOM 2931 O O . ALA A 1 376 ? 2.499 -8.097 -4.203 1.00 98.50 376 ALA A O 1
ATOM 2932 N N . ALA A 1 377 ? 1.644 -6.639 -2.718 1.00 98.25 377 ALA A N 1
ATOM 2933 C CA . ALA A 1 377 ? 2.892 -5.972 -2.370 1.00 98.25 377 ALA A CA 1
ATOM 2934 C C . ALA A 1 377 ? 3.393 -6.372 -0.975 1.00 98.25 377 ALA A C 1
ATOM 2936 O O . ALA A 1 377 ? 2.614 -6.504 -0.028 1.00 98.25 377 ALA A O 1
ATOM 2937 N N . VAL A 1 378 ? 4.712 -6.514 -0.846 1.00 97.88 378 VAL A N 1
ATOM 2938 C CA . VAL A 1 378 ? 5.432 -6.759 0.409 1.00 97.88 378 VAL A CA 1
ATOM 2939 C C . VAL A 1 378 ? 6.577 -5.760 0.537 1.00 97.88 378 VAL A C 1
ATOM 2941 O O . VAL A 1 378 ? 7.437 -5.686 -0.343 1.00 97.88 378 VAL A O 1
ATOM 2944 N N . ILE A 1 379 ? 6.614 -5.034 1.651 1.00 96.31 379 ILE A N 1
ATOM 2945 C CA . ILE A 1 379 ? 7.677 -4.090 2.005 1.00 96.31 379 ILE A CA 1
ATOM 2946 C C . ILE A 1 379 ? 8.286 -4.545 3.339 1.00 96.31 379 ILE A C 1
ATOM 2948 O O . ILE A 1 379 ? 7.626 -4.415 4.371 1.00 96.31 379 ILE A O 1
ATOM 2952 N N . PRO A 1 380 ? 9.500 -5.122 3.353 1.00 94.06 380 PRO A N 1
ATOM 2953 C CA . PRO A 1 380 ? 10.175 -5.489 4.592 1.00 94.06 380 PRO A CA 1
ATOM 2954 C C . PRO A 1 380 ? 10.606 -4.237 5.367 1.00 94.06 380 PRO A C 1
ATOM 2956 O O . PRO A 1 380 ? 10.933 -3.206 4.777 1.00 94.06 380 PRO A O 1
ATOM 2959 N N . ALA A 1 381 ? 10.613 -4.329 6.693 1.00 86.56 381 ALA A N 1
ATOM 2960 C CA . ALA A 1 381 ? 10.787 -3.172 7.558 1.00 86.56 381 ALA A CA 1
ATOM 2961 C C . ALA A 1 381 ? 12.222 -2.663 7.693 1.00 86.56 381 ALA A C 1
ATOM 2963 O O . ALA A 1 381 ? 12.452 -1.451 7.721 1.00 86.56 381 ALA A O 1
ATOM 2964 N N . VAL A 1 382 ? 13.168 -3.597 7.792 1.00 68.31 382 VAL A N 1
ATOM 2965 C CA . VAL A 1 382 ? 14.590 -3.325 7.989 1.00 68.31 382 VAL A CA 1
ATOM 2966 C C . VAL A 1 382 ? 15.351 -3.917 6.819 1.00 68.31 382 VAL A C 1
ATOM 2968 O O . VAL A 1 382 ? 15.556 -5.124 6.712 1.00 68.31 382 VAL A O 1
ATOM 2971 N N . ALA A 1 383 ? 15.775 -3.042 5.922 1.00 66.31 383 ALA A N 1
ATOM 2972 C CA . ALA A 1 383 ? 16.656 -3.376 4.823 1.00 66.31 383 ALA A CA 1
ATOM 2973 C C . ALA A 1 383 ? 17.764 -2.323 4.746 1.00 66.31 383 ALA A C 1
ATOM 2975 O O . ALA A 1 383 ? 17.646 -1.228 5.287 1.00 66.31 383 ALA A O 1
ATOM 2976 N N . ALA A 1 384 ? 18.859 -2.636 4.061 1.00 82.56 384 ALA A N 1
ATOM 2977 C CA . ALA A 1 384 ? 19.889 -1.642 3.763 1.00 82.56 384 ALA A CA 1
ATOM 2978 C C . ALA A 1 384 ? 19.408 -0.544 2.788 1.00 82.56 384 ALA A C 1
ATOM 2980 O O . ALA A 1 384 ? 20.042 0.501 2.677 1.00 82.56 384 ALA A O 1
ATOM 2981 N N . ALA A 1 385 ? 18.292 -0.789 2.100 1.00 89.94 385 ALA A N 1
ATOM 2982 C CA . ALA A 1 385 ? 17.621 0.109 1.170 1.00 89.94 385 ALA A CA 1
ATOM 2983 C C . ALA A 1 385 ? 16.124 -0.254 1.113 1.00 89.94 385 ALA A C 1
ATOM 2985 O O . ALA A 1 385 ? 15.801 -1.430 1.301 1.00 89.94 385 ALA A O 1
ATOM 2986 N N . PRO A 1 386 ? 15.206 0.687 0.843 1.00 93.00 386 PRO A N 1
ATOM 2987 C CA . PRO A 1 386 ? 13.795 0.362 0.681 1.00 93.00 386 PRO A CA 1
ATOM 2988 C C . PRO A 1 386 ? 13.569 -0.575 -0.501 1.00 93.00 386 PRO A C 1
ATOM 2990 O O . PRO A 1 386 ? 14.077 -0.336 -1.599 1.00 93.00 386 PRO A O 1
ATOM 2993 N N . VAL A 1 387 ? 12.783 -1.627 -0.268 1.00 94.81 387 VAL A N 1
ATOM 2994 C CA . VAL A 1 387 ? 12.436 -2.641 -1.267 1.00 94.81 387 VAL A CA 1
ATOM 2995 C C . VAL A 1 387 ? 10.937 -2.889 -1.255 1.00 94.81 387 VAL A C 1
ATOM 2997 O O . VAL A 1 387 ? 10.333 -3.010 -0.197 1.00 94.81 387 VAL A O 1
ATOM 3000 N N . ILE A 1 388 ? 10.347 -3.023 -2.435 1.00 96.94 388 ILE A N 1
ATOM 3001 C CA . ILE A 1 388 ? 8.952 -3.395 -2.636 1.00 96.94 388 ILE A CA 1
ATOM 3002 C C . ILE A 1 388 ? 8.937 -4.615 -3.543 1.00 96.94 388 ILE A C 1
ATOM 3004 O O . ILE A 1 388 ? 9.387 -4.558 -4.685 1.00 96.94 388 ILE A O 1
ATOM 3008 N N . ARG A 1 389 ? 8.432 -5.733 -3.031 1.00 97.69 389 ARG A N 1
ATOM 3009 C CA . ARG A 1 389 ? 8.221 -6.956 -3.809 1.00 97.69 389 ARG A CA 1
ATOM 3010 C C . ARG A 1 389 ? 6.762 -7.004 -4.213 1.00 97.69 389 ARG A C 1
ATOM 3012 O O . ARG A 1 389 ? 5.907 -6.873 -3.343 1.00 97.69 389 ARG A O 1
ATOM 3019 N N . VAL A 1 390 ? 6.480 -7.188 -5.493 1.00 98.50 390 VAL A N 1
ATOM 3020 C CA . VAL A 1 390 ? 5.119 -7.207 -6.021 1.00 98.50 390 VAL A CA 1
ATOM 3021 C C . VAL A 1 390 ? 4.909 -8.453 -6.861 1.00 98.50 390 VAL A C 1
ATOM 3023 O O . VAL A 1 390 ? 5.680 -8.723 -7.776 1.00 98.50 390 VAL A O 1
ATOM 3026 N N . ASN A 1 391 ? 3.837 -9.177 -6.560 1.00 98.38 391 ASN A N 1
ATOM 3027 C CA . ASN A 1 391 ? 3.235 -10.135 -7.474 1.00 98.38 391 ASN A CA 1
ATOM 3028 C C . ASN A 1 391 ? 2.089 -9.424 -8.202 1.00 98.38 391 ASN A C 1
ATOM 3030 O O . ASN A 1 391 ? 1.118 -8.985 -7.577 1.00 98.38 391 ASN A O 1
ATOM 3034 N N . ALA A 1 392 ? 2.246 -9.256 -9.510 1.00 98.50 392 ALA A N 1
ATOM 3035 C CA . ALA A 1 3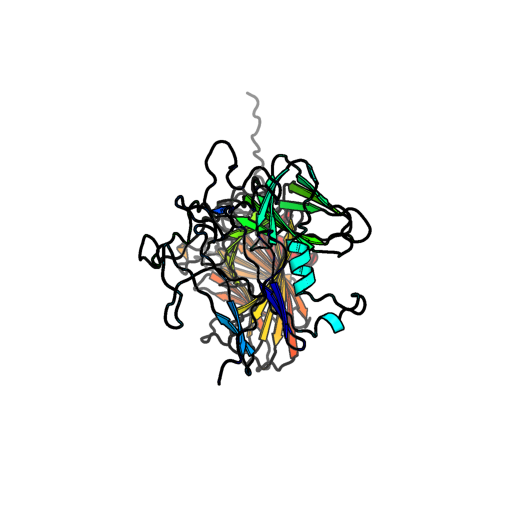92 ? 1.295 -8.597 -10.385 1.00 98.50 392 ALA A CA 1
ATOM 3036 C C . ALA A 1 392 ? 0.555 -9.644 -11.208 1.00 98.50 392 ALA A C 1
ATOM 3038 O O . ALA A 1 392 ? 1.169 -10.409 -11.949 1.00 98.50 392 ALA A O 1
ATOM 3039 N N . ARG A 1 393 ? -0.775 -9.648 -11.129 1.00 98.25 393 ARG A N 1
ATOM 3040 C CA . ARG A 1 393 ? -1.631 -10.583 -11.860 1.00 98.25 393 ARG A CA 1
ATOM 3041 C C . ARG A 1 393 ? -2.705 -9.859 -12.658 1.00 98.25 393 ARG A C 1
ATOM 3043 O O . ARG A 1 393 ? -3.386 -8.975 -12.138 1.00 98.25 393 ARG A O 1
ATOM 3050 N N . LEU A 1 394 ? -2.895 -10.308 -13.893 1.00 97.31 394 LEU A N 1
ATOM 3051 C CA . LEU A 1 394 ? -4.007 -9.941 -14.759 1.00 97.31 394 LEU A CA 1
ATOM 3052 C C . LEU A 1 394 ? -4.900 -11.158 -14.996 1.00 97.31 394 LEU A C 1
ATOM 3054 O O . LEU A 1 394 ? -4.409 -12.202 -15.418 1.00 97.31 394 LEU A O 1
ATOM 3058 N N . ASP A 1 395 ? -6.209 -11.003 -14.819 1.00 96.81 395 ASP A N 1
ATOM 3059 C CA . ASP A 1 395 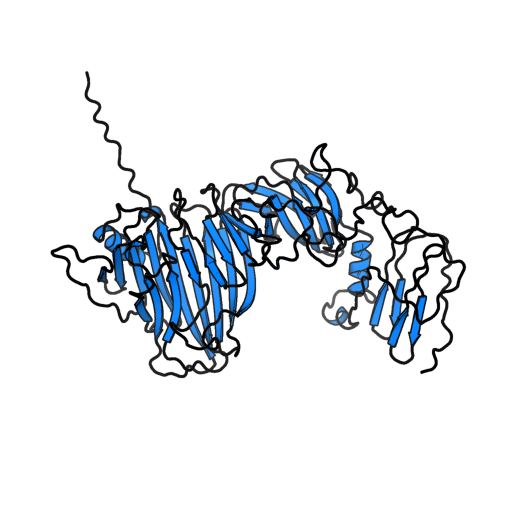? -7.212 -11.959 -15.298 1.00 96.81 395 ASP A CA 1
ATOM 3060 C C . ASP A 1 395 ? -8.108 -11.295 -16.351 1.00 96.81 395 ASP A C 1
ATOM 3062 O O . ASP A 1 395 ? -8.794 -10.314 -16.056 1.00 96.81 395 ASP A O 1
ATOM 3066 N N . VAL A 1 396 ? -8.158 -11.842 -17.567 1.00 95.25 396 VAL A N 1
ATOM 3067 C CA . VAL A 1 396 ? -9.101 -11.401 -18.605 1.00 95.25 396 VAL A CA 1
ATOM 3068 C C . VAL A 1 396 ? -10.469 -12.021 -18.320 1.00 95.25 396 VAL A C 1
ATOM 3070 O O . VAL A 1 396 ? -10.659 -13.232 -18.421 1.00 95.25 396 VAL A O 1
ATOM 3073 N N . LEU A 1 397 ? -11.439 -11.182 -17.961 1.00 95.19 397 LEU A N 1
ATOM 3074 C CA . LEU A 1 397 ? -12.784 -11.605 -17.561 1.00 95.19 397 LEU A CA 1
ATOM 3075 C C . LEU A 1 397 ? -13.748 -11.728 -18.744 1.00 95.19 397 LEU A C 1
ATOM 3077 O O . LEU A 1 397 ? -14.704 -12.491 -18.665 1.00 95.19 397 LEU A O 1
ATOM 3081 N N . ARG A 1 398 ? -13.526 -10.963 -19.820 1.00 92.06 398 ARG A N 1
ATOM 3082 C CA . ARG A 1 398 ? -14.363 -10.985 -21.032 1.00 92.06 398 ARG A CA 1
ATOM 3083 C C . ARG A 1 398 ? -13.506 -10.989 -22.296 1.00 92.06 398 ARG A C 1
ATOM 3085 O O . ARG A 1 398 ? -13.275 -12.033 -22.887 1.00 92.06 398 ARG A O 1
ATOM 3092 N N . GLN A 1 399 ? -13.007 -9.826 -22.694 1.00 87.88 399 GLN A N 1
ATOM 3093 C CA . GLN A 1 399 ? -12.161 -9.669 -23.872 1.00 87.88 399 GLN A CA 1
ATOM 3094 C C . GLN A 1 399 ? -11.252 -8.455 -23.684 1.00 87.88 399 GLN A C 1
ATOM 3096 O O . GLN A 1 399 ? -11.705 -7.418 -23.191 1.00 87.88 399 GLN A O 1
ATOM 3101 N N . TRP A 1 400 ? -9.985 -8.576 -24.070 1.00 88.62 400 TRP A N 1
ATOM 3102 C CA . TRP A 1 400 ? -9.039 -7.462 -24.103 1.00 88.62 400 TRP A CA 1
ATOM 3103 C C . TRP A 1 400 ? -8.545 -7.253 -25.530 1.00 88.62 400 TRP A C 1
ATOM 3105 O O . TRP A 1 400 ? -7.882 -8.116 -26.091 1.00 88.62 400 TRP A O 1
ATOM 3115 N N . ASP A 1 401 ? -8.891 -6.118 -26.127 1.00 88.25 401 ASP A N 1
ATOM 3116 C CA . ASP A 1 401 ? -8.742 -5.924 -27.577 1.00 88.25 401 ASP A CA 1
ATOM 3117 C C . ASP A 1 401 ? -7.333 -5.519 -28.012 1.00 88.25 401 ASP A C 1
ATOM 3119 O O . ASP A 1 401 ? -7.066 -5.429 -29.207 1.00 88.25 401 ASP A O 1
ATOM 3123 N N . LEU A 1 402 ? -6.443 -5.240 -27.059 1.00 85.75 402 LEU A N 1
ATOM 3124 C CA . LEU A 1 402 ? -5.131 -4.674 -27.340 1.00 85.75 402 LEU A CA 1
ATOM 3125 C C . LEU A 1 402 ? -4.031 -5.733 -27.202 1.00 85.75 402 LEU A C 1
ATOM 3127 O O . LEU A 1 402 ? -4.125 -6.599 -26.333 1.00 85.75 402 LEU A O 1
ATOM 3131 N N . PRO A 1 403 ? -2.988 -5.675 -28.046 1.00 80.88 403 PRO A N 1
ATOM 3132 C CA . PRO A 1 403 ? -1.901 -6.652 -28.023 1.00 80.88 403 PRO A CA 1
ATOM 3133 C C . PRO A 1 403 ? -0.940 -6.439 -26.848 1.00 80.88 403 PRO A C 1
ATOM 3135 O O . PRO A 1 403 ? -0.290 -7.382 -26.415 1.00 80.88 403 PRO A O 1
ATOM 3138 N N . GLY A 1 404 ? -0.849 -5.214 -26.327 1.00 85.75 404 GLY A N 1
ATOM 3139 C CA . GLY A 1 404 ? -0.023 -4.878 -25.174 1.00 85.75 404 GLY A CA 1
ATOM 3140 C C . GLY A 1 404 ? -0.843 -4.783 -23.895 1.00 85.75 404 GLY A C 1
ATOM 3141 O O . GLY A 1 404 ? -2.033 -4.442 -23.913 1.00 85.75 404 GLY A O 1
ATOM 3142 N N . ILE A 1 405 ? -0.194 -5.069 -22.770 1.00 91.62 405 ILE A N 1
ATOM 3143 C CA . ILE A 1 405 ? -0.658 -4.601 -21.469 1.00 91.62 405 ILE A CA 1
ATOM 3144 C C . ILE A 1 405 ? 0.512 -4.411 -20.502 1.00 91.62 405 ILE A C 1
ATOM 3146 O O . ILE A 1 405 ? 1.328 -5.301 -20.268 1.00 91.62 405 ILE A O 1
ATOM 3150 N N . GLN A 1 406 ? 0.579 -3.220 -19.923 1.00 93.50 406 GLN A N 1
ATOM 3151 C CA . GLN A 1 406 ? 1.591 -2.803 -18.970 1.00 93.50 406 GLN A CA 1
ATOM 3152 C C . GLN A 1 406 ? 1.243 -3.296 -17.567 1.00 93.50 406 GLN A C 1
ATOM 3154 O O . GLN A 1 406 ? 0.127 -3.077 -17.097 1.00 93.50 406 GLN A O 1
ATOM 3159 N N . TYR A 1 407 ? 2.204 -3.921 -16.886 1.00 95.50 407 TYR A N 1
ATOM 3160 C CA . TYR A 1 407 ? 2.081 -4.313 -15.472 1.00 95.50 407 TYR A CA 1
ATOM 3161 C C . TYR A 1 407 ? 2.892 -3.427 -14.532 1.00 95.50 407 TYR A C 1
ATOM 3163 O O . TYR A 1 407 ? 2.643 -3.424 -13.329 1.00 95.50 407 TYR A O 1
ATOM 3171 N N . LEU A 1 408 ? 3.866 -2.690 -15.068 1.00 95.94 408 LEU A N 1
ATOM 3172 C CA . LEU A 1 408 ? 4.728 -1.809 -14.297 1.00 95.94 408 LEU A CA 1
ATOM 3173 C C . LEU A 1 408 ? 5.056 -0.555 -15.111 1.00 95.94 408 LEU A C 1
ATOM 3175 O O . LEU A 1 408 ? 5.547 -0.638 -16.239 1.00 95.94 408 LEU A O 1
ATOM 3179 N N . ASN A 1 409 ? 4.781 0.609 -14.516 1.00 93.44 409 ASN A N 1
ATOM 3180 C CA . ASN A 1 409 ? 5.274 1.903 -14.976 1.00 93.44 409 ASN A CA 1
ATOM 3181 C C . ASN A 1 409 ? 5.954 2.656 -13.838 1.00 93.44 409 ASN A C 1
ATOM 3183 O O . ASN A 1 409 ? 5.318 2.914 -12.817 1.00 93.44 409 ASN A O 1
ATOM 3187 N N . SER A 1 410 ? 7.214 3.038 -14.008 1.00 93.81 410 SER A N 1
ATOM 3188 C CA . SER A 1 410 ? 7.917 3.844 -13.012 1.00 93.81 410 SER A CA 1
ATOM 3189 C C . SER A 1 410 ? 8.115 5.275 -13.503 1.00 93.81 410 SER A C 1
ATOM 3191 O O . SER A 1 410 ? 8.791 5.483 -14.509 1.00 93.81 410 SER A O 1
ATOM 3193 N N . TYR A 1 411 ? 7.597 6.243 -12.742 1.00 93.25 411 TYR A N 1
ATOM 3194 C CA . TYR A 1 411 ? 7.798 7.676 -12.956 1.00 93.25 411 TYR A CA 1
ATOM 3195 C C . TYR A 1 411 ? 8.811 8.215 -11.937 1.00 93.25 411 TYR A C 1
ATOM 3197 O O . TYR A 1 411 ? 8.445 8.473 -10.781 1.00 93.25 411 TYR A O 1
ATOM 3205 N N . PRO A 1 412 ? 10.088 8.381 -12.317 1.00 91.50 412 PRO A N 1
ATOM 3206 C CA . PRO A 1 412 ? 11.099 8.950 -11.440 1.00 91.50 412 PRO A CA 1
ATOM 3207 C C . PRO A 1 412 ? 10.810 10.418 -11.121 1.00 91.50 412 PRO A C 1
ATOM 3209 O O . PRO A 1 412 ? 11.220 10.859 -10.057 1.00 91.50 412 PRO A O 1
ATOM 3212 N N . GLU A 1 413 ? 10.116 11.160 -11.994 1.00 89.94 413 GLU A N 1
ATOM 3213 C CA . GLU A 1 413 ? 9.844 12.603 -11.890 1.00 89.94 413 GLU A CA 1
ATOM 3214 C C . GLU A 1 413 ? 8.421 12.942 -12.386 1.00 89.94 413 GLU A C 1
ATOM 3216 O O . GLU A 1 413 ? 7.857 12.217 -13.201 1.00 89.94 413 GLU A O 1
ATOM 3221 N N . ASN A 1 414 ? 7.838 14.046 -11.904 1.00 86.12 414 ASN A N 1
ATOM 3222 C CA . ASN A 1 414 ? 6.530 14.575 -12.325 1.00 86.12 414 ASN A CA 1
ATOM 3223 C C . ASN A 1 414 ? 6.625 15.621 -13.458 1.00 86.12 414 ASN A C 1
ATOM 3225 O O . ASN A 1 414 ? 5.633 16.277 -13.776 1.00 86.12 414 ASN A O 1
ATOM 3229 N N . SER A 1 415 ? 7.802 15.796 -14.057 1.00 87.00 415 SER A N 1
ATOM 3230 C CA . SER A 1 415 ? 8.075 16.786 -15.099 1.00 87.00 415 SER A CA 1
ATOM 3231 C C . SER A 1 415 ? 8.439 16.113 -16.417 1.00 87.00 415 SER A C 1
ATOM 3233 O O . SER A 1 415 ? 9.250 15.188 -16.470 1.00 87.00 415 SER A O 1
ATOM 3235 N N . TRP A 1 416 ? 7.867 16.627 -17.502 1.00 84.31 416 TRP A N 1
ATOM 3236 C CA . TRP A 1 416 ? 8.228 16.260 -18.870 1.00 84.31 416 TRP A CA 1
ATOM 3237 C C . TRP A 1 416 ? 9.479 17.004 -19.371 1.00 84.31 416 TRP A C 1
ATOM 3239 O O . TRP A 1 416 ? 9.961 16.737 -20.466 1.00 84.31 416 TRP A O 1
ATOM 3249 N N . GLN A 1 417 ? 10.011 17.952 -18.591 1.00 87.25 417 GLN A N 1
ATOM 3250 C CA . GLN A 1 417 ? 11.175 18.750 -18.971 1.00 87.25 417 GLN A CA 1
ATOM 3251 C C . GLN A 1 417 ? 12.476 17.978 -18.692 1.00 87.25 417 GLN A C 1
ATOM 3253 O O . GLN A 1 417 ? 12.772 17.705 -17.526 1.00 87.25 417 GLN A O 1
ATOM 3258 N N . PRO A 1 418 ? 13.322 17.703 -19.705 1.00 85.69 418 PRO A N 1
ATOM 3259 C CA . PRO A 1 418 ? 14.544 16.916 -19.516 1.00 85.69 418 PRO A CA 1
ATOM 3260 C C . PRO A 1 418 ? 15.528 17.464 -18.475 1.00 85.69 418 PRO A C 1
ATOM 3262 O O . PRO A 1 418 ? 16.233 16.697 -17.820 1.00 85.69 418 PRO A O 1
ATOM 3265 N N . ARG A 1 419 ? 15.565 18.789 -18.289 1.00 85.31 419 ARG A N 1
ATOM 3266 C CA . ARG A 1 419 ? 16.415 19.462 -17.289 1.00 85.31 419 ARG A CA 1
ATOM 3267 C C . ARG A 1 419 ? 16.038 19.134 -15.839 1.00 85.31 419 ARG A C 1
ATOM 3269 O O . ARG A 1 419 ? 16.898 19.205 -14.969 1.00 85.31 419 ARG A O 1
ATOM 3276 N N . ASP A 1 420 ? 14.781 18.763 -15.596 1.00 88.00 420 ASP A N 1
ATOM 3277 C CA . ASP A 1 420 ? 14.270 18.447 -14.257 1.00 88.00 420 ASP A CA 1
ATOM 3278 C C . ASP A 1 420 ? 14.507 16.973 -13.899 1.00 88.00 420 ASP A C 1
ATOM 3280 O O . ASP A 1 420 ? 14.380 16.567 -12.744 1.00 88.00 420 ASP A O 1
ATOM 3284 N N . TRP A 1 421 ? 14.839 16.140 -14.887 1.00 89.44 421 TRP A N 1
ATOM 3285 C CA . TRP A 1 421 ? 15.001 14.712 -14.677 1.00 89.44 421 TRP A CA 1
ATOM 3286 C C . TRP A 1 421 ? 16.194 14.412 -13.758 1.00 89.44 421 TRP A C 1
ATOM 3288 O O . TRP A 1 421 ? 17.261 15.005 -13.904 1.00 89.44 421 TRP A O 1
ATOM 3298 N N . PRO A 1 422 ? 16.082 13.458 -12.822 1.00 88.06 422 PRO A N 1
ATOM 3299 C CA . PRO A 1 422 ? 17.131 13.213 -11.829 1.00 88.06 422 PRO A CA 1
ATOM 3300 C C . PRO A 1 422 ? 18.287 12.349 -12.344 1.00 88.06 422 PRO A C 1
ATOM 3302 O O . PRO A 1 422 ? 19.381 12.431 -11.793 1.00 88.06 422 PRO A O 1
ATOM 3305 N N . CYS A 1 423 ? 18.022 11.531 -13.364 1.00 89.00 423 CYS A N 1
ATOM 3306 C CA . CYS A 1 423 ? 18.912 10.510 -13.911 1.00 89.00 423 CYS A CA 1
ATOM 3307 C C . CYS A 1 423 ? 19.344 10.884 -15.331 1.00 89.00 423 CYS A C 1
ATOM 3309 O O . CYS A 1 423 ? 18.721 11.745 -15.953 1.00 89.00 423 CYS A O 1
ATOM 3311 N N . ASP A 1 424 ? 20.348 10.189 -15.861 1.00 85.25 424 ASP A N 1
ATOM 3312 C CA . ASP A 1 424 ? 20.910 10.466 -17.192 1.00 85.25 424 ASP A CA 1
ATOM 3313 C C . ASP A 1 424 ? 20.851 9.244 -18.119 1.00 85.25 424 ASP A C 1
ATOM 3315 O O . ASP A 1 424 ? 20.848 9.379 -19.349 1.00 85.25 424 ASP A O 1
ATOM 3319 N N . TRP A 1 425 ? 20.789 8.047 -17.529 1.00 89.50 425 TRP A N 1
ATOM 3320 C CA . TRP A 1 425 ? 20.854 6.779 -18.235 1.00 89.50 425 TRP A CA 1
ATOM 3321 C C . TRP A 1 425 ? 19.980 5.688 -17.601 1.00 89.50 425 TRP A C 1
ATOM 3323 O O . TRP A 1 425 ? 19.576 5.742 -16.436 1.00 89.50 425 TRP A O 1
ATOM 3333 N N . VAL A 1 426 ? 19.687 4.672 -18.412 1.00 92.06 426 VAL A N 1
ATOM 3334 C CA . VAL A 1 426 ? 19.159 3.373 -17.983 1.00 92.06 426 VAL A CA 1
ATOM 3335 C C . VAL A 1 426 ? 20.085 2.262 -18.466 1.00 92.06 426 VAL A C 1
ATOM 3337 O O . VAL A 1 426 ? 20.630 2.342 -19.568 1.00 92.06 426 VAL A O 1
ATOM 3340 N N . VAL A 1 427 ? 20.230 1.228 -17.643 1.00 92.88 427 VAL A N 1
ATOM 3341 C CA . VAL A 1 427 ? 20.921 -0.030 -17.942 1.00 92.88 427 VAL A CA 1
ATOM 3342 C C . VAL A 1 427 ? 19.918 -1.162 -17.776 1.00 92.88 427 VAL A C 1
ATOM 3344 O O . VAL A 1 427 ? 19.195 -1.221 -16.781 1.00 92.88 427 VAL A O 1
ATOM 3347 N N . LEU A 1 428 ? 19.891 -2.072 -18.740 1.00 93.50 428 LEU A N 1
ATOM 3348 C CA . LEU A 1 428 ? 19.104 -3.292 -18.704 1.00 93.50 428 LEU A CA 1
ATOM 3349 C C . LEU A 1 428 ? 20.015 -4.489 -18.949 1.00 93.50 428 LEU A C 1
ATOM 3351 O O . LEU A 1 428 ? 20.908 -4.429 -19.794 1.00 93.50 428 LEU A O 1
ATOM 3355 N N . VAL A 1 429 ? 19.769 -5.576 -18.227 1.00 94.19 429 VAL A N 1
ATOM 3356 C CA . VAL A 1 429 ? 20.428 -6.864 -18.445 1.00 94.19 429 VAL A CA 1
ATOM 3357 C C . VAL A 1 429 ? 19.356 -7.943 -18.482 1.00 94.19 429 VAL A C 1
ATOM 3359 O O . VAL A 1 429 ? 18.557 -8.050 -17.548 1.00 94.19 429 VAL A O 1
ATOM 3362 N N . ASP A 1 430 ? 19.306 -8.715 -19.564 1.00 92.62 430 ASP A N 1
ATOM 3363 C CA . ASP A 1 430 ? 18.378 -9.841 -19.694 1.00 92.62 430 ASP A CA 1
ATOM 3364 C C . ASP A 1 430 ? 19.002 -11.163 -19.215 1.00 92.62 430 ASP A C 1
ATOM 3366 O O . ASP A 1 430 ? 20.193 -11.249 -18.905 1.00 92.62 430 ASP A O 1
ATOM 3370 N N . ALA A 1 431 ? 18.192 -12.221 -19.170 1.00 90.88 431 ALA A N 1
ATOM 3371 C CA . ALA A 1 431 ? 18.628 -13.550 -18.747 1.00 90.88 431 ALA A CA 1
ATOM 3372 C C . ALA A 1 431 ? 19.760 -14.166 -19.601 1.00 90.88 431 ALA A C 1
ATOM 3374 O O . ALA A 1 431 ? 20.429 -15.080 -19.124 1.00 90.88 431 ALA A O 1
ATOM 3375 N N . SER A 1 432 ? 19.989 -13.692 -20.833 1.00 89.38 432 SER A N 1
ATOM 3376 C CA . SER A 1 432 ? 21.101 -14.143 -21.687 1.00 89.38 432 SER A CA 1
ATOM 3377 C C . SER A 1 432 ? 22.424 -13.438 -21.366 1.00 89.38 432 SER A C 1
ATOM 3379 O O . SER A 1 432 ? 23.474 -13.810 -21.888 1.00 89.38 432 SER A O 1
ATOM 3381 N N . GLY A 1 433 ? 22.387 -12.419 -20.502 1.00 88.75 433 GLY A N 1
ATOM 3382 C CA . GLY A 1 433 ? 23.529 -11.569 -20.185 1.00 88.75 433 GLY A CA 1
ATOM 3383 C C . GLY A 1 433 ? 23.719 -10.414 -21.168 1.00 88.75 433 GLY A C 1
ATOM 3384 O O . GLY A 1 433 ? 24.705 -9.680 -21.044 1.00 88.75 433 GLY A O 1
ATOM 3385 N N . ARG A 1 434 ? 22.789 -10.215 -22.115 1.00 90.19 434 ARG A N 1
ATOM 3386 C CA . ARG A 1 434 ? 22.808 -9.064 -23.019 1.00 90.19 434 ARG A CA 1
ATOM 3387 C C . ARG A 1 434 ? 22.629 -7.792 -22.199 1.00 90.19 434 ARG A C 1
ATOM 3389 O O . ARG A 1 434 ? 21.648 -7.647 -21.472 1.00 90.19 434 ARG A O 1
ATOM 3396 N N . VAL A 1 435 ? 23.578 -6.872 -22.337 1.00 89.62 435 VAL A N 1
ATOM 3397 C CA . VAL A 1 435 ? 23.547 -5.553 -21.698 1.00 89.62 435 VAL A CA 1
ATOM 3398 C C . VAL A 1 435 ? 23.043 -4.526 -22.700 1.00 89.62 435 VAL A C 1
ATOM 3400 O O . VAL A 1 435 ? 23.495 -4.493 -23.843 1.00 89.62 435 VAL A O 1
ATOM 3403 N N . MET A 1 436 ? 22.111 -3.684 -22.269 1.00 86.44 436 MET A N 1
ATOM 3404 C CA . MET A 1 436 ? 21.495 -2.654 -23.097 1.00 86.44 436 MET A CA 1
ATOM 3405 C C . MET A 1 436 ? 21.476 -1.333 -22.323 1.00 86.44 436 MET A C 1
ATOM 3407 O O . MET A 1 436 ? 21.039 -1.287 -21.175 1.00 86.44 436 MET A O 1
ATOM 3411 N N . GLU A 1 437 ? 21.957 -0.255 -22.943 1.00 85.00 437 GLU A N 1
ATOM 3412 C CA . GLU A 1 437 ? 22.099 1.058 -22.300 1.00 85.00 437 GLU A CA 1
ATOM 3413 C C . GLU A 1 437 ? 21.396 2.147 -23.112 1.00 85.00 437 GLU A C 1
ATOM 3415 O O . GLU A 1 437 ? 21.502 2.192 -24.338 1.00 85.00 437 GLU A O 1
ATOM 3420 N N . ARG A 1 438 ? 20.716 3.083 -22.447 1.00 80.62 438 ARG A N 1
ATOM 3421 C CA . ARG A 1 438 ? 20.140 4.255 -23.120 1.00 80.62 438 ARG A CA 1
ATOM 3422 C C . ARG A 1 438 ? 20.400 5.524 -22.327 1.00 80.62 438 ARG A C 1
ATOM 3424 O O . ARG A 1 438 ? 20.079 5.593 -21.147 1.00 80.62 438 ARG A O 1
ATOM 3431 N N . PHE A 1 439 ? 20.912 6.534 -23.024 1.00 79.50 439 PHE A N 1
ATOM 3432 C CA . PHE A 1 439 ? 21.084 7.903 -22.540 1.00 79.50 439 PHE A CA 1
ATOM 3433 C C . PHE A 1 439 ? 19.910 8.754 -23.007 1.00 79.50 439 PHE A C 1
ATOM 3435 O O . PHE A 1 439 ? 19.389 8.548 -24.111 1.00 79.50 439 PHE A O 1
ATOM 3442 N N . PHE A 1 440 ? 19.483 9.689 -22.171 1.00 78.56 440 PHE A N 1
ATOM 3443 C CA . PHE A 1 440 ? 18.342 10.554 -22.485 1.00 78.56 440 PHE A CA 1
ATOM 3444 C C . PHE A 1 440 ? 18.516 12.010 -22.039 1.00 78.56 440 PHE A C 1
ATOM 3446 O O . PHE A 1 440 ? 17.684 12.839 -22.399 1.00 78.56 440 PHE A O 1
ATOM 3453 N N . LYS A 1 441 ? 19.607 12.339 -21.339 1.00 73.56 441 LYS A N 1
ATOM 3454 C CA . LYS A 1 441 ? 20.172 13.697 -21.313 1.00 73.56 441 LYS A CA 1
ATOM 3455 C C . LYS A 1 441 ? 21.399 13.763 -22.223 1.00 73.56 441 LYS A C 1
ATOM 3457 O O . LYS A 1 441 ? 21.850 12.713 -22.677 1.00 73.56 441 LYS A O 1
ATOM 3462 N N . GLU A 1 442 ? 21.852 14.976 -22.549 1.00 58.34 442 GLU A N 1
ATOM 3463 C CA . GLU A 1 442 ? 22.862 15.272 -23.579 1.00 58.34 442 GLU A CA 1
ATOM 3464 C C . GLU A 1 442 ? 23.959 14.209 -23.719 1.00 58.34 442 GLU A C 1
ATOM 3466 O O . GLU A 1 442 ? 24.544 13.726 -22.749 1.00 58.34 442 GLU A O 1
ATOM 3471 N N . ARG A 1 443 ? 24.231 13.849 -24.974 1.00 53.84 443 ARG A N 1
ATOM 3472 C CA . ARG A 1 443 ? 25.257 12.878 -25.337 1.00 53.84 443 ARG A CA 1
ATOM 3473 C C . ARG A 1 443 ? 26.628 13.478 -25.030 1.00 53.84 443 ARG A C 1
ATOM 3475 O O . ARG A 1 443 ? 27.046 14.399 -25.725 1.00 53.84 443 ARG A O 1
ATOM 3482 N N . LEU A 1 444 ? 27.346 12.925 -24.052 1.00 52.91 444 LEU A N 1
ATOM 3483 C CA . LEU A 1 444 ? 28.768 13.236 -23.895 1.00 52.91 444 LEU A CA 1
ATOM 3484 C C . LEU A 1 444 ? 29.543 12.659 -25.089 1.00 52.91 444 LEU A C 1
ATOM 3486 O O . LEU A 1 444 ? 29.217 11.580 -25.604 1.00 52.91 444 LEU A O 1
ATOM 3490 N N . GLU A 1 445 ? 30.560 13.386 -25.541 1.00 48.38 445 GLU A N 1
ATOM 3491 C CA . GLU A 1 445 ? 31.415 12.983 -26.655 1.00 48.38 445 GLU A CA 1
ATOM 3492 C C . GLU A 1 445 ? 31.996 11.573 -26.403 1.00 48.38 445 GLU A C 1
ATOM 3494 O O . GLU A 1 445 ? 32.423 11.244 -25.298 1.00 48.38 445 GLU A O 1
ATOM 3499 N N . GLY A 1 446 ? 31.918 10.684 -27.401 1.00 52.94 446 GLY A N 1
ATOM 3500 C CA . GLY A 1 446 ? 32.348 9.280 -27.276 1.00 52.94 446 GLY A CA 1
ATOM 3501 C C . GLY A 1 446 ? 31.288 8.275 -26.789 1.00 52.94 446 GLY A C 1
ATOM 3502 O O . GLY A 1 446 ? 31.521 7.068 -26.863 1.00 52.94 446 GLY A O 1
ATOM 3503 N N . GLN A 1 447 ? 30.092 8.705 -26.365 1.00 50.97 447 GLN A N 1
ATOM 3504 C CA . GLN A 1 447 ? 29.024 7.768 -25.982 1.00 50.97 447 GLN A CA 1
ATOM 3505 C C . GLN A 1 447 ? 28.326 7.157 -27.211 1.00 50.97 447 GLN A C 1
ATOM 3507 O O . GLN A 1 447 ? 27.878 7.875 -28.113 1.00 50.97 447 GLN A O 1
ATOM 3512 N N . ARG A 1 448 ? 28.202 5.821 -27.260 1.00 51.56 448 ARG A N 1
ATOM 3513 C CA . ARG A 1 448 ? 27.367 5.101 -28.240 1.00 51.56 448 ARG A CA 1
ATOM 3514 C C . ARG A 1 448 ? 25.949 4.962 -27.683 1.00 51.56 448 ARG A C 1
ATOM 3516 O O . ARG A 1 448 ? 25.773 4.563 -26.538 1.00 51.56 448 ARG A O 1
ATOM 3523 N N . ARG A 1 449 ? 24.936 5.277 -28.495 1.00 51.50 449 ARG A N 1
ATOM 3524 C CA . ARG A 1 449 ? 23.538 4.931 -28.196 1.00 51.50 449 ARG A CA 1
ATOM 3525 C C . ARG A 1 449 ? 23.459 3.403 -28.149 1.00 51.50 449 ARG A C 1
ATOM 3527 O O . ARG A 1 449 ? 23.792 2.779 -29.151 1.00 51.50 449 ARG A O 1
ATOM 3534 N N . GLY A 1 450 ? 23.098 2.817 -27.009 1.00 48.88 450 GLY A N 1
ATOM 3535 C CA . GLY A 1 450 ? 22.886 1.373 -26.942 1.00 48.88 450 GLY A CA 1
ATOM 3536 C C . GLY A 1 450 ? 21.622 0.960 -27.695 1.00 48.88 450 GLY A C 1
ATOM 3537 O O . GLY A 1 450 ? 20.786 1.802 -28.053 1.00 48.88 450 GLY A O 1
ATOM 3538 N N . ASP A 1 451 ? 21.511 -0.340 -27.961 1.00 49.34 451 ASP A N 1
ATOM 3539 C CA . ASP A 1 451 ? 20.368 -0.909 -28.667 1.00 49.34 451 ASP A CA 1
ATOM 3540 C C . ASP A 1 451 ? 19.064 -0.621 -27.911 1.00 49.34 451 ASP A C 1
ATOM 3542 O O . ASP A 1 451 ? 19.027 -0.706 -26.677 1.00 49.34 451 ASP A O 1
ATOM 3546 N N . PRO A 1 452 ? 17.961 -0.310 -28.615 1.00 52.88 452 PRO A N 1
ATOM 3547 C CA . PRO A 1 452 ? 16.659 -0.338 -27.981 1.00 52.88 452 PRO A CA 1
ATOM 3548 C C . PRO A 1 452 ? 16.388 -1.759 -27.483 1.00 52.88 452 PRO A C 1
ATOM 3550 O O . PRO A 1 452 ? 16.447 -2.723 -28.245 1.00 52.88 452 PRO A O 1
ATOM 3553 N N . VAL A 1 453 ? 16.050 -1.882 -26.203 1.00 55.59 453 VAL A N 1
ATOM 3554 C CA . VAL A 1 453 ? 15.391 -3.090 -25.710 1.00 55.59 453 VAL A CA 1
ATOM 3555 C C . VAL A 1 453 ? 13.967 -3.000 -26.204 1.00 55.59 453 VAL A C 1
ATOM 3557 O O . VAL A 1 453 ? 13.220 -2.149 -25.729 1.00 55.59 453 VAL A O 1
ATOM 3560 N N . THR A 1 454 ? 13.613 -3.804 -27.195 1.00 65.69 454 THR A N 1
ATOM 3561 C CA . THR A 1 454 ? 12.209 -4.002 -27.536 1.00 65.69 454 THR A CA 1
ATOM 3562 C C . THR A 1 454 ? 11.662 -5.135 -26.705 1.00 65.69 454 THR A C 1
ATOM 3564 O O . THR A 1 454 ? 10.653 -4.919 -26.058 1.00 65.69 454 THR A O 1
ATOM 3567 N N . GLU A 1 455 ? 12.350 -6.277 -26.633 1.00 80.62 455 GLU A N 1
ATOM 3568 C CA . GLU A 1 455 ? 11.777 -7.538 -26.154 1.00 80.62 455 GLU A CA 1
ATOM 3569 C C . GLU A 1 455 ? 12.722 -8.325 -25.234 1.00 80.62 455 GLU A C 1
ATOM 3571 O O . GLU A 1 455 ? 13.943 -8.258 -25.373 1.00 80.62 455 GLU A O 1
ATOM 3576 N N . TRP A 1 456 ? 12.156 -9.089 -24.297 1.00 85.75 456 TRP A N 1
ATOM 3577 C CA . TRP A 1 456 ? 12.875 -10.046 -23.450 1.00 85.75 456 TRP A CA 1
ATOM 3578 C C . TRP A 1 456 ? 11.961 -11.199 -23.006 1.00 85.75 456 TRP A C 1
ATOM 3580 O O . TRP A 1 456 ? 10.734 -11.139 -23.131 1.00 85.75 456 TRP A O 1
ATOM 3590 N N . ARG A 1 457 ? 12.574 -12.265 -22.471 1.00 83.31 457 ARG A N 1
ATOM 3591 C CA . ARG A 1 457 ? 11.888 -13.446 -21.918 1.00 83.31 457 ARG A CA 1
ATOM 3592 C C . ARG A 1 457 ? 12.470 -13.835 -20.560 1.00 83.31 457 ARG A C 1
ATOM 3594 O O . ARG A 1 457 ? 13.649 -13.606 -20.292 1.00 83.31 457 ARG A O 1
ATOM 3601 N N . ASN A 1 458 ? 11.658 -14.488 -19.732 1.00 86.69 458 ASN A N 1
ATOM 3602 C CA . ASN A 1 458 ? 11.998 -15.053 -18.419 1.00 86.69 458 ASN A CA 1
ATOM 3603 C C . ASN A 1 458 ? 12.332 -14.044 -17.318 1.00 86.69 458 ASN A C 1
ATOM 3605 O O . ASN A 1 458 ? 11.586 -13.951 -16.343 1.00 86.69 458 ASN A O 1
ATOM 3609 N N . ARG A 1 459 ? 13.462 -13.327 -17.423 1.00 93.56 459 ARG A N 1
ATOM 3610 C CA . ARG A 1 459 ? 13.944 -12.394 -16.389 1.00 93.56 459 ARG A CA 1
ATOM 3611 C C . ARG A 1 459 ? 14.609 -11.157 -16.986 1.00 93.56 459 ARG A C 1
ATOM 3613 O O . ARG A 1 459 ? 15.307 -11.257 -17.995 1.00 93.56 459 ARG A O 1
ATOM 3620 N N . LEU A 1 460 ? 14.459 -10.028 -16.300 1.00 95.25 460 LEU A N 1
ATOM 3621 C CA . LEU A 1 460 ? 15.084 -8.752 -16.646 1.00 95.25 460 LEU A CA 1
ATOM 3622 C C . LEU A 1 460 ? 15.534 -8.034 -15.374 1.00 95.25 460 LEU A C 1
ATOM 3624 O O . LEU A 1 460 ? 14.777 -7.939 -14.410 1.00 95.25 460 LEU A O 1
ATOM 3628 N N . ALA A 1 461 ? 16.745 -7.490 -15.388 1.00 96.94 461 ALA A N 1
ATOM 3629 C CA . ALA A 1 461 ? 17.203 -6.526 -14.402 1.00 96.94 461 ALA A CA 1
ATOM 3630 C C . ALA A 1 461 ? 17.344 -5.149 -15.059 1.00 96.94 461 ALA A C 1
ATOM 3632 O O . ALA A 1 461 ? 17.839 -5.023 -16.177 1.00 96.94 461 ALA A O 1
ATOM 3633 N N . PHE A 1 462 ? 16.897 -4.120 -14.355 1.00 96.31 462 PHE A N 1
ATOM 3634 C CA . PHE A 1 462 ? 16.838 -2.738 -14.801 1.00 96.31 462 PHE A CA 1
ATOM 3635 C C . PHE A 1 462 ? 17.428 -1.832 -13.726 1.00 96.31 462 PHE A C 1
ATOM 3637 O O . PHE A 1 462 ? 17.147 -1.996 -12.536 1.00 96.31 462 PHE A O 1
ATOM 3644 N N . VAL A 1 463 ? 18.212 -0.850 -14.156 1.00 96.56 463 VAL A N 1
ATOM 3645 C CA . VAL A 1 463 ? 18.772 0.191 -13.300 1.00 96.56 463 VAL A CA 1
ATOM 3646 C C . VAL A 1 463 ? 18.621 1.542 -13.985 1.00 96.56 463 VAL A C 1
ATOM 3648 O O . VAL A 1 463 ? 18.979 1.686 -15.152 1.00 96.56 463 VAL A O 1
ATOM 3651 N N . GLN A 1 464 ? 18.140 2.546 -13.257 1.00 95.31 464 GLN A N 1
ATOM 3652 C CA . GLN A 1 464 ? 18.062 3.930 -13.723 1.00 95.31 464 GLN A CA 1
ATOM 3653 C C . GLN A 1 464 ? 18.853 4.843 -12.793 1.00 95.31 464 GLN A C 1
ATOM 3655 O O . GLN A 1 464 ? 18.559 4.927 -11.598 1.00 95.31 464 GLN A O 1
ATOM 3660 N N . GLY A 1 465 ? 19.831 5.548 -13.358 1.00 93.00 465 GLY A N 1
ATOM 3661 C CA . GLY A 1 465 ? 20.772 6.377 -12.614 1.00 93.00 465 GLY A CA 1
ATOM 3662 C C . GLY A 1 465 ? 21.514 7.384 -13.503 1.00 93.00 465 GLY A C 1
ATOM 3663 O O . GLY A 1 465 ? 21.168 7.580 -14.665 1.00 93.00 465 GLY A O 1
ATOM 3664 N N . ALA A 1 466 ? 22.509 8.102 -12.992 1.00 92.44 466 ALA A N 1
ATOM 3665 C CA . ALA A 1 466 ? 22.807 8.250 -11.570 1.00 92.44 466 ALA A CA 1
ATOM 3666 C C . ALA A 1 466 ? 22.016 9.447 -11.005 1.00 92.44 466 ALA A C 1
ATOM 3668 O O . ALA A 1 466 ? 21.889 10.465 -11.680 1.00 92.44 466 ALA A O 1
ATOM 3669 N N . ALA A 1 467 ? 21.485 9.358 -9.784 1.00 92.94 467 ALA A N 1
ATOM 3670 C CA . ALA A 1 467 ? 20.635 10.396 -9.197 1.00 92.94 467 ALA A CA 1
ATOM 3671 C C . ALA A 1 467 ? 20.941 10.651 -7.720 1.00 92.94 467 ALA A C 1
ATOM 3673 O O . ALA A 1 467 ? 21.027 9.729 -6.916 1.00 92.94 467 ALA A O 1
ATOM 3674 N N . GLN A 1 468 ? 21.016 11.929 -7.325 1.00 93.25 468 GLN A N 1
ATOM 3675 C CA . GLN A 1 468 ? 21.405 12.321 -5.959 1.00 93.25 468 GLN A CA 1
ATOM 3676 C C . GLN A 1 468 ? 20.379 11.898 -4.904 1.00 93.25 468 GLN A C 1
ATOM 3678 O O . GLN A 1 468 ? 20.723 11.596 -3.759 1.00 93.25 468 GLN A O 1
ATOM 3683 N N . ARG A 1 469 ? 19.106 11.884 -5.304 1.00 92.56 469 ARG A N 1
ATOM 3684 C CA . ARG A 1 469 ? 17.965 11.499 -4.470 1.00 92.56 469 ARG A CA 1
ATOM 3685 C C . ARG A 1 469 ? 17.748 9.984 -4.373 1.00 92.56 469 ARG A C 1
ATOM 3687 O O . ARG A 1 469 ? 16.803 9.556 -3.720 1.00 92.56 469 ARG A O 1
ATOM 3694 N N . GLY A 1 470 ? 18.627 9.192 -4.989 1.00 94.50 470 GLY A N 1
ATOM 3695 C CA . GLY A 1 470 ? 18.547 7.735 -5.060 1.00 94.50 470 GLY A CA 1
ATOM 3696 C C . GLY A 1 470 ? 18.267 7.240 -6.478 1.00 94.50 470 GLY A C 1
ATOM 3697 O O . GLY A 1 470 ? 17.578 7.900 -7.255 1.00 94.50 470 GLY A O 1
ATOM 3698 N N . ASN A 1 471 ? 18.810 6.068 -6.793 1.00 95.81 471 ASN A N 1
ATOM 3699 C CA . ASN A 1 471 ? 18.668 5.374 -8.072 1.00 95.81 471 ASN A CA 1
ATOM 3700 C C . ASN A 1 471 ? 17.576 4.307 -7.991 1.00 95.81 471 ASN A C 1
ATOM 3702 O O . ASN A 1 471 ? 17.297 3.793 -6.904 1.00 95.81 471 ASN A O 1
ATOM 3706 N N . LEU A 1 472 ? 16.995 3.949 -9.137 1.00 96.81 472 LEU A N 1
ATOM 3707 C CA . LEU A 1 472 ? 15.959 2.917 -9.229 1.00 96.81 472 LEU A CA 1
ATOM 3708 C C . LEU A 1 472 ? 16.559 1.600 -9.700 1.00 96.81 472 LEU A C 1
ATOM 3710 O O . LEU A 1 472 ? 17.259 1.567 -10.708 1.00 96.81 472 LEU A O 1
ATOM 3714 N N . PHE A 1 473 ? 16.225 0.519 -9.004 1.00 97.69 473 PHE A N 1
ATOM 3715 C CA . PHE A 1 473 ? 16.604 -0.844 -9.357 1.00 97.69 473 PHE A CA 1
ATOM 3716 C C . PHE A 1 473 ? 15.338 -1.683 -9.451 1.00 97.69 473 PHE A C 1
ATOM 3718 O O . PHE A 1 473 ? 14.516 -1.667 -8.533 1.00 97.69 473 PHE A O 1
ATOM 3725 N N . ILE A 1 474 ? 15.167 -2.407 -10.551 1.00 97.75 474 ILE A N 1
ATOM 3726 C CA . ILE A 1 474 ? 14.006 -3.265 -10.774 1.00 97.75 474 ILE A CA 1
ATOM 3727 C C . ILE A 1 474 ? 14.500 -4.624 -11.254 1.00 97.75 474 ILE A C 1
ATOM 3729 O O . ILE A 1 474 ? 15.266 -4.716 -12.206 1.00 97.75 474 ILE A O 1
ATOM 3733 N N . TYR A 1 475 ? 14.051 -5.684 -10.600 1.00 97.75 475 TYR A N 1
ATOM 3734 C CA . TYR A 1 475 ? 14.181 -7.050 -11.085 1.00 97.75 475 TYR A CA 1
ATOM 3735 C C . TYR A 1 475 ? 12.793 -7.567 -11.434 1.00 97.75 475 TYR A C 1
ATOM 3737 O O . TYR A 1 475 ? 11.867 -7.385 -10.649 1.00 97.75 475 TYR A O 1
ATOM 3745 N N . VAL A 1 476 ? 12.650 -8.210 -12.587 1.00 96.94 476 VAL A N 1
ATOM 3746 C CA . VAL A 1 476 ? 11.393 -8.784 -13.065 1.00 96.94 476 VAL A CA 1
ATOM 3747 C C . VAL A 1 476 ? 11.600 -10.260 -13.383 1.00 96.94 476 VAL A C 1
ATOM 3749 O O . VAL A 1 476 ? 12.599 -10.629 -14.002 1.00 96.94 476 VAL A O 1
ATOM 3752 N N . ALA A 1 477 ? 10.637 -11.091 -12.990 1.00 95.00 477 ALA A N 1
ATOM 3753 C CA . ALA A 1 477 ? 10.571 -12.505 -13.319 1.00 95.00 477 ALA A CA 1
ATOM 3754 C C . ALA A 1 477 ? 9.167 -12.899 -13.789 1.00 95.00 477 ALA A C 1
ATOM 3756 O O . ALA A 1 477 ? 8.164 -12.645 -13.116 1.00 95.00 477 ALA A O 1
ATOM 3757 N N . ASN A 1 478 ? 9.104 -13.585 -14.925 1.00 89.88 478 ASN A N 1
ATOM 3758 C CA . ASN A 1 478 ? 7.861 -14.124 -15.461 1.00 89.88 478 ASN A CA 1
ATOM 3759 C C . ASN A 1 478 ? 7.414 -15.319 -14.619 1.00 89.88 478 ASN A C 1
ATOM 3761 O O . ASN A 1 478 ? 8.215 -16.204 -14.305 1.00 89.88 478 ASN A O 1
ATOM 3765 N N . ARG A 1 479 ? 6.126 -15.363 -14.268 1.00 89.38 479 ARG A N 1
ATOM 3766 C CA . ARG A 1 479 ? 5.538 -16.497 -13.544 1.00 89.38 479 ARG A CA 1
ATOM 3767 C C . ARG A 1 479 ? 4.627 -17.317 -14.428 1.00 89.38 479 ARG A C 1
ATOM 3769 O O . ARG A 1 479 ? 4.777 -18.534 -14.489 1.00 89.38 479 ARG A O 1
ATOM 3776 N N . ALA A 1 480 ? 3.684 -16.664 -15.096 1.00 90.75 480 ALA A N 1
ATOM 3777 C CA . ALA A 1 480 ? 2.722 -17.352 -15.937 1.00 90.75 480 ALA A CA 1
ATOM 3778 C C . ALA A 1 480 ? 2.211 -16.437 -17.059 1.00 90.75 480 ALA A C 1
ATOM 3780 O O . ALA A 1 480 ? 1.732 -15.346 -16.758 1.00 90.75 480 ALA A O 1
ATOM 3781 N N . PRO A 1 481 ? 2.220 -16.891 -18.322 1.00 89.19 481 PRO A N 1
ATOM 3782 C CA . PRO A 1 481 ? 3.008 -18.014 -18.844 1.00 89.19 481 PRO A CA 1
ATOM 3783 C C . PRO A 1 481 ? 4.519 -17.768 -18.687 1.00 89.19 481 PRO A C 1
ATOM 3785 O O . PRO A 1 481 ? 4.966 -16.625 -18.721 1.00 89.19 481 PRO A O 1
ATOM 3788 N N . ALA A 1 482 ? 5.313 -18.822 -18.493 1.00 84.12 482 ALA A N 1
ATOM 3789 C CA . ALA A 1 482 ? 6.758 -18.675 -18.284 1.00 84.12 482 ALA A CA 1
ATOM 3790 C C . ALA A 1 482 ? 7.481 -18.150 -19.540 1.00 84.12 482 ALA A C 1
ATOM 3792 O O . ALA A 1 482 ? 8.387 -17.327 -19.444 1.00 84.12 482 ALA A O 1
ATOM 3793 N N . ASP A 1 483 ? 7.028 -18.588 -20.713 1.00 82.88 483 ASP A N 1
ATOM 3794 C CA . ASP A 1 483 ? 7.552 -18.256 -22.038 1.00 82.88 483 ASP A CA 1
ATOM 3795 C C . ASP A 1 483 ? 6.974 -16.963 -22.625 1.00 82.88 483 ASP A C 1
ATOM 3797 O O . ASP A 1 483 ? 7.275 -16.627 -23.774 1.00 82.88 483 ASP A O 1
ATOM 3801 N N . GLN A 1 484 ? 6.164 -16.239 -21.846 1.00 89.50 484 GLN A N 1
ATOM 3802 C CA . GLN A 1 484 ? 5.556 -14.988 -22.268 1.00 89.50 484 GLN A CA 1
ATOM 3803 C C . GLN A 1 484 ? 6.627 -14.011 -22.769 1.00 89.50 484 GLN A C 1
ATOM 3805 O O . GLN A 1 484 ? 7.692 -13.867 -22.165 1.00 89.50 484 GLN A O 1
ATOM 3810 N N . GLU A 1 485 ? 6.332 -13.351 -23.887 1.00 89.75 485 GLU A N 1
ATOM 3811 C CA . GLU A 1 485 ? 7.147 -12.275 -24.443 1.00 89.75 485 GLU A CA 1
ATOM 3812 C C . GLU A 1 485 ? 6.764 -10.947 -23.796 1.00 89.75 485 GLU A C 1
ATOM 3814 O O . GLU A 1 485 ? 5.580 -10.638 -23.608 1.00 89.75 485 GLU A O 1
ATOM 3819 N N . HIS A 1 486 ? 7.788 -10.194 -23.407 1.00 91.44 486 HIS A N 1
ATOM 3820 C CA . HIS A 1 486 ? 7.652 -8.925 -22.714 1.00 91.44 486 HIS A CA 1
ATOM 3821 C C . HIS A 1 486 ? 8.407 -7.862 -23.471 1.00 91.44 486 HIS A C 1
ATOM 3823 O O . HIS A 1 486 ? 9.444 -8.146 -24.064 1.00 91.44 486 HIS A O 1
ATOM 3829 N N . THR A 1 487 ? 7.936 -6.627 -23.369 1.00 90.12 487 THR A N 1
ATOM 3830 C CA . THR A 1 487 ? 8.626 -5.481 -23.939 1.00 90.12 487 THR A CA 1
ATOM 3831 C C . THR A 1 487 ? 8.986 -4.452 -22.894 1.00 90.12 487 THR A C 1
ATOM 3833 O O . THR A 1 487 ? 8.261 -4.248 -21.917 1.00 90.12 487 THR A O 1
ATOM 3836 N N . TYR A 1 488 ? 10.108 -3.781 -23.130 1.00 90.81 488 TYR A N 1
ATOM 3837 C CA . TYR A 1 488 ? 10.491 -2.586 -22.396 1.00 90.81 488 TYR A CA 1
ATOM 3838 C C . TYR A 1 488 ? 10.404 -1.369 -23.314 1.00 90.81 488 TYR A C 1
ATOM 3840 O O . TYR A 1 488 ? 10.767 -1.424 -24.486 1.00 90.81 488 TYR A O 1
ATOM 3848 N N . ARG A 1 489 ? 9.953 -0.233 -22.786 1.00 86.88 489 ARG A N 1
ATOM 3849 C CA . ARG A 1 489 ? 10.026 1.043 -23.499 1.00 86.88 489 ARG A CA 1
ATOM 3850 C C . ARG A 1 489 ? 10.385 2.147 -22.526 1.00 86.88 489 ARG A C 1
ATOM 3852 O O . ARG A 1 489 ? 9.742 2.295 -21.500 1.00 86.88 489 ARG A O 1
ATOM 3859 N N . LEU A 1 490 ? 11.367 2.967 -22.887 1.00 86.38 490 LEU A N 1
ATOM 3860 C CA . LEU A 1 490 ? 11.596 4.247 -22.219 1.00 86.38 490 LEU A CA 1
ATOM 3861 C C . LEU A 1 490 ? 10.909 5.355 -23.013 1.00 86.38 490 LEU A C 1
ATOM 3863 O O . LEU A 1 490 ? 11.255 5.580 -24.184 1.00 86.38 490 LEU A O 1
ATOM 3867 N N . CYS A 1 491 ? 9.977 6.050 -22.375 1.00 83.62 491 CYS A N 1
ATOM 3868 C CA . CYS A 1 491 ? 9.351 7.240 -22.923 1.00 83.62 491 CYS A CA 1
ATOM 3869 C C . CYS A 1 491 ? 10.299 8.434 -22.795 1.00 83.62 491 CYS A C 1
ATOM 3871 O O . CYS A 1 491 ? 10.649 8.867 -21.701 1.00 83.62 491 CYS A O 1
ATOM 3873 N N . SER A 1 492 ? 10.703 9.006 -23.927 1.00 70.38 492 SER A N 1
ATOM 3874 C CA . SER A 1 492 ? 11.560 10.196 -23.956 1.00 70.38 492 SER A CA 1
ATOM 3875 C C . SER A 1 492 ? 10.802 11.509 -23.737 1.00 70.3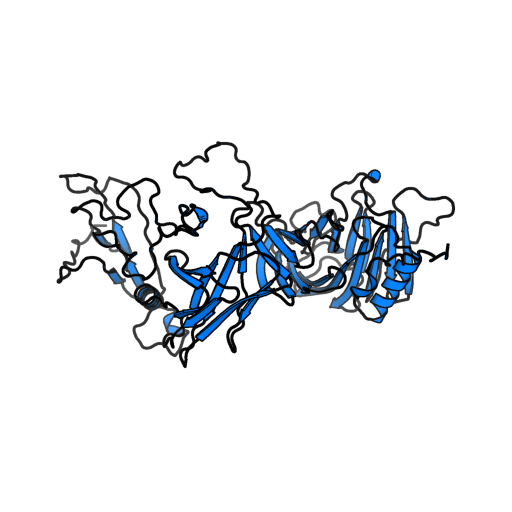8 492 SER A C 1
ATOM 3877 O O . SER A 1 492 ? 11.400 12.563 -23.898 1.00 70.38 492 SER A O 1
ATOM 3879 N N . VAL A 1 493 ? 9.502 11.462 -23.428 1.00 77.88 493 VAL A N 1
ATOM 3880 C CA . VAL A 1 493 ? 8.692 12.661 -23.140 1.00 77.88 493 VAL A CA 1
ATOM 3881 C C . VAL A 1 493 ? 8.487 12.832 -21.638 1.00 77.88 493 VAL A C 1
ATOM 3883 O O . VAL A 1 493 ? 8.634 13.932 -21.128 1.00 77.88 493 VAL A O 1
ATOM 3886 N N . TRP A 1 494 ? 8.187 11.749 -20.920 1.00 80.75 494 TRP A N 1
ATOM 3887 C CA . TRP A 1 494 ? 7.863 11.784 -19.487 1.00 80.75 494 TRP A CA 1
ATOM 3888 C C . TRP A 1 494 ? 8.916 11.120 -18.593 1.00 80.75 494 TRP A C 1
ATOM 3890 O O . TRP A 1 494 ? 8.754 11.094 -17.376 1.00 80.75 494 TRP A O 1
ATOM 3900 N N . LEU A 1 495 ? 9.992 10.593 -19.188 1.00 85.81 495 LEU A N 1
ATOM 3901 C CA . LEU A 1 495 ? 10.983 9.742 -18.527 1.00 85.81 495 LEU A CA 1
ATOM 3902 C C . LEU A 1 495 ? 10.345 8.606 -17.719 1.00 85.81 495 LEU A C 1
ATOM 3904 O O . LEU A 1 495 ? 10.758 8.315 -16.602 1.00 85.81 495 LEU A O 1
ATOM 3908 N N . ASP A 1 496 ? 9.334 7.950 -18.276 1.00 88.56 496 ASP A N 1
ATOM 3909 C CA . ASP A 1 496 ? 8.711 6.790 -17.655 1.00 88.56 496 ASP A CA 1
ATOM 3910 C C . ASP A 1 496 ? 9.128 5.480 -18.336 1.00 88.56 496 ASP A C 1
ATOM 3912 O O . ASP A 1 496 ? 9.382 5.413 -19.547 1.00 88.56 496 ASP A O 1
ATOM 3916 N N . SER A 1 497 ? 9.289 4.450 -17.506 1.00 91.56 497 SER A N 1
ATOM 3917 C CA . SER A 1 497 ? 9.802 3.138 -17.903 1.00 91.56 497 SER A CA 1
ATOM 3918 C C . SER A 1 497 ? 8.654 2.144 -17.963 1.00 91.56 497 SER A C 1
ATOM 3920 O O . SER A 1 497 ? 8.088 1.769 -16.933 1.00 91.56 497 SER A O 1
ATOM 3922 N N . HIS A 1 498 ? 8.328 1.702 -19.174 1.00 92.50 498 HIS A N 1
ATOM 3923 C CA . HIS A 1 498 ? 7.233 0.786 -19.436 1.00 92.50 498 HIS A CA 1
ATOM 3924 C C . HIS A 1 498 ? 7.706 -0.657 -19.490 1.00 92.50 498 HIS A C 1
ATOM 3926 O O . HIS A 1 498 ? 8.614 -0.979 -20.255 1.00 92.50 498 HIS A O 1
ATOM 3932 N N . PHE A 1 499 ? 7.048 -1.518 -18.719 1.00 94.50 499 PHE A N 1
ATOM 3933 C CA . PHE A 1 499 ? 7.226 -2.963 -18.754 1.00 94.50 499 PHE A CA 1
ATOM 3934 C C . PHE A 1 499 ? 5.886 -3.610 -19.095 1.00 94.50 499 PHE A C 1
ATOM 3936 O O . PHE A 1 499 ? 4.912 -3.501 -18.340 1.00 94.50 499 PHE A O 1
ATOM 3943 N N . GLU A 1 500 ? 5.833 -4.251 -20.255 1.00 92.81 500 GLU A N 1
ATOM 3944 C CA . GLU A 1 500 ? 4.592 -4.718 -20.862 1.00 92.81 500 GLU A CA 1
ATOM 3945 C C . GLU A 1 500 ? 4.689 -6.198 -21.206 1.00 92.81 500 GLU A C 1
ATOM 3947 O O . GLU A 1 500 ? 5.750 -6.695 -21.572 1.00 92.81 500 GLU A O 1
ATOM 3952 N N . VAL A 1 501 ? 3.566 -6.895 -21.091 1.00 91.69 501 VAL A N 1
ATOM 3953 C CA . VAL A 1 501 ? 3.358 -8.172 -21.766 1.00 91.69 501 VAL A CA 1
ATOM 3954 C C . VAL A 1 501 ? 2.876 -7.871 -23.180 1.00 91.69 501 VAL A C 1
ATOM 3956 O O . VAL A 1 501 ? 1.993 -7.026 -23.355 1.00 91.69 501 VAL A O 1
ATOM 3959 N N . VAL A 1 502 ? 3.422 -8.580 -24.169 1.00 85.62 502 VAL A N 1
ATOM 3960 C CA . VAL A 1 502 ? 2.975 -8.491 -25.562 1.00 85.62 502 VAL A CA 1
ATOM 3961 C C . VAL A 1 502 ? 2.394 -9.819 -26.010 1.00 85.62 502 VAL A C 1
ATOM 3963 O O . VAL A 1 502 ? 3.037 -10.860 -25.934 1.00 85.62 502 VAL A O 1
ATOM 3966 N N . GLU A 1 503 ? 1.162 -9.777 -26.501 1.00 81.00 503 GLU A N 1
ATOM 3967 C CA . GLU A 1 503 ? 0.499 -10.907 -27.127 1.00 81.00 503 GLU A CA 1
ATOM 3968 C C . GLU A 1 503 ? 0.371 -10.661 -28.631 1.00 81.00 503 GLU A C 1
ATOM 3970 O O . GLU A 1 503 ? -0.203 -9.669 -29.084 1.00 81.00 503 GLU A O 1
ATOM 3975 N N . GLN A 1 504 ? 0.859 -11.618 -29.417 1.00 70.00 504 GLN A N 1
ATOM 3976 C CA . GLN A 1 504 ? 0.861 -11.525 -30.878 1.00 70.00 504 GLN A CA 1
ATOM 3977 C C . GLN A 1 504 ? -0.544 -11.699 -31.484 1.00 70.00 504 GLN A C 1
ATOM 3979 O O . GLN A 1 504 ? -0.776 -11.336 -32.635 1.00 70.00 504 GLN A O 1
ATOM 3984 N N . ARG A 1 505 ? -1.501 -12.254 -30.722 1.00 75.50 505 ARG A N 1
ATOM 3985 C CA . ARG A 1 505 ? -2.883 -12.520 -31.156 1.00 75.50 505 ARG A CA 1
ATOM 3986 C C . ARG A 1 505 ? -3.905 -11.833 -30.247 1.00 75.50 505 ARG A C 1
ATOM 3988 O O . ARG A 1 505 ? -4.528 -12.472 -29.402 1.00 75.50 505 ARG A O 1
ATOM 3995 N N . ALA A 1 506 ? -4.104 -10.533 -30.449 1.00 80.19 506 ALA A N 1
ATOM 3996 C CA . ALA A 1 506 ? -5.277 -9.830 -29.931 1.00 80.19 506 ALA A CA 1
ATOM 3997 C C . ALA A 1 506 ? -6.536 -10.179 -30.767 1.00 80.19 506 ALA A C 1
ATOM 3999 O O . ALA A 1 506 ? -6.414 -10.426 -31.969 1.00 80.19 506 ALA A O 1
ATOM 4000 N N . PRO A 1 507 ? -7.746 -10.199 -30.178 1.00 87.69 507 PRO A N 1
ATOM 4001 C CA . PRO A 1 507 ? -8.042 -9.906 -28.779 1.00 87.69 507 PRO A CA 1
ATOM 4002 C C . PRO A 1 507 ? -7.704 -11.073 -27.832 1.00 87.69 507 PRO A C 1
ATOM 4004 O O . PRO A 1 507 ? -7.897 -12.245 -28.166 1.00 87.69 507 PRO A O 1
ATOM 4007 N N . LEU A 1 508 ? -7.285 -10.757 -26.603 1.00 88.75 508 LEU A N 1
ATOM 4008 C CA . LEU A 1 508 ? -7.162 -11.743 -25.528 1.00 88.75 508 LEU A CA 1
ATOM 4009 C C . LEU A 1 508 ? -8.557 -12.218 -25.128 1.00 88.75 508 LEU A C 1
ATOM 4011 O O . LEU A 1 508 ? -9.431 -11.412 -24.791 1.00 88.75 508 LEU A O 1
ATOM 4015 N N . ARG A 1 509 ? -8.754 -13.534 -25.139 1.00 90.00 509 ARG A N 1
ATOM 4016 C CA . ARG A 1 509 ? -10.027 -14.168 -24.782 1.00 90.00 509 ARG A CA 1
ATOM 4017 C C . ARG A 1 509 ? -10.201 -14.268 -23.265 1.00 90.00 509 ARG A C 1
ATOM 4019 O O . ARG A 1 509 ? -9.225 -14.306 -22.513 1.00 90.00 509 ARG A O 1
ATOM 4026 N N . GLN A 1 510 ? -11.456 -14.363 -22.830 1.00 93.94 510 GLN A N 1
ATOM 4027 C CA . GLN A 1 510 ? -11.828 -14.678 -21.451 1.00 93.94 510 GLN A CA 1
ATOM 4028 C C . GLN A 1 510 ? -11.050 -15.889 -20.922 1.00 93.94 510 GLN A C 1
ATOM 4030 O O . GLN A 1 510 ? -10.865 -16.881 -21.624 1.00 93.94 510 GLN A O 1
ATOM 4035 N N . GLY A 1 511 ? -10.617 -15.810 -19.664 1.00 92.62 511 GLY A N 1
ATOM 4036 C CA . GLY A 1 511 ? -9.874 -16.870 -18.985 1.00 92.62 511 GLY A CA 1
ATOM 4037 C C . GLY A 1 511 ? -8.358 -16.792 -19.173 1.00 92.62 511 GLY A C 1
ATOM 4038 O O . GLY A 1 511 ? -7.634 -17.483 -18.458 1.00 92.62 511 GLY A O 1
ATOM 4039 N N . ARG A 1 512 ? -7.851 -15.931 -20.068 1.00 93.06 512 ARG A N 1
ATOM 4040 C CA . ARG A 1 512 ? -6.410 -15.664 -20.157 1.00 93.06 512 ARG A CA 1
ATOM 4041 C C . ARG A 1 512 ? -5.923 -14.997 -18.866 1.00 93.06 512 ARG A C 1
ATOM 4043 O O . ARG A 1 512 ? -6.565 -14.079 -18.354 1.00 93.06 512 ARG A O 1
ATOM 4050 N N . ARG A 1 513 ? -4.779 -15.456 -18.358 1.00 94.56 513 ARG A N 1
ATOM 4051 C CA . ARG A 1 513 ? -4.142 -14.955 -17.138 1.00 94.56 513 ARG A CA 1
ATOM 4052 C C . ARG A 1 513 ? -2.668 -14.680 -17.390 1.00 94.56 513 ARG A C 1
ATOM 4054 O O . ARG A 1 513 ? -2.012 -15.493 -18.039 1.00 94.56 513 ARG A O 1
ATOM 4061 N N . PHE A 1 514 ? -2.179 -13.587 -16.816 1.00 95.31 514 PHE A N 1
ATOM 4062 C CA . PHE A 1 514 ? -0.755 -13.274 -16.748 1.00 95.31 514 PHE A CA 1
ATOM 4063 C C . PHE A 1 514 ? -0.346 -13.018 -15.308 1.00 95.31 514 PHE A C 1
ATOM 4065 O O . PHE A 1 514 ? -1.132 -12.495 -14.515 1.00 95.31 514 PHE A O 1
ATOM 4072 N N . GLU A 1 515 ? 0.879 -13.393 -14.977 1.00 97.31 515 GLU A N 1
ATOM 4073 C CA . GLU A 1 515 ? 1.464 -13.202 -13.665 1.00 97.31 515 GLU A CA 1
ATOM 4074 C C . GLU A 1 515 ? 2.956 -12.906 -13.787 1.00 97.31 515 GLU A C 1
ATOM 4076 O O . GLU A 1 515 ? 3.698 -13.622 -14.470 1.00 97.31 515 GLU A O 1
ATOM 4081 N N . VAL A 1 516 ? 3.377 -11.838 -13.116 1.00 97.38 516 VAL A N 1
ATOM 4082 C CA . VAL A 1 516 ? 4.740 -11.317 -13.134 1.00 97.38 516 VAL A CA 1
ATOM 4083 C C . VAL A 1 516 ? 5.126 -10.940 -11.715 1.00 97.38 516 VAL A C 1
ATOM 4085 O O . VAL A 1 516 ? 4.397 -10.210 -11.047 1.00 97.38 516 VAL A O 1
ATOM 4088 N N . ASP A 1 517 ? 6.289 -11.400 -11.272 1.00 97.56 517 ASP A N 1
ATOM 4089 C CA . ASP A 1 517 ? 6.899 -10.888 -10.053 1.00 97.56 517 ASP A CA 1
ATOM 4090 C C . ASP A 1 517 ? 7.868 -9.771 -10.414 1.00 97.56 517 ASP A C 1
ATOM 4092 O O . ASP A 1 517 ? 8.681 -9.912 -11.329 1.00 97.56 517 ASP A O 1
ATOM 4096 N N . TYR A 1 518 ? 7.831 -8.677 -9.662 1.00 98.00 518 TYR A N 1
ATOM 4097 C CA . TYR A 1 518 ? 8.892 -7.689 -9.708 1.00 98.00 518 TYR A CA 1
ATOM 4098 C C . TYR A 1 518 ? 9.321 -7.246 -8.315 1.00 98.00 518 TYR A C 1
ATOM 4100 O O . TYR A 1 518 ? 8.535 -7.166 -7.372 1.00 98.00 518 TYR A O 1
ATOM 4108 N N . VAL A 1 519 ? 10.607 -6.948 -8.187 1.00 97.62 519 VAL A N 1
ATOM 4109 C CA . VAL A 1 519 ? 11.205 -6.340 -7.004 1.00 97.62 519 VAL A CA 1
ATOM 4110 C C . VAL A 1 519 ? 11.690 -4.965 -7.415 1.00 97.62 519 VAL A C 1
ATOM 4112 O O . VAL A 1 519 ? 12.484 -4.854 -8.342 1.00 97.62 519 VAL A O 1
ATOM 4115 N N . LEU A 1 520 ? 11.215 -3.929 -6.736 1.00 97.19 520 LEU A N 1
ATOM 4116 C CA . LEU A 1 520 ? 11.663 -2.555 -6.903 1.00 97.19 520 LEU A CA 1
ATOM 4117 C C . LEU A 1 520 ? 12.458 -2.143 -5.670 1.00 97.19 520 LEU A C 1
ATOM 4119 O O . LEU A 1 520 ? 12.020 -2.379 -4.547 1.00 97.19 520 LEU A O 1
ATOM 4123 N N . ALA A 1 521 ? 13.604 -1.506 -5.866 1.00 96.12 521 ALA A N 1
ATOM 4124 C CA . ALA A 1 521 ? 14.413 -0.960 -4.789 1.00 96.12 521 ALA A CA 1
ATOM 4125 C C . ALA A 1 521 ? 14.932 0.437 -5.137 1.00 96.12 521 ALA A C 1
ATOM 4127 O O . ALA A 1 521 ? 15.126 0.763 -6.311 1.00 96.12 521 ALA A O 1
ATOM 4128 N N . VAL A 1 522 ? 15.166 1.252 -4.108 1.00 95.12 522 VAL A N 1
ATOM 4129 C CA . VAL A 1 522 ? 15.728 2.604 -4.244 1.00 95.12 522 VAL A CA 1
ATOM 4130 C C . VAL A 1 522 ? 16.954 2.767 -3.356 1.00 95.12 522 VAL A C 1
ATOM 4132 O O . VAL A 1 522 ? 16.903 2.461 -2.170 1.00 95.12 522 VAL A O 1
ATOM 4135 N N . GLY A 1 523 ? 18.070 3.242 -3.905 1.00 93.31 523 GLY A N 1
ATOM 4136 C CA . GLY A 1 523 ? 19.320 3.342 -3.143 1.00 93.31 523 GLY A CA 1
ATOM 4137 C C . GLY A 1 523 ? 20.463 4.024 -3.890 1.00 93.31 523 GLY A C 1
ATOM 4138 O O . GLY A 1 523 ? 20.319 4.429 -5.044 1.00 93.31 523 GLY A O 1
ATOM 4139 N N . GLY A 1 524 ? 21.608 4.159 -3.221 1.00 91.69 524 GLY A N 1
ATOM 4140 C CA . GLY A 1 524 ? 22.777 4.875 -3.735 1.00 91.69 524 GLY A CA 1
ATOM 4141 C C . GLY A 1 524 ? 22.541 6.374 -3.964 1.00 91.69 524 GLY A C 1
ATOM 4142 O O . GLY A 1 524 ? 21.615 6.976 -3.416 1.00 91.69 524 GLY A O 1
ATOM 4143 N N . ASP A 1 525 ? 23.405 6.977 -4.777 1.00 92.69 525 ASP A N 1
ATOM 4144 C CA . ASP A 1 525 ? 23.353 8.388 -5.169 1.00 92.69 525 ASP A CA 1
ATOM 4145 C C . ASP A 1 525 ? 24.009 8.614 -6.555 1.00 92.69 525 ASP A C 1
ATOM 4147 O O . ASP A 1 525 ? 24.058 7.693 -7.377 1.00 92.69 525 ASP A O 1
ATOM 4151 N N . ARG A 1 526 ? 24.505 9.831 -6.838 1.00 92.69 526 ARG A N 1
ATOM 4152 C CA . ARG A 1 526 ? 25.188 10.169 -8.101 1.00 92.69 526 ARG A CA 1
ATOM 4153 C C . ARG A 1 526 ? 26.510 9.432 -8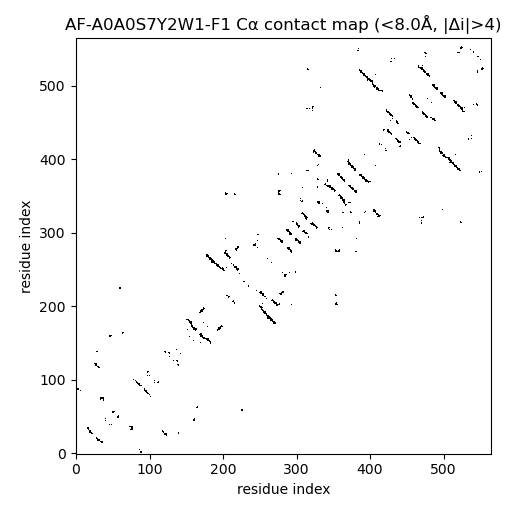.333 1.00 92.69 526 ARG A C 1
ATOM 4155 O O . ARG A 1 526 ? 26.990 9.454 -9.460 1.00 92.69 526 ARG A O 1
ATOM 4162 N N . SER A 1 527 ? 27.085 8.784 -7.320 1.00 92.50 527 SER A N 1
ATOM 4163 C CA . SER A 1 527 ? 28.317 7.997 -7.471 1.00 92.50 527 SER A CA 1
ATOM 4164 C C . SER A 1 527 ? 28.117 6.691 -8.247 1.00 92.50 527 SER A C 1
ATOM 4166 O O . SER A 1 527 ? 29.097 6.096 -8.691 1.00 92.50 527 SER A O 1
ATOM 4168 N N . LEU A 1 528 ? 26.868 6.240 -8.442 1.00 93.31 528 LEU A N 1
ATOM 4169 C CA . LEU A 1 528 ? 26.578 5.002 -9.161 1.00 93.31 528 LEU A CA 1
ATOM 4170 C C . LEU A 1 528 ? 27.070 5.080 -10.611 1.00 93.31 528 LEU A C 1
ATOM 4172 O O . LEU A 1 528 ? 26.556 5.840 -11.431 1.00 93.31 528 LEU A O 1
ATOM 4176 N N . THR A 1 529 ? 28.019 4.218 -10.950 1.00 92.75 529 THR A N 1
ATOM 4177 C CA . THR A 1 529 ? 28.514 4.067 -12.319 1.00 92.75 529 THR A CA 1
ATOM 4178 C C . THR A 1 529 ? 27.700 3.035 -13.101 1.00 92.75 529 THR A C 1
ATOM 4180 O O . THR A 1 529 ? 27.069 2.138 -12.537 1.00 92.75 529 THR A O 1
ATOM 4183 N N . ARG A 1 530 ? 27.762 3.108 -14.436 1.00 91.50 530 ARG A N 1
ATOM 4184 C CA . ARG A 1 530 ? 27.127 2.117 -15.323 1.00 91.50 530 ARG A CA 1
ATOM 4185 C C . ARG A 1 530 ? 27.705 0.712 -15.145 1.00 91.50 530 ARG A C 1
ATOM 4187 O O . ARG A 1 530 ? 26.948 -0.249 -15.126 1.00 91.50 530 ARG A O 1
ATOM 4194 N N . ALA A 1 531 ? 29.019 0.592 -14.945 1.00 92.88 531 ALA A N 1
ATOM 4195 C CA . ALA A 1 531 ? 29.662 -0.696 -14.686 1.00 92.88 531 ALA A CA 1
ATOM 4196 C C . ALA A 1 531 ? 29.117 -1.343 -13.401 1.00 92.88 531 ALA A C 1
ATOM 4198 O O . ALA A 1 531 ? 28.668 -2.486 -13.430 1.00 92.88 531 ALA A O 1
ATOM 4199 N N . GLN A 1 532 ? 29.027 -0.571 -12.311 1.00 95.75 532 GLN A N 1
ATOM 4200 C CA . GLN A 1 532 ? 28.393 -1.036 -11.073 1.00 95.75 532 GLN A CA 1
ATOM 4201 C C . GLN A 1 532 ? 26.919 -1.405 -11.289 1.00 95.75 532 GLN A C 1
ATOM 4203 O O . GLN A 1 532 ? 26.459 -2.409 -10.753 1.00 95.75 532 GLN A O 1
ATOM 4208 N N . ALA A 1 533 ? 26.174 -0.634 -12.088 1.00 95.56 533 ALA A N 1
ATOM 4209 C CA . ALA A 1 533 ? 24.786 -0.948 -12.416 1.00 95.56 533 ALA A CA 1
ATOM 4210 C C . ALA A 1 533 ? 24.647 -2.288 -13.160 1.00 95.56 533 ALA A C 1
ATOM 4212 O O . ALA A 1 533 ? 23.782 -3.089 -12.804 1.00 95.56 533 ALA A O 1
ATOM 4213 N N . VAL A 1 534 ? 25.519 -2.564 -14.137 1.00 95.75 534 VAL A N 1
ATOM 4214 C CA . VAL A 1 534 ? 25.584 -3.860 -14.834 1.00 95.75 534 VAL A CA 1
ATOM 4215 C C . VAL A 1 534 ? 25.923 -4.989 -13.859 1.00 95.75 534 VAL A C 1
ATOM 4217 O O . VAL A 1 534 ? 25.284 -6.039 -13.901 1.00 95.75 534 VAL A O 1
ATOM 4220 N N . ASP A 1 535 ? 26.876 -4.783 -12.950 1.00 96.69 535 ASP A N 1
ATOM 4221 C CA . ASP A 1 535 ? 27.268 -5.797 -11.966 1.00 96.69 535 ASP A CA 1
ATOM 4222 C C . ASP A 1 535 ? 26.138 -6.115 -10.980 1.00 96.69 535 ASP A C 1
ATOM 4224 O O . ASP A 1 535 ? 25.872 -7.284 -10.692 1.00 96.69 535 ASP A O 1
ATOM 4228 N N . ILE A 1 536 ? 25.432 -5.092 -10.490 1.00 96.81 536 ILE A N 1
ATOM 4229 C CA . ILE A 1 536 ? 24.243 -5.261 -9.642 1.00 96.81 536 ILE A CA 1
ATOM 4230 C C . ILE A 1 536 ? 23.145 -5.997 -10.417 1.00 96.81 536 ILE A C 1
ATOM 4232 O O . ILE A 1 536 ? 22.544 -6.928 -9.883 1.00 96.81 536 ILE A O 1
ATOM 4236 N N . ALA A 1 537 ? 22.904 -5.628 -11.677 1.00 96.81 537 ALA A N 1
ATOM 4237 C CA . ALA A 1 537 ? 21.900 -6.267 -12.521 1.00 96.81 537 ALA A CA 1
ATOM 4238 C C . ALA A 1 537 ? 22.212 -7.754 -12.771 1.00 96.81 537 ALA A C 1
ATOM 4240 O O . ALA A 1 537 ? 21.331 -8.603 -12.631 1.00 96.81 537 ALA A O 1
ATOM 4241 N N . ARG A 1 538 ? 23.475 -8.099 -13.052 1.00 97.19 538 ARG A N 1
ATOM 4242 C CA . ARG A 1 538 ? 23.931 -9.493 -13.193 1.00 97.19 538 ARG A CA 1
ATOM 4243 C C . ARG A 1 538 ? 23.748 -10.292 -11.905 1.00 97.19 538 ARG A C 1
ATOM 4245 O O . ARG A 1 538 ? 23.221 -11.401 -11.956 1.00 97.19 538 ARG A O 1
ATOM 4252 N N . LYS A 1 539 ? 24.120 -9.722 -10.753 1.00 97.00 539 LYS A N 1
ATOM 4253 C CA . LYS A 1 539 ? 23.880 -10.348 -9.440 1.00 97.00 539 LYS A CA 1
ATOM 4254 C C . LYS A 1 539 ? 22.390 -10.580 -9.199 1.00 97.00 539 LYS A C 1
ATOM 4256 O O . LYS A 1 539 ? 22.007 -11.656 -8.757 1.00 97.00 539 LYS A O 1
ATOM 4261 N N . ALA A 1 540 ? 21.543 -9.614 -9.552 1.00 96.94 540 ALA A N 1
ATOM 4262 C CA . ALA A 1 540 ? 20.100 -9.743 -9.393 1.00 96.94 540 ALA A CA 1
ATOM 4263 C C . ALA A 1 540 ? 19.505 -10.871 -10.251 1.00 96.94 540 ALA A C 1
ATOM 4265 O O . ALA A 1 540 ? 18.652 -11.625 -9.785 1.00 96.94 540 ALA A O 1
ATOM 4266 N N . LEU A 1 541 ? 19.980 -11.022 -11.491 1.00 96.25 541 LEU A N 1
ATOM 4267 C CA . LEU A 1 541 ? 19.579 -12.120 -12.374 1.00 96.25 541 LEU A CA 1
ATOM 4268 C C . LEU A 1 541 ? 20.013 -13.490 -11.838 1.00 96.25 541 LEU A C 1
ATOM 4270 O O . LEU A 1 541 ? 19.218 -14.434 -11.902 1.00 96.25 541 LEU A O 1
ATOM 4274 N N . ALA A 1 542 ? 21.238 -13.576 -11.309 1.00 95.75 542 ALA A N 1
ATOM 4275 C CA . ALA A 1 542 ? 21.802 -14.795 -10.735 1.00 95.75 542 ALA A CA 1
ATOM 4276 C C . ALA A 1 542 ? 21.037 -15.247 -9.481 1.00 95.75 542 ALA A C 1
ATOM 4278 O O . ALA A 1 542 ? 20.613 -16.397 -9.404 1.00 95.75 542 ALA A O 1
ATOM 4279 N N . GLU A 1 543 ? 20.784 -14.328 -8.547 1.00 95.50 543 GLU A N 1
ATOM 4280 C CA . GLU A 1 543 ? 20.057 -14.606 -7.297 1.00 95.50 543 GLU A CA 1
ATOM 4281 C C . GLU A 1 543 ? 18.535 -14.696 -7.489 1.00 95.50 543 GLU A C 1
ATOM 4283 O O . GLU A 1 543 ? 17.800 -15.145 -6.610 1.00 95.50 543 GLU A O 1
ATOM 4288 N N . GLY A 1 544 ? 18.028 -14.231 -8.632 1.00 94.56 544 GLY A N 1
ATOM 4289 C CA . GLY A 1 544 ? 16.596 -14.158 -8.903 1.00 94.56 544 GLY A CA 1
ATOM 4290 C C . GLY A 1 544 ? 15.847 -13.143 -8.030 1.00 94.56 544 GLY A C 1
ATOM 4291 O O . GLY A 1 544 ? 14.656 -13.316 -7.772 1.00 94.56 544 GLY A O 1
ATOM 4292 N N . THR A 1 545 ? 16.537 -12.114 -7.527 1.00 94.38 545 THR A N 1
ATOM 4293 C CA . THR A 1 545 ? 15.979 -11.053 -6.672 1.00 94.38 545 THR A CA 1
ATOM 4294 C C . THR A 1 545 ? 16.956 -9.878 -6.538 1.00 94.38 545 THR A C 1
ATOM 4296 O O . THR A 1 545 ? 18.136 -10.000 -6.850 1.00 94.38 545 THR A O 1
ATOM 4299 N N . LEU A 1 546 ? 16.497 -8.738 -6.012 1.00 92.50 546 LEU A N 1
ATOM 4300 C CA . LEU A 1 546 ? 17.374 -7.642 -5.580 1.00 92.50 546 LEU A CA 1
ATOM 4301 C C . LEU A 1 546 ? 17.740 -7.788 -4.100 1.00 92.50 546 LEU A C 1
ATOM 4303 O O . LEU A 1 546 ? 16.857 -7.871 -3.240 1.00 92.50 546 LEU A O 1
ATOM 4307 N N . CYS A 1 547 ? 19.039 -7.748 -3.791 1.00 88.88 547 CYS A N 1
ATOM 4308 C CA . CYS A 1 547 ? 19.523 -7.656 -2.417 1.00 88.88 547 CYS A CA 1
ATOM 4309 C C . CYS A 1 547 ? 19.749 -6.181 -2.025 1.00 88.88 547 CYS A C 1
ATOM 4311 O O . CYS A 1 547 ? 20.586 -5.509 -2.634 1.00 88.88 547 CYS A O 1
ATOM 4313 N N . PRO A 1 548 ? 19.070 -5.669 -0.980 1.00 86.00 548 PRO A N 1
ATOM 4314 C CA . PRO A 1 548 ? 19.212 -4.275 -0.559 1.00 86.00 548 PRO A CA 1
ATOM 4315 C C . PRO A 1 548 ? 20.646 -3.885 -0.167 1.00 86.00 548 PRO A C 1
ATOM 4317 O O . PRO A 1 548 ? 21.015 -2.718 -0.261 1.00 86.00 548 PRO A O 1
ATOM 4320 N N . HIS A 1 549 ? 21.473 -4.840 0.278 1.00 87.75 549 HIS A N 1
ATOM 4321 C CA . HIS A 1 549 ? 22.849 -4.570 0.715 1.00 87.75 549 HIS A CA 1
ATOM 4322 C C . HIS A 1 549 ? 23.771 -4.112 -0.417 1.00 87.75 549 HIS A C 1
ATOM 4324 O O . HIS A 1 549 ? 24.748 -3.420 -0.146 1.00 87.75 549 HIS A O 1
ATOM 4330 N N . TRP A 1 550 ? 23.452 -4.445 -1.670 1.00 89.12 550 TRP A N 1
ATOM 4331 C CA . TRP A 1 550 ? 24.214 -3.980 -2.832 1.00 89.12 550 TRP A CA 1
ATOM 4332 C C . TRP A 1 550 ? 23.967 -2.502 -3.157 1.00 89.12 550 TRP A C 1
ATOM 4334 O O . TRP A 1 550 ? 24.670 -1.941 -3.987 1.00 89.12 550 TRP A O 1
ATOM 4344 N N . LEU A 1 551 ? 22.958 -1.887 -2.530 1.00 86.69 551 LEU A N 1
ATOM 4345 C CA . LEU A 1 551 ? 22.456 -0.553 -2.870 1.00 86.69 551 LEU A CA 1
ATOM 4346 C C . LEU A 1 551 ? 22.878 0.520 -1.857 1.00 86.69 551 LEU A C 1
ATOM 4348 O O . LEU A 1 551 ? 22.411 1.660 -1.932 1.00 86.69 551 LEU A O 1
ATOM 4352 N N . LYS A 1 552 ? 23.721 0.162 -0.879 1.00 75.19 552 LYS A N 1
ATOM 4353 C CA . LYS A 1 552 ? 24.262 1.130 0.076 1.00 75.19 552 LYS A CA 1
ATOM 4354 C C . LYS A 1 552 ? 25.151 2.137 -0.663 1.00 75.19 552 LYS A C 1
ATOM 4356 O O . LYS A 1 552 ? 25.893 1.727 -1.556 1.00 75.19 552 LYS A O 1
ATOM 4361 N N . PRO A 1 553 ? 25.129 3.425 -0.279 1.00 57.38 553 PRO A N 1
ATOM 4362 C CA . PRO A 1 553 ? 26.200 4.336 -0.660 1.00 57.38 553 PRO A CA 1
ATOM 4363 C C . PRO A 1 553 ? 27.531 3.702 -0.246 1.00 57.38 553 PRO A C 1
ATOM 4365 O O . PRO A 1 553 ? 27.637 3.194 0.876 1.00 57.38 553 PRO A O 1
ATOM 4368 N N . GLN A 1 554 ? 28.529 3.696 -1.132 1.00 49.81 554 GLN A N 1
ATOM 4369 C CA . GLN A 1 554 ? 29.891 3.429 -0.685 1.00 49.81 554 GLN A CA 1
ATOM 4370 C C . GLN A 1 554 ? 30.205 4.511 0.347 1.00 49.81 554 GLN A C 1
ATOM 4372 O O . GLN A 1 554 ? 30.159 5.698 0.027 1.00 49.81 554 GLN A O 1
ATOM 4377 N N . GLN A 1 555 ? 30.437 4.118 1.601 1.00 40.16 555 GLN A N 1
ATOM 4378 C CA . GLN A 1 555 ? 31.080 5.025 2.536 1.00 40.16 555 GLN A CA 1
ATOM 4379 C C . GLN A 1 555 ? 32.418 5.359 1.887 1.00 40.16 555 GLN A C 1
ATOM 4381 O O . GLN A 1 555 ? 33.242 4.465 1.694 1.00 40.16 555 GLN A O 1
ATOM 4386 N N . ILE A 1 556 ? 32.590 6.614 1.473 1.00 35.25 556 ILE A N 1
ATOM 4387 C CA . ILE A 1 556 ? 33.925 7.153 1.260 1.00 35.25 556 ILE A CA 1
ATOM 4388 C C . ILE A 1 556 ? 34.588 6.947 2.615 1.00 35.25 556 ILE A C 1
ATOM 4390 O O . ILE A 1 556 ? 34.150 7.520 3.612 1.00 35.25 556 ILE A O 1
ATOM 4394 N N . ALA A 1 557 ? 35.522 6.002 2.681 1.00 33.53 557 ALA A N 1
ATOM 4395 C CA . ALA A 1 557 ? 36.428 5.949 3.801 1.00 33.53 557 ALA A CA 1
ATOM 4396 C C . ALA A 1 557 ? 37.107 7.315 3.798 1.00 33.53 557 ALA A C 1
ATOM 4398 O O . ALA A 1 557 ? 37.799 7.649 2.836 1.00 33.53 557 ALA A O 1
ATOM 4399 N N . ASP A 1 558 ? 36.846 8.122 4.822 1.00 33.50 558 ASP A N 1
ATOM 4400 C CA . ASP A 1 558 ? 37.753 9.196 5.182 1.00 33.50 558 ASP A CA 1
ATOM 4401 C C . ASP A 1 558 ? 39.072 8.505 5.554 1.00 33.50 558 ASP A C 1
ATOM 4403 O O . ASP A 1 558 ? 39.343 8.183 6.709 1.00 33.50 558 ASP A O 1
ATOM 4407 N N . GLU A 1 559 ? 39.881 8.199 4.540 1.00 33.47 559 GLU A N 1
ATOM 4408 C CA . GLU A 1 559 ? 41.321 8.110 4.691 1.00 33.47 559 GLU A CA 1
ATOM 4409 C C . GLU A 1 559 ? 41.787 9.531 4.992 1.00 33.47 559 GLU A C 1
ATOM 4411 O O . GLU A 1 559 ? 42.282 10.251 4.129 1.00 33.47 559 GLU A O 1
ATOM 4416 N N . THR A 1 560 ? 41.586 9.970 6.231 1.00 32.75 560 THR A N 1
ATOM 4417 C CA . THR A 1 560 ? 42.438 10.997 6.807 1.00 32.75 560 THR A CA 1
ATOM 4418 C C . THR A 1 560 ? 43.804 10.330 6.941 1.00 32.75 560 THR A C 1
ATOM 4420 O O . THR A 1 560 ? 43.940 9.396 7.741 1.00 32.75 560 THR A O 1
ATOM 4423 N N . PRO A 1 561 ? 44.835 10.733 6.178 1.00 38.62 561 PRO A N 1
ATOM 4424 C CA . PRO A 1 561 ? 46.169 10.299 6.513 1.00 38.62 561 PRO A CA 1
ATOM 4425 C C . PRO A 1 561 ? 46.492 10.986 7.836 1.00 38.62 561 PRO A C 1
ATOM 4427 O O . PRO A 1 561 ? 46.614 12.208 7.903 1.00 38.62 561 PRO A O 1
ATOM 4430 N N . ASN A 1 562 ? 46.603 10.200 8.904 1.00 38.22 562 ASN A N 1
ATOM 4431 C CA . ASN A 1 562 ? 47.348 10.622 10.078 1.00 38.22 562 ASN A CA 1
ATOM 4432 C C . ASN A 1 562 ? 48.791 10.870 9.620 1.00 38.22 562 ASN A C 1
ATOM 4434 O O . ASN A 1 562 ? 49.616 9.959 9.598 1.00 38.22 562 ASN A O 1
ATOM 4438 N N . SER A 1 563 ? 49.086 12.100 9.211 1.00 35.19 563 SER A N 1
ATOM 4439 C CA . SER A 1 563 ? 50.445 12.614 9.227 1.00 35.19 563 SER A CA 1
ATOM 4440 C C . SER A 1 563 ? 50.821 12.870 10.688 1.00 35.19 563 SER A C 1
ATOM 4442 O O . SER A 1 563 ? 50.068 13.549 11.387 1.00 35.19 563 SER A O 1
ATOM 4444 N N . PRO A 1 564 ? 51.951 12.337 11.177 1.00 49.03 564 PRO A N 1
ATOM 4445 C CA . PRO A 1 564 ? 52.487 12.733 12.465 1.00 49.03 564 PRO A CA 1
ATOM 4446 C C . PRO A 1 564 ? 53.176 14.094 12.309 1.00 49.03 564 PRO A C 1
ATOM 4448 O O . PRO A 1 564 ? 54.003 14.274 11.413 1.00 49.03 564 PRO A O 1
ATOM 4451 N N . GLY A 1 565 ? 52.825 15.035 13.181 1.00 37.09 565 GLY A N 1
ATOM 4452 C CA . GLY A 1 565 ? 53.450 16.348 13.322 1.00 37.09 565 GLY A CA 1
ATOM 4453 C C . GLY A 1 565 ? 53.124 16.920 14.684 1.00 37.09 565 GLY A C 1
ATOM 4454 O O . GLY A 1 565 ? 51.922 17.184 14.903 1.00 37.09 565 GLY A O 1
#

Nearest PDB structures (foldseek):
  2yfn-assembly1_A  TM=5.284E-01  e=1.092E-03  Mediterraneibacter gnavus E1
  8k1a-assembly1_C  TM=4.129E-01  e=2.990E-04  Blautia pseudococcoides
  8k7u-assembly1_B  TM=4.100E-01  e=7.597E-04  Blautia pseudococcoides
  4e1t-assembly1_A  TM=2.410E-01  e=1.318E+00  Yersinia pseudotuberculosis
  9e9r-assembly1_A  TM=1.422E-01  e=2.331E+00  Homo sapiens

Foldseek 3Di:
DDFDPFDDDDDPDPDFWDKDWDDDDLKIKIWGFDGLQLPPQVVQDFPGLQPDPPPDGHFPPQDQPQDDDDDDSGGPNPDPPADWGWGADPVGTDTDHDDDDPDPDDDDPPDDDDDDTDIDIFGSCVVPPPPPDPPPDTPVNVVVVCVVVPFAWDKDQKGFHGQNPVVRETEIEGRHQKIKTKTWADLVQDKHKYKYFADPLAAFKDKDKPPDDKAKEFADLLPDRHDPCPPDPDGPDPPPDADAGNLLGGTGMIMIMDGGHNVGMIMIMMHHDFWKFWYFNPRGPQRKIFIDGNLDSGTQWIAGLQQQWIAQHFKRPFDGRQFGIKHQWKFDPPDPDQQGTQGAWPDKDWPHGGHFKTWIKTWTGGPVNQKIKIWIWIWTRDALITKIKIKIKMAGAAKAFDQKMFNIKTQSDPDLDPVPHFFFKKWKAALVRDIFMAGQPDDDPPDDGGDAFFKYAAKMWMWTDDGARWIKIKIKGWDPPRGFIWGWDQDSRRRMITIMTGHPDPTDGGGDMTIMMMMMTTAEHRVDDPVLSSVQRVVCSVVVHHHRVSRYHPPPPPPPPPDDD

Sequence (565 aa):
GRLREPRWFRLPGGVPGRFVVARSGDAWVAFTWFNDRGNCYEDLGGAGAWAGPGDEAPYYDRWGHLYDQWGGDPGWSAGRSAHLGLANADTGFAVTWHWLHEADEKATPNMAYRGLLALRFGDGSDGARRRRQPAGRTEARDRITAFHNPVIPTLQGGQFRCLDVLENALVIKKTAEVTKLTFRRDALGRTVHVRLFGLSGTGGVAVTAPGLPIVPHLVSHGGLTDDPYGPNHARPGDRHAPLIGDPNVPPDEVVFSVPLSPRGKTIVAVRETPGINLAYLKWDDRRTFVIRSSALGCPLAEFSTRTLCLHNLRAYAKTPPALVRLPLYWYQCNASTPLYCLNILQAFRLVENGPEALRFEVVSHNRGQRARSTMAAVIPAVAAAPVIRVNARLDVLRQWDLPGIQYLNSYPENSWQPRDWPCDWVVLVDASGRVMERFFKERLEGQRRGDPVTEWRNRLAFVQGAAQRGNLFIYVANRAPADQEHTYRLCSVWLDSHFEVVEQRAPLRQGRRFEVDYVLAVGGDRSLTRAQAVDIARKALAEGTLCPHWLKPQQIADETPNSPG

Radius of gyration: 29.9 Å; Cα contacts (8 Å, |Δi|>4): 1276; chains: 1; bounding box: 111×54×68 Å

Secondary structure (DSSP, 8-state):
-PPP-------SS------EEEEETTEEEEE----TT---TTTT-SS-TT--SSSS---GGGS-TT--SSSSPSSTTS-TT-EEEEEEETTEEEEEEE--SS--SPP-TT---------EEE-TTTTSSSTTSPTT--HHHHHHHHHHS--PPEEESEEEEEEETTTTEEEEEE-SSEEEEEEPP-TT--EEEEEEE-----SEEEEEBTTB----EEEE-TT--S-TT-SSSS-SS---PPP---TTSPP-EEEEEEEPPSSS-EEEEEEEESSEEEEEETT-TT-EEEEEETT-SSEEEEEETTTTEEEEEPPTT-SS-SEEEEE-S-B-TT-SSGGGB--EEEEEEEEEESSSEEEEEEEEE-TT--EEEEEEEEEESS-SS-EEEEEEEEEESSEE--SEEEEEEEBS-S---GGG-S-SEEEEEETT--EEEEE-S---TTPPPPPP--EEESEEEEEEE--TT-EEEEEEEEEESTT-EEEEEE-TTT--EEEEEE-SSPSEETT-EEEEEEEEEEE--TT--HHHHHHHHHHHHHHTS--GGGGSPP-----------